Protein AF-A0A0G2FQV4-F1 (afdb_monomer)

Secondary structure (DSSP, 8-state):
-EESSS--TTT-EE----TT-SS-SSS----S-TTHHHIIIIIIHHHHHTTHHHHHHHHS---SSSTT--EEEEE-SSPB-GGG--EEEEEEEEPPSSS---GGG-EEEEEEEEE--SS-GGG-EEEEEEETTEEESSHHHHHHHHTSTT----------GGG--S--SPPPTTTTSPPP----TT---EEEETTTTEEEETTEEEEEEEETTTEEEEEEEEETTEEEEEEEE----EEE---SSHHHHH-EEETTTT-TTTT-PPP-BTTTB-TT-EEEEEEEEETTEEEEEEEEEEEEEEE-SS-SEEEE-SSEEEEE--EEEEEEEEEEETTEEEEEEEEEETT------S-B-TTSPBPEEEEEESS-------TT-TTTTTTTGGGG-SEEEEE--TT---S--TTSGGGSSS-S--GGGG-S----TTS-EEEEE---------TTSSSS--TTTS---EEEEEEBSSSS-GGGG-S-EEEEEEETTEEEEEE-TT----SS------------GGG---EEEEEBTTB-TTS-B---S---

Foldseek 3Di:
DWDDPPDDPVGIDDAQDQLQFPFPPSNDFDDPCPQVVCCQQVPVLVVQVLCVVVCCVQANAGDNPDPRGQKDKDFAFPFFCPPNWGKTKMFIWGHDPDPDLQGVVWTAAKIWMKTPRDDDSVPIDTQFIDHPNDTGRDPVRVVVLSPDPPRDRDHTDDDDPQQDPDDDDDDDPPNPPDDDADDDLPADQKDADQVQQWIGHDQWIWHWDAAFQFGIKTAQIGGNNHGFDGIDTDFWDWDQAPDPDPRRNQYIDTQSLVGQQQQLAADQDVPLYHNRWDFHKDWYDDDQKIKIHGRSKTKDKDFDPDFPDWDDDPFKIKTFIKIKIKIWTWGCRSPDIDIDIDIGTQQGFGHADQDADPVRHHKGKDKDWPPDAAADPDDCRSNQNQQCPLRHDFKDKAADDPSNPHQHDSCCSSPSNRGRHRNVVRPPPDDPVPGHMDMRGGHDDDDDDDSVCTNHDDPVNRDTDMTIHIDSNDPDGSSVVDLRMWMWTDDPPDTPDIDSNPPDDPDPDDDDPDDVDSDPCVPRDIMWMARNVVGDRPDIDDDPDDPD

pLDDT: mean 92.98, std 10.16, range [32.84, 98.88]

Sequence (548 aa):
MVGPLPIDPSTTTWAPLAYPLTNNNNGRVRNLDADYEKLFSEWIYPITASIADITLDLWGGTAMGLDNDTLDVFGIDPYWQDDGRVIRWDTFWNIPQDDFDAETLLPLGLFFKSDITGRDPSQWELGGWLYNGVFYETTEDFRTAYWSEGFEKLGANVEGDWARTDQQGPVMPMDSLFPPTMVSPAGSRFGVDTKEKYVEWMDFSFYIGFSRDTGISLHDIRYKGERVIYELALQEALAHYAGNDPVQSGTSYLDTYYGFGPYAFQLVPGYDCPTYATYLNTSFYVSETTHTHIDSICLFEYDADFPIQRHSTNNYVSVTKNTYFSVRSVSTVGNYDYMFTYTFFMDGSIAVENETNQYGEYRGYRILPYTGLAHLTVQNSSNLVNAARWAEHDVQVTKRKDTEPKSAHAYNSQDVHNPPVNFDHFFDGESLEQEDLVVWFNLGMHHVPHTGDLPNTVFTTAHSGMQFMPSNYFTIDQSRSTVNMVRIDYKDGNTSAVELFGQKTEPESCEINYTPGEADLWAYTGDVVVRKFPYDPNNPYFETDSIV

Structure (mmCIF, N/CA/C/O backbone):
data_AF-A0A0G2FQV4-F1
#
_entry.id   AF-A0A0G2FQV4-F1
#
loop_
_atom_site.group_PDB
_atom_site.id
_atom_site.type_symbol
_atom_site.label_atom_id
_atom_site.label_alt_id
_atom_site.label_comp_id
_atom_site.label_asym_id
_atom_site.label_entity_id
_atom_site.label_seq_id
_atom_site.pdbx_PDB_ins_code
_atom_site.Cartn_x
_atom_site.Cartn_y
_atom_site.Cartn_z
_atom_site.occupancy
_atom_site.B_iso_or_equiv
_atom_site.auth_seq_id
_atom_site.auth_comp_id
_atom_site.auth_asym_id
_atom_site.auth_atom_id
_atom_site.pdbx_PDB_model_num
ATOM 1 N N . MET A 1 1 ? 12.129 -21.332 10.197 1.00 95.31 1 MET A N 1
ATOM 2 C CA . MET A 1 1 ? 11.757 -21.125 11.613 1.00 95.31 1 MET A CA 1
ATOM 3 C C . MET A 1 1 ? 13.006 -21.251 12.473 1.00 95.31 1 MET A C 1
ATOM 5 O O . MET A 1 1 ? 13.761 -22.190 12.252 1.00 95.31 1 MET A O 1
ATOM 9 N N . VAL A 1 2 ? 13.231 -20.330 13.413 1.00 97.31 2 VAL A N 1
ATOM 10 C CA . VAL A 1 2 ? 14.336 -20.374 14.389 1.00 97.31 2 VAL A CA 1
ATOM 11 C C . VAL A 1 2 ? 13.728 -20.332 15.791 1.00 97.31 2 VAL A C 1
ATOM 13 O O . VAL A 1 2 ? 12.914 -19.454 16.063 1.00 97.31 2 VAL A O 1
ATOM 16 N N . GLY A 1 3 ? 14.075 -21.277 16.665 1.00 97.31 3 GLY A N 1
ATOM 17 C CA . GLY A 1 3 ? 13.521 -21.334 18.022 1.00 97.31 3 GLY A CA 1
ATOM 18 C C . GLY A 1 3 ? 13.924 -22.586 18.817 1.00 97.31 3 GLY A C 1
ATOM 19 O O . GLY A 1 3 ? 14.607 -23.457 18.272 1.00 97.31 3 GLY A O 1
ATOM 20 N N . PRO A 1 4 ? 13.514 -22.697 20.097 1.00 97.19 4 PRO A N 1
ATOM 21 C CA . PRO A 1 4 ? 12.733 -21.713 20.854 1.00 97.19 4 PRO A CA 1
ATOM 22 C C . PRO A 1 4 ? 13.541 -20.450 21.201 1.00 97.19 4 PRO A C 1
ATOM 24 O O . PRO A 1 4 ? 14.766 -20.427 21.060 1.00 97.19 4 PRO A O 1
ATOM 27 N N . LEU A 1 5 ? 12.827 -19.403 21.623 1.00 97.12 5 LEU A N 1
ATOM 28 C CA . LEU A 1 5 ? 13.381 -18.149 22.144 1.00 97.12 5 LEU A CA 1
ATOM 29 C C . LEU A 1 5 ? 13.223 -18.092 23.682 1.00 97.12 5 LEU A C 1
ATOM 31 O O . LEU A 1 5 ? 12.264 -18.675 24.194 1.00 97.12 5 LEU A O 1
ATOM 35 N N . PRO A 1 6 ? 14.094 -17.376 24.425 1.00 96.62 6 PRO A N 1
ATOM 36 C CA . PRO A 1 6 ? 15.285 -16.653 23.957 1.00 96.62 6 PRO A CA 1
ATOM 37 C C . PRO A 1 6 ? 16.366 -17.601 23.414 1.00 96.62 6 PRO A C 1
ATOM 39 O O . PRO A 1 6 ? 16.330 -18.796 23.689 1.00 96.62 6 PRO A O 1
ATOM 42 N N . ILE A 1 7 ? 17.308 -17.074 22.624 1.00 96.19 7 ILE A N 1
ATOM 43 C CA . ILE A 1 7 ? 18.355 -17.889 21.990 1.00 96.19 7 ILE A CA 1
ATOM 44 C C . ILE A 1 7 ? 19.214 -18.575 23.061 1.00 96.19 7 ILE A C 1
ATOM 46 O O . ILE A 1 7 ? 19.869 -17.913 23.865 1.00 96.19 7 ILE A O 1
ATOM 50 N N . ASP A 1 8 ? 19.255 -19.902 23.012 1.00 95.94 8 ASP A N 1
ATOM 51 C CA . ASP A 1 8 ? 20.113 -20.765 23.813 1.00 95.94 8 ASP A CA 1
ATOM 52 C C . ASP A 1 8 ? 20.823 -21.750 22.867 1.00 95.94 8 ASP A C 1
ATOM 54 O O . ASP A 1 8 ? 20.159 -22.580 22.245 1.00 95.94 8 ASP A O 1
ATOM 58 N N . PRO A 1 9 ? 22.165 -21.719 22.754 1.00 94.12 9 PRO A N 1
ATOM 59 C CA . PRO A 1 9 ? 22.914 -22.604 21.857 1.00 94.12 9 PRO A CA 1
ATOM 60 C C . PRO A 1 9 ? 22.672 -24.107 22.069 1.00 94.12 9 PRO A C 1
ATOM 62 O O . PRO A 1 9 ? 22.998 -24.904 21.193 1.00 94.12 9 PRO A O 1
ATOM 65 N N . SER A 1 10 ? 22.157 -24.509 23.235 1.00 96.12 10 SER A N 1
ATOM 66 C CA . SER A 1 10 ? 21.866 -25.907 23.557 1.00 96.12 10 SER A CA 1
ATOM 67 C C . SER A 1 10 ? 20.481 -26.379 23.103 1.00 96.12 10 SER A C 1
ATOM 69 O O . SER A 1 10 ? 20.276 -27.588 22.977 1.00 96.12 10 SER A O 1
ATOM 71 N N . THR A 1 11 ? 19.540 -25.462 22.852 1.00 96.50 11 THR A N 1
ATOM 72 C CA . THR A 1 11 ? 18.141 -25.801 22.527 1.00 96.50 11 THR A CA 1
ATOM 73 C C . THR A 1 11 ? 17.602 -25.099 21.283 1.00 96.50 11 THR A C 1
ATOM 75 O O . THR A 1 11 ? 16.761 -25.674 20.591 1.00 96.50 11 THR A O 1
ATOM 78 N N . THR A 1 12 ? 18.084 -23.898 20.957 1.00 97.81 12 THR A N 1
ATOM 79 C CA . THR A 1 12 ? 17.678 -23.154 19.766 1.00 97.81 12 THR A CA 1
ATOM 80 C C . THR A 1 12 ? 18.228 -23.824 18.515 1.00 97.81 12 THR A C 1
ATOM 82 O O . THR A 1 12 ? 19.434 -23.978 18.327 1.00 97.81 12 THR A O 1
ATOM 85 N N . THR A 1 13 ? 17.316 -24.195 17.627 1.00 97.75 13 THR A N 1
ATOM 86 C CA . THR A 1 13 ? 17.614 -24.794 16.328 1.00 97.75 13 THR A CA 1
ATOM 87 C C . THR A 1 13 ? 16.937 -23.991 15.225 1.00 97.75 13 THR A C 1
ATOM 89 O O . THR A 1 13 ? 16.208 -23.028 15.482 1.00 97.75 13 THR A O 1
ATOM 92 N N . TRP A 1 14 ? 17.184 -24.381 13.979 1.00 97.12 14 TRP A N 1
ATOM 93 C CA . TRP A 1 14 ? 16.442 -23.878 12.837 1.00 97.12 14 TRP A CA 1
ATOM 94 C C . TRP A 1 14 ? 15.884 -25.047 12.029 1.00 97.12 14 TRP A C 1
ATOM 96 O O . TRP A 1 14 ? 16.494 -26.114 11.944 1.00 97.12 14 TRP A O 1
ATOM 106 N N . ALA A 1 15 ? 14.720 -24.832 11.428 1.00 96.06 15 ALA A N 1
ATOM 107 C CA . ALA A 1 15 ? 14.083 -25.779 10.527 1.00 96.06 15 ALA A CA 1
ATOM 108 C C . ALA A 1 15 ? 13.420 -25.039 9.353 1.00 96.06 15 ALA A C 1
ATOM 110 O O . ALA A 1 15 ? 13.015 -23.877 9.514 1.00 96.06 15 ALA A O 1
ATOM 111 N N . PRO A 1 16 ? 13.281 -25.686 8.183 1.00 96.75 16 PRO A N 1
ATOM 112 C CA . PRO A 1 16 ? 12.434 -25.181 7.107 1.00 96.75 16 PRO A CA 1
ATOM 113 C C . PRO A 1 16 ? 11.015 -24.868 7.600 1.00 96.75 16 PRO A C 1
ATOM 115 O O . PRO A 1 16 ? 10.465 -25.601 8.421 1.00 96.75 16 PRO A O 1
ATOM 118 N N . LEU A 1 17 ? 10.426 -23.774 7.114 1.00 96.06 17 LEU A N 1
ATOM 119 C CA . LEU A 1 17 ? 9.048 -23.394 7.428 1.00 96.06 17 LEU A CA 1
ATOM 120 C C . LEU A 1 17 ? 8.179 -23.612 6.189 1.00 96.06 17 LEU A C 1
ATOM 122 O O . LEU A 1 17 ? 8.175 -22.781 5.292 1.00 96.06 17 LEU A O 1
ATOM 126 N N . ALA A 1 18 ? 7.476 -24.741 6.148 1.00 95.56 18 ALA A N 1
ATOM 127 C CA . ALA A 1 18 ? 6.518 -25.068 5.087 1.00 95.56 18 ALA A CA 1
ATOM 128 C C . ALA A 1 18 ? 5.080 -25.219 5.601 1.00 95.56 18 ALA A C 1
ATOM 130 O O . ALA A 1 18 ? 4.156 -25.273 4.809 1.00 95.56 18 ALA A O 1
ATOM 131 N N . TYR A 1 19 ? 4.893 -25.279 6.924 1.00 96.19 19 TYR A N 1
ATOM 132 C CA . TYR A 1 19 ? 3.590 -25.483 7.557 1.00 96.19 19 TYR A CA 1
ATOM 133 C C . TYR A 1 19 ? 2.486 -24.500 7.112 1.00 96.19 19 TYR A C 1
ATOM 135 O O . TYR A 1 19 ? 1.374 -24.970 6.902 1.00 96.19 19 TYR A O 1
ATOM 143 N N . PRO A 1 20 ? 2.750 -23.185 6.944 1.00 96.38 20 PRO A N 1
ATOM 144 C CA . PRO A 1 20 ? 1.726 -22.234 6.511 1.00 96.38 20 PRO A CA 1
ATOM 145 C C . PRO A 1 20 ? 1.652 -22.059 4.982 1.00 96.38 20 PRO A C 1
ATOM 147 O O . PRO A 1 20 ? 1.065 -21.089 4.514 1.00 96.38 20 PRO A O 1
ATOM 150 N N . LEU A 1 21 ? 2.338 -22.904 4.203 1.00 97.25 21 LEU A N 1
ATOM 151 C CA . LEU A 1 21 ? 2.441 -22.771 2.749 1.00 97.25 21 LEU A CA 1
ATOM 152 C C . LEU A 1 21 ? 1.601 -23.849 2.069 1.00 97.25 21 LEU A C 1
ATOM 154 O O . LEU A 1 21 ? 1.578 -25.000 2.504 1.00 97.25 21 LEU A O 1
ATOM 158 N N . THR A 1 22 ? 0.959 -23.497 0.959 1.00 96.38 22 THR A N 1
ATOM 159 C CA . THR A 1 22 ? 0.192 -24.464 0.162 1.00 96.38 22 THR A CA 1
ATOM 160 C C . THR A 1 22 ? 1.080 -25.251 -0.791 1.00 96.38 22 THR A C 1
ATOM 162 O O . THR A 1 22 ? 0.691 -26.326 -1.251 1.00 96.38 22 THR A O 1
ATOM 165 N N . ASN A 1 23 ? 2.255 -24.714 -1.142 1.00 92.69 23 ASN A N 1
ATOM 166 C CA . ASN A 1 23 ? 3.209 -25.420 -1.983 1.00 92.69 23 ASN A CA 1
ATOM 167 C C . ASN A 1 23 ? 4.112 -26.356 -1.163 1.00 92.69 23 ASN A C 1
ATOM 169 O O . ASN A 1 23 ? 4.505 -26.091 -0.028 1.00 92.69 23 ASN A O 1
ATOM 173 N N . ASN A 1 24 ? 4.486 -27.483 -1.765 1.00 86.06 24 ASN A N 1
ATOM 174 C CA . ASN A 1 24 ? 5.266 -28.527 -1.095 1.00 86.06 24 ASN A CA 1
ATOM 175 C C . ASN A 1 24 ? 6.774 -28.400 -1.362 1.00 86.06 24 ASN A C 1
ATOM 177 O O . ASN A 1 24 ? 7.461 -29.395 -1.594 1.00 86.06 24 ASN A O 1
ATOM 181 N N . ASN A 1 25 ? 7.306 -27.175 -1.295 1.00 92.25 25 ASN A N 1
ATOM 182 C CA . ASN A 1 25 ? 8.711 -26.878 -1.610 1.00 92.25 25 ASN A CA 1
ATOM 183 C C . ASN A 1 25 ? 9.596 -26.660 -0.372 1.00 92.25 25 ASN A C 1
ATOM 185 O O . ASN A 1 25 ? 10.686 -26.095 -0.464 1.00 92.25 25 ASN A O 1
ATOM 189 N N . ASN A 1 26 ? 9.158 -27.142 0.797 1.00 92.12 26 ASN A N 1
ATOM 190 C CA . ASN A 1 26 ? 9.920 -27.091 2.048 1.00 92.12 26 ASN A CA 1
ATOM 191 C C . ASN A 1 26 ? 10.365 -25.657 2.426 1.00 92.12 26 ASN A C 1
ATOM 193 O O . ASN A 1 26 ? 11.509 -25.445 2.833 1.00 92.12 26 ASN A O 1
ATOM 197 N N . GLY A 1 27 ? 9.484 -24.667 2.237 1.00 94.88 27 GLY A N 1
ATOM 198 C CA . GLY A 1 27 ? 9.769 -23.259 2.535 1.00 94.88 27 GLY A CA 1
ATOM 199 C C . GLY A 1 27 ? 10.734 -22.586 1.557 1.00 94.88 27 GLY A C 1
ATOM 200 O O . GLY A 1 27 ? 11.479 -21.698 1.962 1.00 94.88 27 GLY A O 1
ATOM 201 N N . ARG A 1 28 ? 10.790 -23.045 0.300 1.00 97.19 28 ARG A N 1
ATOM 202 C CA . ARG A 1 28 ? 11.656 -22.488 -0.748 1.00 97.19 28 ARG A CA 1
ATOM 203 C C . ARG A 1 28 ? 10.839 -22.029 -1.949 1.00 97.19 28 ARG A C 1
ATOM 205 O O . ARG A 1 28 ? 9.925 -22.723 -2.386 1.00 97.19 28 ARG A O 1
ATOM 212 N N . VAL A 1 29 ? 11.255 -20.909 -2.519 1.00 97.44 29 VAL A N 1
ATOM 213 C CA . VAL A 1 29 ? 10.799 -20.361 -3.799 1.00 97.44 29 VAL A CA 1
ATOM 214 C C . VAL A 1 29 ? 12.025 -19.807 -4.527 1.00 97.44 29 VAL A C 1
ATOM 216 O O . VAL A 1 29 ? 13.042 -19.522 -3.885 1.00 97.44 29 VAL A O 1
ATOM 219 N N . ARG A 1 30 ? 11.987 -19.752 -5.860 1.00 96.50 30 ARG A N 1
ATOM 220 C CA . ARG A 1 30 ? 13.070 -19.145 -6.649 1.00 96.50 30 ARG A CA 1
ATOM 221 C C . ARG A 1 30 ? 13.134 -17.631 -6.402 1.00 96.50 30 ARG A C 1
ATOM 223 O O . ARG A 1 30 ? 12.185 -17.060 -5.884 1.00 96.50 30 ARG A O 1
ATOM 230 N N . ASN A 1 31 ? 14.254 -17.017 -6.771 1.00 97.12 31 ASN A N 1
ATOM 231 C CA . ASN A 1 31 ? 14.428 -15.567 -6.793 1.00 97.12 31 ASN A CA 1
ATOM 232 C C . ASN A 1 31 ? 14.737 -15.162 -8.241 1.00 97.12 31 ASN A C 1
ATOM 234 O O . ASN A 1 31 ? 15.752 -15.605 -8.786 1.00 97.12 31 ASN A O 1
ATOM 238 N N . LEU A 1 32 ? 13.835 -14.404 -8.858 1.00 95.38 32 LEU A N 1
ATOM 239 C CA . LEU A 1 32 ? 13.937 -13.889 -10.221 1.00 95.38 32 LEU A CA 1
ATOM 240 C C . LEU A 1 32 ? 14.852 -12.658 -10.308 1.00 95.38 32 LEU A C 1
ATOM 242 O O . LEU A 1 32 ? 15.420 -12.404 -11.364 1.00 95.38 32 LEU A O 1
ATOM 246 N N . ASP A 1 33 ? 15.083 -11.980 -9.186 1.00 89.50 33 ASP A N 1
ATOM 247 C CA . ASP A 1 33 ? 15.859 -10.741 -9.064 1.00 89.50 33 ASP A CA 1
ATOM 248 C C . ASP A 1 33 ? 17.267 -10.973 -8.491 1.00 89.50 33 ASP A C 1
ATOM 250 O O . ASP A 1 33 ? 17.937 -10.068 -7.996 1.00 89.50 33 ASP A O 1
ATOM 254 N N . ALA A 1 34 ? 17.761 -12.213 -8.558 1.00 93.06 34 ALA A N 1
ATOM 255 C CA . ALA A 1 34 ? 19.013 -12.626 -7.921 1.00 93.06 34 ALA A CA 1
ATOM 256 C C . ALA A 1 34 ? 20.287 -11.959 -8.486 1.00 93.06 34 ALA A C 1
ATOM 258 O O . ALA A 1 34 ? 21.362 -12.131 -7.904 1.00 93.06 34 ALA A O 1
ATOM 259 N N . ASP A 1 35 ? 20.188 -11.265 -9.622 1.00 93.56 35 ASP A N 1
ATOM 260 C CA . ASP A 1 35 ? 21.297 -10.642 -10.353 1.00 93.56 35 ASP A CA 1
ATOM 261 C C . ASP A 1 35 ? 21.011 -9.170 -10.704 1.00 93.56 35 ASP A C 1
ATOM 263 O O . ASP A 1 35 ? 21.517 -8.685 -11.711 1.00 93.56 35 ASP A O 1
ATOM 267 N N . TYR A 1 36 ? 20.220 -8.459 -9.889 1.00 91.75 36 TYR A N 1
ATOM 268 C CA . TYR A 1 36 ? 19.784 -7.076 -10.150 1.00 91.75 36 TYR A CA 1
ATOM 269 C C . TYR A 1 36 ? 20.912 -6.145 -10.643 1.00 91.75 36 TYR A C 1
ATOM 271 O O . TYR A 1 36 ? 20.814 -5.571 -11.723 1.00 91.75 36 TYR A O 1
ATOM 279 N N . GLU A 1 37 ? 22.044 -6.064 -9.935 1.00 93.31 37 GLU A N 1
ATOM 280 C CA . GLU A 1 37 ? 23.168 -5.205 -10.352 1.00 93.31 37 GLU A CA 1
ATOM 281 C C . GLU A 1 37 ? 23.748 -5.585 -11.728 1.00 93.31 37 GLU A C 1
ATOM 283 O O . GLU A 1 37 ? 24.099 -4.713 -12.529 1.00 93.31 37 GLU A O 1
ATOM 288 N N . LYS A 1 38 ? 23.845 -6.886 -12.033 1.00 94.75 38 LYS A N 1
ATOM 289 C CA . LYS A 1 38 ? 24.344 -7.373 -13.331 1.00 94.75 38 LYS A CA 1
ATOM 290 C C . LYS A 1 38 ? 23.333 -7.160 -14.440 1.00 94.75 38 LYS A C 1
ATOM 292 O O . LYS A 1 38 ? 23.720 -6.869 -15.564 1.00 94.75 38 LYS A O 1
ATOM 297 N N . LEU A 1 39 ? 22.049 -7.301 -14.127 1.00 96.50 39 LEU A N 1
ATOM 298 C CA . LEU A 1 39 ? 20.972 -7.035 -15.064 1.00 96.50 39 LEU A CA 1
ATOM 299 C C . LEU A 1 39 ? 21.085 -5.613 -15.609 1.00 96.50 39 LEU A C 1
ATOM 301 O O . LEU A 1 39 ? 21.058 -5.417 -16.819 1.00 96.50 39 LEU A O 1
ATOM 305 N N . PHE A 1 40 ? 21.337 -4.635 -14.747 1.00 97.25 40 PHE A N 1
ATOM 306 C CA . PHE A 1 40 ? 21.552 -3.268 -15.204 1.00 97.25 40 PHE A CA 1
ATOM 307 C C . PHE A 1 40 ? 22.909 -3.076 -15.892 1.00 97.25 40 PHE A C 1
ATOM 309 O O . PHE A 1 40 ? 22.966 -2.676 -17.056 1.00 97.25 40 PHE A O 1
ATOM 316 N N . SER A 1 41 ? 24.006 -3.403 -15.207 1.00 97.00 41 SER A N 1
ATOM 317 C CA . SER A 1 41 ? 25.363 -3.081 -15.680 1.00 97.00 41 SER A CA 1
ATOM 318 C C . SER A 1 41 ? 25.846 -3.899 -16.884 1.00 97.00 41 SER A C 1
ATOM 320 O O . SER A 1 41 ? 26.597 -3.376 -17.709 1.00 97.00 41 SER A O 1
ATOM 322 N N . GLU A 1 42 ? 25.428 -5.159 -17.016 1.00 97.69 42 GLU A N 1
ATOM 323 C CA . GLU A 1 42 ? 25.876 -6.073 -18.076 1.00 97.69 42 GLU A CA 1
ATOM 324 C C . GLU A 1 42 ? 24.834 -6.267 -19.191 1.00 97.69 42 GLU A C 1
ATOM 326 O O . GLU A 1 42 ? 25.166 -6.860 -20.219 1.00 97.69 42 GLU A O 1
ATOM 331 N N . TRP A 1 43 ? 23.602 -5.759 -19.033 1.00 97.88 43 TRP A N 1
ATOM 332 C CA . TRP A 1 43 ? 22.530 -5.970 -20.015 1.00 97.88 43 TRP A CA 1
ATOM 333 C C . TRP A 1 43 ? 21.736 -4.715 -20.375 1.00 97.88 43 TRP A C 1
ATOM 335 O O . TRP A 1 43 ? 21.855 -4.244 -21.508 1.00 97.88 43 TRP A O 1
ATOM 345 N N . ILE A 1 44 ? 20.979 -4.138 -19.435 1.00 98.25 44 ILE A N 1
ATOM 346 C CA . ILE A 1 44 ? 20.108 -2.983 -19.710 1.00 98.25 44 ILE A CA 1
ATOM 347 C C . ILE A 1 44 ? 20.926 -1.789 -20.212 1.00 98.25 44 ILE A C 1
ATOM 349 O O . ILE A 1 44 ? 20.676 -1.318 -21.319 1.00 98.25 44 ILE A O 1
ATOM 353 N N . TYR A 1 45 ? 21.951 -1.349 -19.475 1.00 98.38 45 TYR A N 1
ATOM 354 C CA . TYR A 1 45 ? 22.751 -0.187 -19.878 1.00 98.38 45 TYR A CA 1
ATOM 355 C C . TYR A 1 45 ? 23.529 -0.389 -21.191 1.00 98.38 45 TYR A C 1
ATOM 357 O O . TYR A 1 45 ? 23.582 0.534 -22.004 1.00 98.38 45 TYR A O 1
ATOM 365 N N . PRO A 1 46 ? 24.103 -1.572 -21.487 1.00 98.38 46 PRO A N 1
ATOM 366 C CA . PRO A 1 46 ? 24.625 -1.857 -22.824 1.00 98.38 46 PRO A CA 1
ATOM 367 C C . PRO A 1 46 ? 23.579 -1.771 -23.949 1.00 98.38 46 PRO A C 1
ATOM 369 O O . PRO A 1 46 ? 23.884 -1.251 -25.028 1.00 98.38 46 PRO A O 1
ATOM 372 N N . ILE A 1 47 ? 22.353 -2.260 -23.723 1.00 98.44 47 ILE A N 1
ATOM 373 C CA . ILE A 1 47 ? 21.254 -2.194 -24.701 1.00 98.44 47 ILE A CA 1
ATOM 374 C C . ILE A 1 47 ? 20.851 -0.743 -24.956 1.00 98.44 47 ILE A C 1
ATOM 376 O O . ILE A 1 47 ? 20.778 -0.315 -26.110 1.00 98.44 47 ILE A O 1
ATOM 380 N N . THR A 1 48 ? 20.631 0.035 -23.905 1.00 98.44 48 THR A N 1
ATOM 381 C CA . THR A 1 48 ? 20.220 1.440 -24.000 1.00 98.44 48 THR A CA 1
ATOM 382 C C . THR A 1 48 ? 21.341 2.299 -24.601 1.00 98.44 48 THR A C 1
ATOM 384 O O . THR A 1 48 ? 21.080 3.130 -25.470 1.00 98.44 48 THR A O 1
ATOM 387 N N . ALA A 1 49 ? 22.610 2.025 -24.271 1.00 98.38 49 ALA A N 1
ATOM 388 C CA . ALA A 1 49 ? 23.771 2.663 -24.895 1.00 98.38 49 ALA A CA 1
ATOM 389 C C . ALA A 1 49 ? 23.853 2.395 -26.410 1.00 98.38 49 ALA A C 1
ATOM 391 O O . ALA A 1 49 ? 24.286 3.263 -27.172 1.00 98.38 49 ALA A O 1
ATOM 392 N N . SER A 1 50 ? 23.396 1.224 -26.877 1.00 98.19 50 SER A N 1
ATOM 393 C CA . SER A 1 50 ? 23.367 0.881 -28.309 1.00 98.19 50 SER A CA 1
ATOM 394 C C . SER A 1 50 ? 22.412 1.753 -29.140 1.00 98.19 50 SER A C 1
ATOM 396 O O . SER A 1 50 ? 22.507 1.774 -30.371 1.00 98.19 50 SER A O 1
ATOM 398 N N . ILE A 1 51 ? 21.514 2.490 -28.478 1.00 98.56 51 ILE A N 1
ATOM 399 C CA . ILE A 1 51 ? 20.576 3.443 -29.079 1.00 98.56 51 ILE A CA 1
ATOM 400 C C . ILE A 1 51 ? 20.675 4.846 -28.459 1.00 98.56 51 ILE A C 1
ATOM 402 O O . ILE A 1 51 ? 19.758 5.646 -28.621 1.00 98.56 51 ILE A O 1
ATOM 406 N N . ALA A 1 52 ? 21.778 5.180 -27.782 1.00 98.56 52 ALA A N 1
ATOM 407 C CA . ALA A 1 52 ? 21.927 6.472 -27.103 1.00 98.56 52 ALA A CA 1
ATOM 408 C C . ALA A 1 52 ? 21.786 7.678 -28.051 1.00 98.56 52 ALA A C 1
ATOM 410 O O . ALA A 1 52 ? 21.281 8.727 -27.668 1.00 98.56 52 ALA A O 1
ATOM 411 N N . ASP A 1 53 ? 22.193 7.542 -29.316 1.00 98.62 53 ASP A N 1
ATOM 412 C CA . ASP A 1 53 ? 21.977 8.569 -30.340 1.00 98.62 53 ASP A CA 1
ATOM 413 C C . ASP A 1 53 ? 20.490 8.787 -30.661 1.00 98.62 53 ASP A C 1
ATOM 415 O O . ASP A 1 53 ? 20.091 9.911 -30.954 1.00 98.62 53 ASP A O 1
ATOM 419 N N . ILE A 1 54 ? 19.672 7.735 -30.572 1.00 98.69 54 ILE A N 1
ATOM 420 C CA . ILE A 1 54 ? 18.217 7.806 -30.738 1.00 98.69 54 ILE A CA 1
ATOM 421 C C . ILE A 1 54 ? 17.572 8.452 -29.510 1.00 98.69 54 ILE A C 1
ATOM 423 O O . ILE A 1 54 ? 16.746 9.344 -29.673 1.00 98.69 54 ILE A O 1
ATOM 427 N N . THR A 1 55 ? 17.955 8.060 -28.290 1.00 98.62 55 THR A N 1
ATOM 428 C CA . THR A 1 55 ? 17.377 8.648 -27.065 1.00 98.62 55 THR A CA 1
ATOM 429 C C . THR A 1 55 ? 17.743 10.129 -26.920 1.00 98.62 55 THR A C 1
ATOM 431 O O . THR A 1 55 ? 16.901 10.944 -26.539 1.00 98.62 55 THR A O 1
ATOM 434 N N . LEU A 1 56 ? 18.962 10.511 -27.319 1.00 98.38 56 LEU A N 1
ATOM 435 C CA . LEU A 1 56 ? 19.388 11.910 -27.402 1.00 98.38 56 LEU A CA 1
ATOM 436 C C . LEU A 1 56 ? 18.597 12.700 -28.451 1.00 98.38 56 LEU A C 1
ATOM 438 O O . LEU A 1 56 ? 18.258 13.855 -28.211 1.00 98.38 56 LEU A O 1
ATOM 442 N N . ASP A 1 57 ? 18.300 12.106 -29.607 1.00 98.44 57 ASP A N 1
ATOM 443 C CA . ASP A 1 57 ? 17.532 12.770 -30.664 1.00 98.44 57 ASP A CA 1
ATOM 444 C C . ASP A 1 57 ? 16.030 12.873 -30.334 1.00 98.44 57 ASP A C 1
ATOM 446 O O . ASP A 1 57 ? 15.404 13.875 -30.677 1.00 98.44 57 ASP A O 1
ATOM 450 N N . LEU A 1 58 ? 15.461 11.882 -29.635 1.00 97.62 58 LEU A N 1
ATOM 451 C CA . LEU A 1 58 ? 14.061 11.887 -29.197 1.00 97.62 58 LEU A CA 1
ATOM 452 C C . LEU A 1 58 ? 13.809 12.830 -28.016 1.00 97.62 58 LEU A C 1
ATOM 454 O O . LEU A 1 58 ? 12.845 13.598 -28.035 1.00 97.62 58 LEU A O 1
ATOM 458 N N . TRP A 1 59 ? 14.642 12.747 -26.978 1.00 97.88 59 TRP A N 1
ATOM 459 C CA . TRP A 1 59 ? 14.337 13.337 -25.669 1.00 97.88 59 TRP A CA 1
ATOM 460 C C . TRP A 1 59 ? 15.488 14.151 -25.077 1.00 97.88 59 TRP A C 1
ATOM 462 O O . TRP A 1 59 ? 15.325 14.769 -24.031 1.00 97.88 59 TRP A O 1
ATOM 472 N N . GLY A 1 60 ? 16.650 14.184 -25.735 1.00 97.06 60 GLY A N 1
ATOM 473 C CA . GLY A 1 60 ? 17.821 14.901 -25.230 1.00 97.06 60 GLY A CA 1
ATOM 474 C C . GLY A 1 60 ? 18.518 14.220 -24.051 1.00 97.06 60 GLY A C 1
ATOM 475 O O . GLY A 1 60 ? 19.314 14.879 -23.388 1.00 97.06 60 GLY A O 1
ATOM 476 N N . GLY A 1 61 ? 18.245 12.932 -23.804 1.00 97.06 61 GLY A N 1
ATOM 477 C CA . GLY A 1 61 ? 18.727 12.199 -22.632 1.00 97.06 61 GLY A CA 1
ATOM 478 C C . GLY A 1 61 ? 19.314 10.819 -22.927 1.00 97.06 61 GLY A C 1
ATOM 479 O O . GLY A 1 61 ? 19.173 10.276 -24.028 1.00 97.06 61 GLY A O 1
ATOM 480 N N . THR A 1 62 ? 19.964 10.238 -21.918 1.00 98.25 62 THR A N 1
ATOM 481 C CA . THR A 1 62 ? 20.504 8.868 -21.934 1.00 98.25 62 THR A CA 1
ATOM 482 C C . THR A 1 62 ? 20.247 8.150 -20.611 1.00 98.25 62 THR A C 1
ATOM 484 O O . THR A 1 62 ? 20.104 8.804 -19.582 1.00 98.25 62 THR A O 1
ATOM 487 N N . ALA A 1 63 ? 20.232 6.816 -20.673 1.00 98.00 63 ALA A N 1
ATOM 488 C CA . ALA A 1 63 ? 20.313 5.901 -19.534 1.00 98.00 63 ALA A CA 1
ATOM 489 C C . ALA A 1 63 ? 21.458 4.920 -19.815 1.00 98.00 63 ALA A C 1
ATOM 491 O O . ALA A 1 63 ? 21.301 4.040 -20.656 1.00 98.00 63 ALA A O 1
ATOM 492 N N . MET A 1 64 ? 22.633 5.090 -19.220 1.00 96.94 64 MET A N 1
ATOM 493 C CA . MET A 1 64 ? 23.829 4.268 -19.457 1.00 96.94 64 MET A CA 1
ATOM 494 C C . MET A 1 64 ? 24.517 3.808 -18.159 1.00 96.94 64 MET A C 1
ATOM 496 O O . MET A 1 64 ? 25.597 3.217 -18.222 1.00 96.94 64 MET A O 1
ATOM 500 N N . GLY A 1 65 ? 23.916 4.067 -16.997 1.00 94.88 65 GLY A N 1
ATOM 501 C CA . GLY A 1 65 ? 24.502 3.823 -15.682 1.00 94.88 65 GLY A CA 1
ATOM 502 C C . GLY A 1 65 ? 25.582 4.841 -15.319 1.00 94.88 65 GLY A C 1
ATOM 503 O O . GLY A 1 65 ? 26.579 4.473 -14.696 1.00 94.88 65 GLY A O 1
ATOM 504 N N . LEU A 1 66 ? 25.438 6.090 -15.769 1.00 95.81 66 LEU A N 1
ATOM 505 C CA . LEU A 1 66 ? 26.397 7.175 -15.547 1.00 95.81 66 LEU A CA 1
ATOM 506 C C . LEU A 1 66 ? 25.761 8.317 -14.748 1.00 95.81 66 LEU A C 1
ATOM 508 O O . LEU A 1 66 ? 24.579 8.596 -14.893 1.00 95.81 66 LEU A O 1
ATOM 512 N N . ASP A 1 67 ? 26.578 9.063 -13.998 1.00 94.06 67 ASP A N 1
ATOM 513 C CA . ASP A 1 67 ? 26.133 10.209 -13.180 1.00 94.06 67 ASP A CA 1
ATOM 514 C C . ASP A 1 67 ? 25.381 11.301 -13.968 1.00 94.06 67 ASP A C 1
ATOM 516 O O . ASP A 1 67 ? 24.723 12.153 -13.380 1.00 94.06 67 ASP A O 1
ATOM 520 N N . ASN A 1 68 ? 25.544 11.341 -15.294 1.00 94.81 68 ASN A N 1
ATOM 521 C CA . ASN A 1 68 ? 24.910 12.321 -16.173 1.00 94.81 68 ASN A CA 1
ATOM 522 C C . ASN A 1 68 ? 23.662 11.781 -16.887 1.00 94.81 68 ASN A C 1
ATOM 524 O O . ASN A 1 68 ? 23.207 12.421 -17.840 1.00 94.81 68 ASN A O 1
ATOM 528 N N . ASP A 1 69 ? 23.180 10.601 -16.504 1.00 97.19 69 ASP A N 1
ATOM 529 C CA . ASP A 1 69 ? 21.926 10.072 -17.015 1.00 97.19 69 ASP A CA 1
ATOM 530 C C . ASP A 1 69 ? 20.759 10.965 -16.602 1.00 97.19 69 ASP A C 1
ATOM 532 O O . ASP A 1 69 ? 20.721 11.547 -15.521 1.00 97.19 69 ASP A O 1
ATOM 536 N N . THR A 1 70 ? 19.816 11.102 -17.524 1.00 97.44 70 THR A N 1
ATOM 537 C CA . THR A 1 70 ? 18.593 11.897 -17.345 1.00 97.44 70 THR A CA 1
ATOM 538 C C . THR A 1 70 ? 17.347 11.062 -17.604 1.00 97.44 70 THR A C 1
ATOM 540 O O . THR A 1 70 ? 16.236 11.584 -17.565 1.00 97.44 70 THR A O 1
ATOM 543 N N . LEU A 1 71 ? 17.545 9.790 -17.949 1.00 98.50 71 LEU A N 1
ATOM 544 C CA . LEU A 1 71 ? 16.513 8.812 -18.224 1.00 98.50 71 LEU A CA 1
ATOM 545 C C . LEU A 1 71 ? 16.732 7.618 -17.300 1.00 98.50 71 LEU A C 1
ATOM 547 O O . LEU A 1 71 ? 17.882 7.225 -17.097 1.00 98.50 71 LEU A O 1
ATOM 551 N N . ASP A 1 72 ? 15.647 7.013 -16.834 1.00 98.00 72 ASP A N 1
ATOM 552 C CA . ASP A 1 72 ? 15.678 5.726 -16.142 1.00 98.00 72 ASP A CA 1
ATOM 553 C C . ASP A 1 72 ? 15.037 4.629 -16.999 1.00 98.00 72 ASP A C 1
ATOM 555 O O . ASP A 1 72 ? 14.352 4.898 -17.998 1.00 98.00 72 ASP A O 1
ATOM 559 N N . VAL A 1 73 ? 15.289 3.372 -16.635 1.00 98.44 73 VAL A N 1
ATOM 560 C CA . VAL A 1 73 ? 14.759 2.196 -17.318 1.00 98.44 73 VAL A CA 1
ATOM 561 C C . VAL A 1 73 ? 14.279 1.158 -16.315 1.00 98.44 73 VAL A C 1
ATOM 563 O O . VAL A 1 73 ? 15.059 0.424 -15.713 1.00 98.44 73 VAL A O 1
ATOM 566 N N . PHE A 1 74 ? 12.963 1.006 -16.240 1.00 97.50 74 PHE A N 1
ATOM 567 C CA . PHE A 1 74 ? 12.314 -0.083 -15.523 1.00 97.50 74 PHE A CA 1
ATOM 568 C C . PHE A 1 74 ? 11.022 -0.496 -16.231 1.00 97.50 74 PHE A C 1
ATOM 570 O O . PHE A 1 74 ? 10.595 0.115 -17.217 1.00 97.50 74 PHE A O 1
ATOM 577 N N . GLY A 1 75 ? 10.426 -1.592 -15.769 1.00 97.12 75 GLY A N 1
ATOM 578 C CA . GLY A 1 75 ? 9.418 -2.312 -16.528 1.00 97.12 75 GLY A CA 1
ATOM 579 C C . GLY A 1 75 ? 8.436 -3.091 -15.671 1.00 97.12 75 GLY A C 1
ATOM 580 O O . GLY A 1 75 ? 7.963 -2.614 -14.644 1.00 97.12 75 GLY A O 1
ATOM 581 N N . ILE A 1 76 ? 8.103 -4.287 -16.145 1.00 98.25 76 ILE A N 1
ATOM 582 C CA . ILE A 1 76 ? 7.049 -5.130 -15.573 1.00 98.25 76 ILE A CA 1
ATOM 583 C C . ILE A 1 76 ? 7.418 -5.734 -14.209 1.00 98.25 76 ILE A C 1
ATOM 585 O O . ILE A 1 76 ? 8.546 -6.182 -13.998 1.00 98.25 76 ILE A O 1
ATOM 589 N N . ASP A 1 77 ? 6.413 -5.860 -13.345 1.00 97.94 77 ASP A N 1
ATOM 590 C CA . ASP A 1 77 ? 6.367 -6.782 -12.204 1.00 97.94 77 ASP A CA 1
ATOM 591 C C . ASP A 1 77 ? 4.975 -7.444 -12.194 1.00 97.94 77 ASP A C 1
ATOM 593 O O . ASP A 1 77 ? 3.975 -6.718 -12.217 1.00 97.94 77 ASP A O 1
ATOM 597 N N . PRO A 1 78 ? 4.863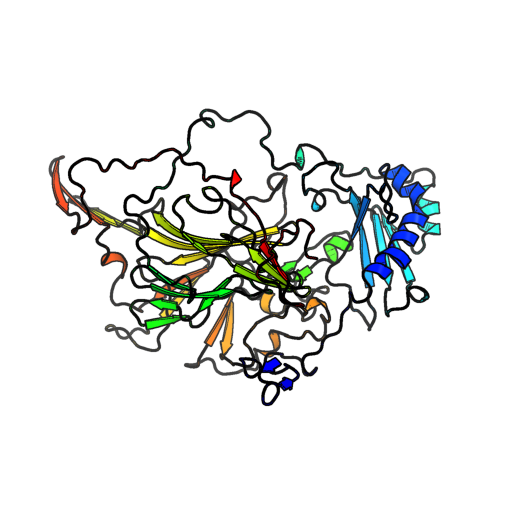 -8.786 -12.208 1.00 98.19 78 PRO A N 1
ATOM 598 C CA . PRO A 1 78 ? 5.955 -9.762 -12.226 1.00 98.19 78 PRO A CA 1
ATOM 599 C C . PRO A 1 78 ? 6.629 -9.877 -13.593 1.00 98.19 78 PRO A C 1
ATOM 601 O O . PRO A 1 78 ? 6.051 -9.564 -14.635 1.00 98.19 78 PRO A O 1
ATOM 604 N N . TYR A 1 79 ? 7.848 -10.424 -13.609 1.00 97.75 79 TYR A N 1
ATOM 605 C CA . TYR A 1 79 ? 8.441 -10.901 -14.859 1.00 97.75 79 TYR A CA 1
ATOM 606 C C . TYR A 1 79 ? 7.551 -11.977 -15.483 1.00 97.75 79 TYR A C 1
ATOM 608 O O . TYR A 1 79 ? 6.926 -12.779 -14.779 1.00 97.75 79 TYR A O 1
ATOM 616 N N . TRP A 1 80 ? 7.537 -12.041 -16.813 1.00 98.19 80 TRP A N 1
ATOM 617 C CA . TRP A 1 80 ? 6.840 -13.096 -17.543 1.00 98.19 80 TRP A CA 1
ATOM 618 C C . TRP A 1 80 ? 7.572 -14.429 -17.364 1.00 98.19 80 TRP A C 1
ATOM 620 O O . TRP A 1 80 ? 8.797 -14.497 -17.471 1.00 98.19 80 TRP A O 1
ATOM 630 N N . GLN A 1 81 ? 6.819 -15.495 -17.084 1.00 97.75 81 GLN A N 1
ATOM 631 C CA . GLN A 1 81 ? 7.341 -16.772 -16.572 1.00 97.75 81 GLN A CA 1
ATOM 632 C C . GLN A 1 81 ? 6.941 -17.981 -17.443 1.00 97.75 81 GLN A C 1
ATOM 634 O O . GLN A 1 81 ? 6.734 -19.084 -16.933 1.00 97.75 81 GLN A O 1
ATOM 639 N N . ASP A 1 82 ? 6.847 -17.788 -18.760 1.00 92.81 82 ASP A N 1
ATOM 640 C CA . ASP A 1 82 ? 6.320 -18.786 -19.699 1.00 92.81 82 ASP A CA 1
ATOM 641 C C . ASP A 1 82 ? 7.346 -19.849 -20.118 1.00 92.81 82 ASP A C 1
ATOM 643 O O . ASP A 1 82 ? 8.480 -19.542 -20.493 1.00 92.81 82 ASP A O 1
ATOM 647 N N . ASP A 1 83 ? 6.920 -21.116 -20.149 1.00 91.62 83 ASP A N 1
ATOM 648 C 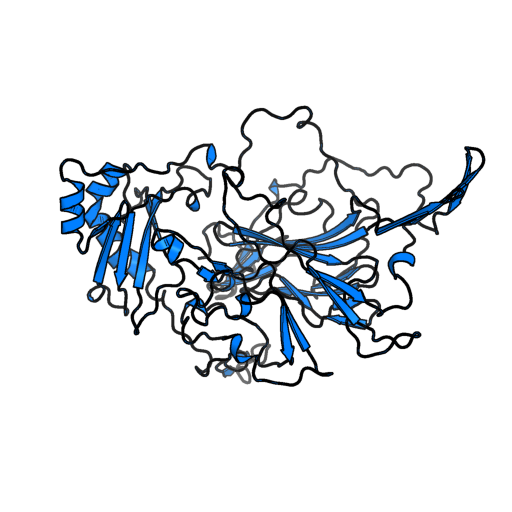CA . ASP A 1 83 ? 7.693 -22.254 -20.678 1.00 91.62 83 ASP A CA 1
ATOM 649 C C . ASP A 1 83 ? 9.110 -22.391 -20.081 1.00 91.62 83 ASP A C 1
ATOM 651 O O . ASP A 1 83 ? 10.054 -22.828 -20.742 1.00 91.62 83 ASP A O 1
ATOM 655 N N . GLY A 1 84 ? 9.266 -22.018 -18.806 1.00 90.44 84 GLY A N 1
ATOM 656 C CA . GLY A 1 84 ? 10.546 -22.057 -18.094 1.00 90.44 84 GLY A CA 1
ATOM 657 C C . GLY A 1 84 ? 11.491 -20.899 -18.421 1.00 90.44 84 GLY A C 1
ATOM 658 O O . GLY A 1 84 ? 12.616 -20.894 -17.919 1.00 90.44 84 GLY A O 1
ATOM 659 N N . ARG A 1 85 ? 11.042 -19.929 -19.222 1.00 96.44 85 ARG A N 1
ATOM 660 C CA . ARG A 1 85 ? 11.769 -18.695 -19.516 1.00 96.44 85 ARG A CA 1
ATOM 661 C C . ARG A 1 85 ? 11.402 -17.593 -18.532 1.00 96.44 85 ARG A C 1
ATOM 663 O O . ARG A 1 85 ? 10.336 -17.626 -17.919 1.00 96.44 85 ARG A O 1
ATOM 670 N N . VAL A 1 86 ? 12.300 -16.627 -18.389 1.00 97.56 86 VAL A N 1
ATOM 671 C CA . VAL A 1 86 ? 12.085 -15.398 -17.621 1.00 97.56 86 VAL A CA 1
ATOM 672 C C . VAL A 1 86 ? 12.241 -14.232 -18.581 1.00 97.56 86 VAL A C 1
ATOM 674 O O . VAL A 1 86 ? 13.333 -13.969 -19.077 1.00 97.56 86 VAL A O 1
ATOM 677 N N . ILE A 1 87 ? 11.131 -13.571 -18.886 1.00 97.69 87 ILE A N 1
ATOM 678 C CA . ILE A 1 87 ? 11.063 -12.514 -19.891 1.00 97.69 87 ILE A CA 1
ATOM 679 C C . ILE A 1 87 ? 10.739 -11.190 -19.200 1.00 97.69 87 ILE A C 1
ATOM 681 O O . ILE A 1 87 ? 9.833 -11.120 -18.369 1.00 97.69 87 ILE A O 1
ATOM 685 N N . ARG A 1 88 ? 11.450 -10.135 -19.596 1.00 96.44 88 ARG A N 1
ATOM 686 C CA . ARG A 1 88 ? 11.186 -8.752 -19.201 1.00 96.44 88 ARG A CA 1
ATOM 687 C C . ARG A 1 88 ? 10.708 -7.919 -20.379 1.00 96.44 88 ARG A C 1
ATOM 689 O O . ARG A 1 88 ? 11.127 -8.126 -21.519 1.00 96.44 88 ARG A O 1
ATOM 696 N N . TRP A 1 89 ? 9.847 -6.967 -20.059 1.00 98.62 89 TRP A N 1
ATOM 697 C CA . TRP A 1 89 ? 9.560 -5.801 -20.876 1.00 98.62 89 TRP A CA 1
ATOM 698 C C . TRP A 1 89 ? 9.905 -4.574 -20.057 1.00 98.62 89 TRP A C 1
ATOM 700 O O . TRP A 1 89 ? 9.453 -4.464 -18.920 1.00 98.62 89 TRP A O 1
ATOM 710 N N . ASP A 1 90 ? 10.673 -3.675 -20.654 1.00 98.75 90 ASP A N 1
ATOM 711 C CA . ASP A 1 90 ? 11.187 -2.467 -20.019 1.00 98.75 90 ASP A CA 1
ATOM 712 C C . ASP A 1 90 ? 10.862 -1.249 -20.888 1.00 98.75 90 ASP A C 1
ATOM 714 O O . ASP A 1 90 ? 10.714 -1.373 -22.110 1.00 98.75 90 ASP A O 1
ATOM 718 N N . THR A 1 91 ? 10.729 -0.078 -20.264 1.00 98.75 91 THR A N 1
ATOM 719 C CA . THR A 1 91 ? 10.511 1.208 -20.940 1.00 98.75 91 THR A CA 1
ATOM 720 C C . THR A 1 91 ? 11.423 2.281 -20.364 1.00 98.75 91 THR A C 1
ATOM 722 O O . THR A 1 91 ? 11.937 2.139 -19.259 1.00 98.75 91 THR A O 1
ATOM 725 N N . PHE A 1 92 ? 11.613 3.356 -21.126 1.00 98.75 92 PHE A N 1
ATOM 726 C CA . PHE A 1 92 ? 12.311 4.549 -20.658 1.00 98.75 92 PHE A CA 1
ATOM 727 C C . PHE A 1 92 ? 11.357 5.504 -19.939 1.00 98.75 92 PHE A C 1
ATOM 729 O O . PHE A 1 92 ? 10.204 5.681 -20.364 1.00 98.75 92 PHE A O 1
ATOM 736 N N . TRP A 1 93 ? 11.895 6.159 -18.919 1.00 98.69 93 TRP A N 1
ATOM 737 C CA . TRP A 1 93 ? 11.258 7.192 -18.111 1.00 98.69 93 TRP A CA 1
ATOM 738 C C . TRP A 1 93 ? 12.159 8.422 -18.078 1.00 98.69 93 TRP A C 1
ATOM 740 O O . TRP A 1 93 ? 13.378 8.309 -18.208 1.00 98.69 93 TRP A O 1
ATOM 750 N N . ASN A 1 94 ? 11.567 9.606 -17.970 1.00 98.00 94 ASN A N 1
ATOM 751 C CA . ASN A 1 94 ? 12.329 10.824 -17.703 1.00 98.00 94 ASN A CA 1
ATOM 752 C C . ASN A 1 94 ? 12.562 10.937 -16.193 1.00 98.00 94 ASN A C 1
ATOM 754 O O . ASN A 1 94 ? 11.598 10.869 -15.435 1.00 98.00 94 ASN A O 1
ATOM 758 N N . ILE A 1 95 ? 13.807 11.180 -15.780 1.00 96.56 95 ILE A N 1
ATOM 759 C CA . ILE A 1 95 ? 14.137 11.404 -14.368 1.00 96.56 95 ILE A CA 1
ATOM 760 C C . ILE A 1 95 ? 13.684 12.825 -13.970 1.00 96.56 95 ILE A C 1
ATOM 762 O O . ILE A 1 95 ? 14.024 13.784 -14.687 1.00 96.56 95 ILE A O 1
ATOM 766 N N . PRO A 1 96 ? 12.948 12.987 -12.852 1.00 93.75 96 PRO A N 1
ATOM 767 C CA . PRO A 1 96 ? 12.653 14.286 -12.248 1.00 93.75 96 PRO A CA 1
ATOM 768 C C . PRO A 1 96 ? 13.906 15.161 -12.089 1.00 93.75 96 PRO A C 1
ATOM 770 O O . PRO A 1 96 ? 15.002 14.683 -11.805 1.00 93.75 96 PRO A O 1
ATOM 773 N N . GLN A 1 97 ? 13.776 16.460 -12.334 1.00 89.44 97 GLN A N 1
ATOM 774 C CA . GLN A 1 97 ? 14.885 17.420 -12.334 1.00 89.44 97 GLN A CA 1
ATOM 775 C C . GLN A 1 97 ? 14.993 18.205 -11.019 1.00 89.44 97 GLN A C 1
ATOM 777 O O . GLN A 1 97 ? 15.943 18.975 -10.842 1.00 89.44 97 GLN A O 1
ATOM 782 N N . ASP A 1 98 ? 14.021 18.055 -10.124 1.00 88.31 98 ASP A N 1
ATOM 783 C CA . ASP A 1 98 ? 13.965 18.690 -8.812 1.00 88.31 98 ASP A CA 1
ATOM 784 C C . ASP A 1 98 ? 13.595 17.676 -7.709 1.00 88.31 98 ASP A C 1
ATOM 786 O O . ASP A 1 98 ? 13.703 16.469 -7.903 1.00 88.31 98 ASP A O 1
ATOM 790 N N . ASP A 1 99 ? 13.246 18.165 -6.515 1.00 88.12 99 ASP A N 1
ATOM 791 C CA . ASP A 1 99 ? 13.012 17.327 -5.331 1.00 88.12 99 ASP A CA 1
ATOM 792 C C . ASP A 1 99 ? 11.638 16.607 -5.344 1.00 88.12 99 ASP A C 1
ATOM 794 O O . ASP A 1 99 ? 11.261 16.007 -4.335 1.00 88.12 99 ASP A O 1
ATOM 798 N N . PHE A 1 100 ? 10.855 16.689 -6.432 1.00 91.81 100 PHE A N 1
ATOM 799 C CA . PHE A 1 100 ? 9.539 16.048 -6.529 1.00 91.81 100 PHE A CA 1
ATOM 800 C C . PHE A 1 100 ? 9.624 14.621 -7.090 1.00 91.81 100 PHE A C 1
ATOM 802 O O . PHE A 1 100 ? 10.270 14.353 -8.099 1.00 91.81 100 PHE A O 1
ATOM 809 N N . ASP A 1 101 ? 8.887 13.699 -6.469 1.00 93.38 101 ASP A N 1
ATOM 810 C CA . ASP A 1 101 ? 8.792 12.302 -6.904 1.00 93.38 101 ASP A CA 1
ATOM 811 C C . ASP A 1 101 ? 7.727 12.124 -8.004 1.00 93.38 101 ASP A C 1
ATOM 813 O O . ASP A 1 101 ? 6.622 11.631 -7.779 1.00 93.38 101 ASP A O 1
ATOM 817 N N . ALA A 1 102 ? 8.033 12.626 -9.204 1.00 95.56 102 ALA A N 1
ATOM 818 C CA . ALA A 1 102 ? 7.090 12.703 -10.324 1.00 95.56 102 ALA A CA 1
ATOM 819 C C . ALA A 1 102 ? 7.332 11.663 -11.434 1.00 95.56 102 ALA A C 1
ATOM 821 O O . ALA A 1 102 ? 6.621 11.665 -12.442 1.00 95.56 102 ALA A O 1
ATOM 822 N N . GLU A 1 103 ? 8.321 10.778 -11.289 1.00 97.56 103 GLU A N 1
ATOM 823 C CA . GLU A 1 103 ? 8.835 9.938 -12.382 1.00 97.56 103 GLU A CA 1
ATOM 824 C C . GLU A 1 103 ? 7.764 9.062 -13.047 1.00 97.56 103 GLU A C 1
ATOM 826 O O . GLU A 1 103 ? 7.712 8.935 -14.273 1.00 97.56 103 GLU A O 1
ATOM 831 N N . THR A 1 104 ? 6.836 8.518 -12.258 1.00 97.50 104 THR A N 1
ATOM 832 C CA . THR A 1 104 ? 5.755 7.657 -12.766 1.00 97.50 104 THR A CA 1
ATOM 833 C C . THR A 1 104 ? 4.769 8.383 -13.697 1.00 97.50 104 THR A C 1
ATOM 835 O O . THR A 1 104 ? 4.031 7.735 -14.443 1.00 97.50 104 THR A O 1
ATOM 838 N N . LEU A 1 105 ? 4.793 9.722 -13.731 1.00 98.25 105 LEU A N 1
ATOM 839 C CA . LEU A 1 105 ? 4.043 10.560 -14.674 1.00 98.25 105 LEU A CA 1
ATOM 840 C C . LEU A 1 105 ? 4.817 10.850 -15.973 1.00 98.25 105 LEU A C 1
ATOM 842 O O . LEU A 1 105 ? 4.280 11.504 -16.873 1.00 98.25 105 LEU A O 1
ATOM 846 N N . LEU A 1 106 ? 6.061 10.372 -16.100 1.00 98.25 106 LEU A N 1
ATOM 847 C CA . LEU A 1 106 ? 6.998 10.735 -17.167 1.00 98.25 106 LEU A CA 1
ATOM 848 C C . LEU A 1 106 ? 7.416 9.568 -18.103 1.00 98.25 106 LEU A C 1
ATOM 850 O O . LEU A 1 106 ? 8.590 9.485 -18.479 1.00 98.25 106 LEU A O 1
ATOM 854 N N . PRO A 1 107 ? 6.506 8.675 -18.560 1.00 98.31 107 PRO A N 1
ATOM 855 C CA . PRO A 1 107 ? 6.868 7.599 -19.487 1.00 98.31 107 PRO A CA 1
ATOM 856 C C . PRO A 1 107 ? 7.226 8.136 -20.882 1.00 98.31 107 PRO A C 1
ATOM 858 O O . PRO A 1 107 ? 6.628 9.108 -21.357 1.00 98.31 107 PRO A O 1
ATOM 861 N N . LEU A 1 108 ? 8.148 7.462 -21.583 1.00 98.56 108 LEU A N 1
ATOM 862 C CA . LEU A 1 108 ? 8.687 7.920 -22.878 1.00 98.56 108 LEU A CA 1
ATOM 863 C C . LEU A 1 108 ? 8.284 7.077 -24.100 1.00 98.56 108 LEU A C 1
ATOM 865 O O . LEU A 1 108 ? 8.529 7.475 -25.241 1.00 98.56 108 LEU A O 1
ATOM 869 N N . GLY A 1 109 ? 7.616 5.939 -23.893 1.00 98.06 109 GLY A N 1
ATOM 870 C CA . GLY A 1 109 ? 6.928 5.207 -24.965 1.00 98.06 109 GLY A CA 1
ATOM 871 C C . GLY A 1 109 ? 7.829 4.439 -25.942 1.00 98.06 109 GLY A C 1
ATOM 872 O O . GLY A 1 109 ? 7.390 4.114 -27.049 1.00 98.06 109 GLY A O 1
ATOM 873 N N . LEU A 1 110 ? 9.069 4.142 -25.547 1.00 98.81 110 LEU A N 1
ATOM 874 C CA . LEU A 1 110 ? 9.957 3.196 -26.225 1.00 98.81 110 LEU A CA 1
ATOM 875 C C . LEU A 1 110 ? 10.169 1.989 -25.321 1.00 98.81 110 LEU A C 1
ATOM 877 O O . LEU A 1 110 ? 10.636 2.142 -24.196 1.00 98.81 110 LEU A O 1
ATOM 881 N N . PHE A 1 111 ? 9.875 0.803 -25.840 1.00 98.88 111 PHE A N 1
ATOM 882 C CA . PHE A 1 111 ? 9.915 -0.432 -25.070 1.00 98.88 111 PHE A CA 1
ATOM 883 C C . PHE A 1 111 ? 10.888 -1.422 -25.691 1.00 98.88 111 PHE A C 1
ATOM 885 O O . PHE A 1 111 ? 11.047 -1.456 -26.916 1.00 98.88 111 PHE A O 1
ATOM 892 N N . PHE A 1 112 ? 11.471 -2.287 -24.872 1.00 98.75 112 PHE A N 1
ATOM 893 C CA . PHE A 1 112 ? 12.232 -3.430 -25.360 1.00 98.75 112 PHE A CA 1
ATOM 894 C C . PHE A 1 112 ? 11.970 -4.677 -24.530 1.00 98.75 112 PHE A C 1
ATOM 896 O O . PHE A 1 112 ? 11.625 -4.614 -23.351 1.00 98.75 112 PHE A O 1
ATOM 903 N N . LYS A 1 113 ? 12.105 -5.824 -25.192 1.00 98.69 113 LYS A N 1
ATOM 904 C CA . LYS A 1 113 ? 11.865 -7.143 -24.620 1.00 98.69 113 LYS A CA 1
ATOM 905 C C . LYS A 1 113 ? 13.187 -7.862 -24.415 1.00 98.69 113 LYS A C 1
ATOM 907 O O . LYS A 1 113 ? 13.959 -7.962 -25.363 1.00 98.69 113 LYS A O 1
ATOM 912 N N . SER A 1 114 ? 13.399 -8.454 -23.248 1.00 98.31 114 SER A N 1
ATOM 913 C CA . SER A 1 114 ? 14.578 -9.276 -22.958 1.00 98.31 114 SER A CA 1
ATOM 914 C C . SER A 1 114 ? 14.171 -10.668 -22.486 1.00 98.31 114 SER A C 1
ATOM 916 O O . SER A 1 114 ? 13.292 -10.798 -21.639 1.00 98.31 114 SER A O 1
ATOM 918 N N . ASP A 1 115 ? 14.814 -11.711 -23.006 1.00 98.00 115 ASP A N 1
ATOM 919 C CA . ASP A 1 115 ? 14.843 -13.029 -22.372 1.00 98.00 115 ASP A CA 1
ATOM 920 C C . ASP A 1 115 ? 16.076 -13.085 -21.467 1.00 98.00 115 ASP A C 1
ATOM 922 O O . ASP A 1 115 ? 17.210 -13.094 -21.948 1.00 98.00 115 ASP A O 1
ATOM 926 N N . ILE A 1 116 ? 15.842 -13.079 -20.157 1.00 97.38 116 ILE A N 1
ATOM 927 C CA . ILE A 1 116 ? 16.882 -13.080 -19.124 1.00 97.38 116 ILE A CA 1
ATOM 928 C C . ILE A 1 116 ? 16.941 -14.425 -18.395 1.00 97.38 116 ILE A C 1
ATOM 930 O O . ILE A 1 116 ? 17.249 -14.509 -17.206 1.00 97.38 116 ILE A O 1
ATOM 934 N N . THR A 1 117 ? 16.601 -15.512 -19.089 1.00 97.31 117 THR A N 1
ATOM 935 C CA . THR A 1 117 ? 16.588 -16.846 -18.491 1.00 97.31 117 THR A CA 1
ATOM 936 C C . THR A 1 117 ? 17.988 -17.262 -18.029 1.00 97.31 117 THR A C 1
ATOM 938 O O . THR A 1 117 ? 18.931 -17.362 -18.810 1.00 97.31 117 THR A O 1
ATOM 941 N N . GLY A 1 118 ? 18.112 -17.588 -16.740 1.00 96.19 118 GLY A N 1
ATOM 942 C CA . GLY A 1 118 ? 19.386 -17.968 -16.128 1.00 96.19 118 GLY A CA 1
ATOM 943 C C . GLY A 1 118 ? 20.195 -16.766 -15.634 1.00 96.19 118 GLY A C 1
ATOM 944 O O . GLY A 1 118 ? 19.733 -15.635 -15.651 1.00 96.19 118 GLY A O 1
ATOM 945 N N . ARG A 1 119 ? 21.411 -17.025 -15.143 1.00 96.75 119 ARG A N 1
ATOM 946 C CA . ARG A 1 119 ? 22.246 -16.028 -14.437 1.00 96.75 119 ARG A CA 1
ATOM 947 C C . ARG A 1 119 ? 23.478 -15.565 -15.225 1.00 96.75 119 ARG A C 1
ATOM 949 O O . ARG A 1 119 ? 24.372 -14.946 -14.653 1.00 96.75 119 ARG A O 1
ATOM 956 N N . ASP A 1 120 ? 23.588 -15.970 -16.488 1.00 96.81 120 ASP A N 1
ATOM 957 C CA . ASP A 1 120 ? 24.723 -15.661 -17.362 1.00 96.81 120 ASP A CA 1
ATOM 958 C C . ASP A 1 120 ? 24.268 -14.664 -18.436 1.00 96.81 120 ASP A C 1
ATOM 960 O O . ASP A 1 120 ? 23.597 -15.085 -19.382 1.00 96.81 120 ASP A O 1
ATOM 964 N N . PRO A 1 121 ? 24.643 -13.374 -18.323 1.00 96.62 121 PRO A N 1
ATOM 965 C CA . PRO A 1 121 ? 24.247 -12.347 -19.282 1.00 96.62 121 PRO A CA 1
ATOM 966 C C . PRO A 1 121 ? 24.650 -12.642 -20.727 1.00 96.62 121 PRO A C 1
ATOM 968 O O . PRO A 1 121 ? 24.016 -12.154 -21.656 1.00 96.62 121 PRO A O 1
ATOM 971 N N . SER A 1 122 ? 25.665 -13.485 -20.955 1.00 96.56 122 SER A N 1
ATOM 972 C CA . SER A 1 122 ? 26.060 -13.882 -22.311 1.00 96.56 122 SER A CA 1
ATOM 973 C C . SER A 1 122 ? 25.060 -14.814 -23.006 1.00 96.56 122 SER A C 1
ATOM 975 O O . SER A 1 122 ? 25.182 -15.041 -24.209 1.00 96.56 122 SER A O 1
ATOM 977 N N . GLN A 1 123 ? 24.125 -15.397 -22.249 1.00 97.81 123 GLN A N 1
ATOM 978 C CA . GLN A 1 123 ? 23.055 -16.265 -22.747 1.00 97.81 123 GLN A CA 1
ATOM 979 C C . GLN A 1 123 ? 21.703 -15.550 -22.820 1.00 97.81 123 GLN A C 1
ATOM 981 O O . GLN A 1 123 ? 20.733 -16.150 -23.276 1.00 97.81 123 GLN A O 1
ATOM 986 N N . TRP A 1 124 ? 21.622 -14.306 -22.348 1.00 98.12 124 TRP A N 1
ATOM 987 C CA . TRP A 1 124 ? 20.416 -13.499 -22.470 1.00 98.12 124 TRP A CA 1
ATOM 988 C C . TRP A 1 124 ? 20.243 -13.023 -23.913 1.00 98.12 124 TRP A C 1
ATOM 990 O O . TRP A 1 124 ? 21.211 -12.897 -24.670 1.00 98.12 124 TRP A O 1
ATOM 1000 N N . GLU A 1 125 ? 18.997 -12.778 -24.311 1.00 98.19 125 GLU A N 1
ATOM 1001 C CA . GLU A 1 125 ? 18.654 -12.418 -25.687 1.00 98.19 125 GLU A CA 1
ATOM 1002 C C . GLU A 1 125 ? 17.734 -11.198 -25.729 1.00 98.19 125 GLU A C 1
ATOM 1004 O O . GLU A 1 125 ? 16.725 -11.119 -25.025 1.00 98.19 125 GLU A O 1
ATOM 1009 N N . LEU A 1 126 ? 18.075 -10.229 -26.583 1.00 98.56 126 LEU A N 1
ATOM 1010 C CA . LEU A 1 126 ? 17.200 -9.100 -26.872 1.00 98.56 126 LEU A CA 1
ATOM 1011 C C . LEU A 1 126 ? 16.118 -9.579 -27.841 1.00 98.56 126 LEU A C 1
ATOM 1013 O O . LEU A 1 126 ? 16.403 -9.926 -28.985 1.00 98.56 126 LEU A O 1
ATOM 1017 N N . GLY A 1 127 ? 14.876 -9.599 -27.369 1.00 97.19 127 GLY A N 1
ATOM 1018 C CA . GLY A 1 127 ? 13.722 -10.097 -28.109 1.00 97.19 127 GLY A CA 1
ATOM 1019 C C . GLY A 1 127 ? 13.117 -9.095 -29.090 1.00 97.19 127 GLY A C 1
ATOM 1020 O O . GLY A 1 127 ? 12.282 -9.505 -29.890 1.00 97.19 127 GLY A O 1
ATOM 1021 N N . GLY A 1 128 ? 13.494 -7.814 -29.018 1.00 98.44 128 GLY A N 1
ATOM 1022 C CA . GLY A 1 128 ? 13.069 -6.763 -29.947 1.00 98.44 128 GLY A CA 1
ATOM 1023 C C . GLY A 1 128 ? 12.654 -5.458 -29.263 1.00 98.44 128 GLY A C 1
ATOM 1024 O O . GLY A 1 128 ? 12.669 -5.346 -28.037 1.00 98.44 128 GLY A O 1
ATOM 1025 N N . TRP A 1 129 ? 12.262 -4.484 -30.082 1.00 98.81 129 TRP A N 1
ATOM 1026 C CA . TRP A 1 129 ? 11.840 -3.138 -29.687 1.00 98.81 129 TRP A CA 1
ATOM 1027 C C . TRP A 1 129 ? 10.393 -2.876 -30.095 1.00 98.81 129 TRP A C 1
ATOM 1029 O O . TRP A 1 129 ? 9.937 -3.363 -31.128 1.00 98.81 129 TRP A O 1
ATOM 1039 N N . LEU A 1 130 ? 9.681 -2.052 -29.334 1.00 98.81 130 LEU A N 1
ATOM 1040 C CA . LEU A 1 130 ? 8.364 -1.539 -29.697 1.00 98.81 130 LEU A CA 1
ATOM 1041 C C . LEU A 1 130 ? 8.365 -0.014 -29.577 1.00 98.81 130 LEU A C 1
ATOM 1043 O O . LEU A 1 130 ? 8.707 0.530 -28.530 1.00 98.81 130 LEU A O 1
ATOM 1047 N N . TYR A 1 131 ? 7.946 0.672 -30.639 1.00 98.69 131 TYR A N 1
ATOM 1048 C CA . TYR A 1 131 ? 7.777 2.124 -30.645 1.00 98.69 131 TYR A CA 1
ATOM 1049 C C . TYR A 1 131 ? 6.609 2.513 -31.549 1.00 98.69 131 TYR A C 1
ATOM 1051 O O . TYR A 1 131 ? 6.501 2.007 -32.667 1.00 98.69 131 TYR A O 1
ATOM 1059 N N . ASN A 1 132 ? 5.728 3.396 -31.067 1.00 97.56 132 ASN A N 1
ATOM 1060 C CA . ASN A 1 132 ? 4.542 3.860 -31.802 1.00 97.56 132 ASN A CA 1
ATOM 1061 C C . ASN A 1 132 ? 3.690 2.703 -32.387 1.00 97.56 132 ASN A C 1
ATOM 1063 O O . ASN A 1 132 ? 3.262 2.725 -33.540 1.00 97.56 132 ASN A O 1
ATOM 1067 N N . GLY A 1 133 ? 3.510 1.629 -31.608 1.00 97.12 133 GLY A N 1
ATOM 1068 C CA . GLY A 1 133 ? 2.747 0.441 -32.015 1.00 97.12 133 GLY A CA 1
ATOM 1069 C C . GLY A 1 133 ? 3.411 -0.445 -33.080 1.00 97.12 133 GLY A C 1
ATOM 1070 O O . GLY A 1 133 ? 2.785 -1.401 -33.537 1.00 97.12 133 GLY A O 1
ATOM 1071 N N . VAL A 1 134 ? 4.659 -0.165 -33.472 1.00 98.38 134 VAL A N 1
ATOM 1072 C CA . VAL A 1 134 ? 5.430 -0.968 -34.433 1.00 98.38 134 VAL A CA 1
ATOM 1073 C C . VAL A 1 134 ? 6.514 -1.749 -33.702 1.00 98.38 134 VAL A C 1
ATOM 1075 O O . VAL A 1 134 ? 7.298 -1.175 -32.946 1.00 98.38 134 VAL A O 1
ATOM 1078 N N . PHE A 1 135 ? 6.544 -3.062 -33.931 1.00 98.69 135 PHE A N 1
ATOM 1079 C CA . PHE A 1 135 ? 7.537 -3.966 -33.360 1.00 98.69 135 PHE A CA 1
ATOM 1080 C C . PHE A 1 135 ? 8.697 -4.198 -34.334 1.00 98.69 135 PHE A C 1
ATOM 1082 O O . PHE A 1 135 ? 8.472 -4.431 -35.524 1.00 98.69 135 PHE A O 1
ATOM 1089 N N . TYR A 1 136 ? 9.921 -4.172 -33.815 1.00 98.75 136 TYR A N 1
ATOM 1090 C CA . TYR A 1 136 ? 11.166 -4.371 -34.549 1.00 98.75 136 TYR A CA 1
ATOM 1091 C C . TYR A 1 136 ? 11.932 -5.532 -33.915 1.00 98.75 136 TYR A C 1
ATOM 1093 O O . TYR A 1 136 ? 12.268 -5.478 -32.734 1.00 98.75 136 TYR A O 1
ATOM 1101 N N . GLU A 1 137 ? 12.211 -6.584 -34.686 1.00 98.12 137 GLU A N 1
ATOM 1102 C CA . GLU A 1 137 ? 12.839 -7.810 -34.164 1.00 98.12 137 GLU A CA 1
ATOM 1103 C C . GLU A 1 137 ? 14.280 -7.581 -33.698 1.00 98.12 137 GLU A C 1
ATOM 1105 O O . GLU A 1 137 ? 14.737 -8.230 -32.761 1.00 98.12 137 GLU A O 1
ATOM 1110 N N . THR A 1 138 ? 14.997 -6.646 -34.327 1.00 98.50 138 THR A N 1
ATOM 1111 C CA . THR A 1 138 ? 16.391 -6.349 -33.995 1.00 98.50 138 THR A CA 1
ATOM 1112 C C . THR A 1 138 ? 16.622 -4.859 -33.767 1.00 98.50 138 THR A C 1
ATOM 1114 O O . THR A 1 138 ? 15.905 -4.001 -34.288 1.00 98.50 138 THR A O 1
ATOM 1117 N N . THR A 1 139 ? 17.682 -4.534 -33.023 1.00 98.69 139 THR A N 1
ATOM 1118 C CA . THR A 1 139 ? 18.144 -3.148 -32.872 1.00 98.69 139 THR A CA 1
ATOM 1119 C C . THR A 1 139 ? 18.483 -2.517 -34.224 1.00 98.69 139 THR A C 1
ATOM 1121 O O . THR A 1 139 ? 18.191 -1.346 -34.426 1.00 98.69 139 THR A O 1
ATOM 1124 N N . GLU A 1 140 ? 19.046 -3.264 -35.179 1.00 98.56 140 GLU A N 1
ATOM 1125 C CA . GLU A 1 140 ? 19.385 -2.719 -36.503 1.00 98.56 140 GLU A CA 1
ATOM 1126 C C . GLU A 1 140 ? 18.136 -2.357 -37.318 1.00 98.56 140 GLU A C 1
ATOM 1128 O O . GLU A 1 140 ? 18.114 -1.308 -37.967 1.00 98.56 140 GLU A O 1
ATOM 1133 N N . ASP A 1 141 ? 17.077 -3.171 -37.242 1.00 98.44 141 ASP A N 1
ATOM 1134 C CA . ASP A 1 141 ? 15.795 -2.865 -37.887 1.00 98.44 141 ASP A CA 1
ATOM 1135 C C . ASP A 1 141 ? 15.173 -1.600 -37.291 1.00 98.44 141 ASP A C 1
ATOM 1137 O O . ASP A 1 141 ? 14.742 -0.715 -38.035 1.00 98.44 141 ASP A O 1
ATOM 1141 N N . PHE A 1 142 ? 15.183 -1.476 -35.957 1.00 98.75 142 PHE A N 1
ATOM 1142 C CA . PHE A 1 142 ? 14.698 -0.277 -35.274 1.00 98.75 142 PHE A CA 1
ATOM 1143 C C . PHE A 1 142 ? 15.514 0.960 -35.661 1.00 98.75 142 PHE A C 1
ATOM 1145 O O . PHE A 1 142 ? 14.944 1.974 -36.058 1.00 98.75 142 PHE A O 1
ATOM 1152 N N . ARG A 1 143 ? 16.849 0.873 -35.627 1.00 98.69 143 ARG A N 1
ATOM 1153 C CA . ARG A 1 143 ? 17.746 1.977 -36.002 1.00 98.69 143 ARG A CA 1
ATOM 1154 C C . ARG A 1 143 ? 17.554 2.394 -37.459 1.00 98.69 143 ARG A C 1
ATOM 1156 O O . ARG A 1 143 ? 17.465 3.586 -37.750 1.00 98.69 143 ARG A O 1
ATOM 1163 N N . THR A 1 144 ? 17.455 1.431 -38.373 1.00 98.56 144 THR A N 1
ATOM 1164 C CA . THR A 1 144 ? 17.212 1.695 -39.799 1.00 98.56 144 THR A CA 1
ATOM 1165 C C . THR A 1 144 ? 15.874 2.398 -40.000 1.00 98.56 144 THR A C 1
ATOM 1167 O O . THR A 1 144 ? 15.804 3.394 -40.724 1.00 98.56 144 THR A O 1
ATOM 1170 N N . ALA A 1 145 ? 14.816 1.920 -39.340 1.00 98.62 145 ALA A N 1
ATOM 1171 C CA . ALA A 1 145 ? 13.502 2.544 -39.403 1.00 98.62 145 ALA A CA 1
ATOM 1172 C C . ALA A 1 145 ? 13.522 3.966 -38.826 1.00 98.62 145 ALA A C 1
ATOM 1174 O O . ALA A 1 145 ? 13.053 4.886 -39.492 1.00 98.62 145 ALA A O 1
ATOM 1175 N N . TYR A 1 146 ? 14.129 4.162 -37.653 1.00 98.69 146 TYR A N 1
ATOM 1176 C CA . TYR A 1 146 ? 14.202 5.448 -36.959 1.00 98.69 146 TYR A CA 1
ATOM 1177 C C . TYR A 1 146 ? 14.816 6.563 -37.819 1.00 98.69 146 TYR A C 1
ATOM 1179 O O . TYR A 1 146 ? 14.305 7.683 -37.878 1.00 98.69 146 TYR A O 1
ATOM 1187 N N . TRP A 1 147 ? 15.906 6.248 -38.523 1.00 98.44 147 TRP A N 1
ATOM 1188 C CA . TRP A 1 147 ? 16.616 7.199 -39.384 1.00 98.44 147 TRP A CA 1
ATOM 1189 C C . TRP A 1 147 ? 16.068 7.275 -40.817 1.00 98.44 147 TRP A C 1
ATOM 1191 O O . TRP A 1 147 ? 16.612 8.010 -41.646 1.00 98.44 147 TRP A O 1
ATOM 1201 N N . SER A 1 148 ? 15.002 6.535 -41.130 1.00 98.38 148 SER A N 1
ATOM 1202 C CA . SER A 1 148 ? 14.346 6.600 -42.436 1.00 98.38 148 SER A CA 1
ATOM 1203 C C . SER A 1 148 ? 13.539 7.890 -42.600 1.00 98.38 148 SER A C 1
ATOM 1205 O O . SER A 1 148 ? 12.974 8.441 -41.654 1.00 98.38 148 SER A O 1
ATOM 1207 N N . GLU A 1 149 ? 13.451 8.377 -43.838 1.00 97.44 149 GLU A N 1
ATOM 1208 C CA . GLU A 1 149 ? 12.617 9.534 -44.158 1.00 97.44 149 GLU A CA 1
ATOM 1209 C C . GLU A 1 149 ? 11.143 9.239 -43.835 1.00 97.44 149 GLU A C 1
ATOM 1211 O O . GLU A 1 149 ? 10.590 8.230 -44.272 1.00 97.44 149 GLU A O 1
ATOM 1216 N N . GLY A 1 150 ? 10.501 10.132 -43.078 1.00 96.44 150 GLY A N 1
ATOM 1217 C CA . GLY A 1 150 ? 9.093 10.002 -42.695 1.00 96.44 150 GLY A CA 1
ATOM 1218 C C . GLY A 1 150 ? 8.829 9.198 -41.418 1.00 96.44 150 GLY A C 1
ATOM 1219 O O . GLY A 1 150 ? 7.661 8.997 -41.096 1.00 96.44 150 GLY A O 1
ATOM 1220 N N . PHE A 1 151 ? 9.863 8.769 -40.682 1.00 98.44 151 PHE A N 1
ATOM 1221 C CA . PHE A 1 151 ? 9.682 8.172 -39.357 1.00 98.44 151 PHE A CA 1
ATOM 1222 C C . PHE A 1 151 ? 9.030 9.171 -38.386 1.00 98.44 151 PHE A C 1
ATOM 1224 O O . PHE A 1 151 ? 9.499 10.302 -38.230 1.00 98.44 151 PHE A O 1
ATOM 1231 N N . GLU A 1 152 ? 7.936 8.761 -37.744 1.00 97.94 152 GLU A N 1
ATOM 1232 C CA . GLU A 1 152 ? 7.215 9.587 -36.776 1.00 97.94 152 GLU A CA 1
ATOM 1233 C C . GLU A 1 152 ? 7.908 9.526 -35.413 1.00 97.94 152 GLU A C 1
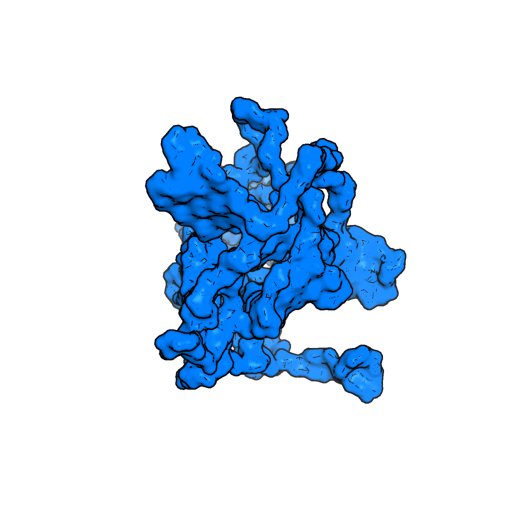ATOM 1235 O O . GLU A 1 152 ? 7.948 8.476 -34.780 1.00 97.94 152 GLU A O 1
ATOM 1240 N N . LYS A 1 153 ? 8.433 10.667 -34.962 1.00 98.06 153 LYS A N 1
ATOM 1241 C CA . LYS A 1 153 ? 9.059 10.833 -33.646 1.00 98.06 153 LYS A CA 1
ATOM 1242 C C . LYS A 1 153 ? 8.047 11.456 -32.691 1.00 98.06 153 LYS A C 1
ATOM 1244 O O . LYS A 1 153 ? 7.673 12.618 -32.854 1.00 98.06 153 LYS A O 1
ATOM 1249 N N . LEU A 1 154 ? 7.587 10.670 -31.727 1.00 97.25 154 LEU A N 1
ATOM 1250 C CA . LEU A 1 154 ? 6.721 11.116 -30.640 1.00 97.25 154 LEU A CA 1
ATOM 1251 C C . LEU A 1 154 ? 7.546 11.900 -29.606 1.00 97.25 154 LEU A C 1
ATOM 1253 O O . LEU A 1 154 ? 8.720 11.602 -29.388 1.00 97.25 154 LEU A O 1
ATOM 1257 N N . GLY A 1 155 ? 6.934 12.919 -28.997 1.00 92.88 155 GLY A N 1
ATOM 1258 C CA . GLY A 1 155 ? 7.580 13.750 -27.975 1.00 92.88 155 GLY A CA 1
ATOM 1259 C C . GLY A 1 155 ? 7.756 13.041 -26.627 1.00 92.88 155 GLY A C 1
ATOM 1260 O O . GLY A 1 155 ? 7.316 11.908 -26.448 1.00 92.88 155 GLY A O 1
ATOM 1261 N N . ALA A 1 156 ? 8.375 13.737 -25.673 1.00 96.56 156 ALA A N 1
ATOM 1262 C CA . ALA A 1 156 ? 8.526 13.290 -24.287 1.00 96.56 156 ALA A CA 1
ATOM 1263 C C . ALA A 1 156 ? 7.436 13.867 -23.374 1.00 96.56 156 ALA A C 1
ATOM 1265 O O . ALA A 1 156 ? 7.013 15.013 -23.557 1.00 96.56 156 ALA A O 1
ATOM 1266 N N . ASN A 1 157 ? 7.080 13.117 -22.329 1.00 97.62 157 ASN A N 1
ATOM 1267 C CA . ASN A 1 157 ? 6.526 13.707 -21.114 1.00 97.62 157 ASN A CA 1
ATOM 1268 C C . ASN A 1 157 ? 7.687 14.310 -20.323 1.00 97.62 157 ASN A C 1
ATOM 1270 O O . ASN A 1 157 ? 8.612 13.598 -19.941 1.00 97.62 157 ASN A O 1
ATOM 1274 N N . VAL A 1 158 ? 7.672 15.627 -20.139 1.00 95.31 158 VAL A N 1
ATOM 1275 C CA . VAL A 1 158 ? 8.715 16.359 -19.413 1.00 95.31 158 VAL A CA 1
ATOM 1276 C C . VAL A 1 158 ? 8.092 16.946 -18.161 1.00 95.31 158 VAL A C 1
ATOM 1278 O O . VAL A 1 158 ? 6.973 17.473 -18.202 1.00 95.31 158 VAL A O 1
ATOM 1281 N N . GLU A 1 159 ? 8.829 16.851 -17.065 1.00 94.06 159 GLU A N 1
ATOM 1282 C CA . GLU A 1 159 ? 8.432 17.425 -15.793 1.00 94.06 159 GLU A CA 1
ATOM 1283 C C . GLU A 1 159 ? 8.108 18.921 -15.916 1.00 94.06 159 GLU A C 1
ATOM 1285 O O . GLU A 1 159 ? 8.702 19.675 -16.693 1.00 94.06 159 GLU A O 1
ATOM 1290 N N . GLY A 1 160 ? 7.134 19.353 -15.125 1.00 93.56 160 GLY A N 1
ATOM 1291 C CA . GLY A 1 160 ? 6.818 20.755 -14.929 1.00 93.56 160 GLY A CA 1
ATOM 1292 C C . GLY A 1 160 ? 5.859 20.921 -13.763 1.00 93.56 160 GLY A C 1
ATOM 1293 O O . GLY A 1 160 ? 5.497 19.949 -13.106 1.00 93.56 160 GLY A O 1
ATOM 1294 N N . ASP A 1 161 ? 5.393 22.154 -13.550 1.00 93.75 161 ASP A N 1
ATOM 1295 C CA . ASP A 1 161 ? 4.502 22.479 -12.429 1.00 93.75 161 ASP A CA 1
ATOM 1296 C C . ASP A 1 161 ? 3.297 21.522 -12.352 1.00 93.75 161 ASP A C 1
ATOM 1298 O O . ASP A 1 161 ? 2.935 21.082 -11.273 1.00 93.75 161 ASP A O 1
ATOM 1302 N N . TRP A 1 162 ? 2.740 21.083 -13.483 1.00 94.75 162 TRP A N 1
ATOM 1303 C CA . TRP A 1 162 ? 1.600 20.154 -13.531 1.00 94.75 162 TRP A CA 1
ATOM 1304 C C . TRP A 1 162 ? 1.793 18.820 -12.779 1.00 94.75 162 TRP A C 1
ATOM 1306 O O . TRP A 1 162 ? 0.792 18.188 -12.443 1.00 94.75 162 TRP A O 1
ATOM 1316 N N . ALA A 1 163 ? 3.037 18.401 -12.535 1.00 94.44 163 ALA A N 1
ATOM 1317 C CA . ALA A 1 163 ? 3.392 17.165 -11.840 1.00 94.44 163 ALA A CA 1
ATOM 1318 C C . ALA A 1 163 ? 3.802 17.382 -10.366 1.00 94.44 163 ALA A C 1
ATOM 1320 O O . ALA A 1 163 ? 4.058 16.418 -9.655 1.00 94.44 163 ALA A O 1
ATOM 1321 N N . ARG A 1 164 ? 3.847 18.634 -9.885 1.00 93.88 164 ARG A N 1
ATOM 1322 C CA . ARG A 1 164 ? 4.240 18.979 -8.508 1.00 93.88 164 ARG A CA 1
ATOM 1323 C C . ARG A 1 164 ? 3.036 19.080 -7.581 1.00 93.88 164 ARG A C 1
ATOM 1325 O O . ARG A 1 164 ? 2.028 19.683 -7.944 1.00 93.88 164 ARG A O 1
ATOM 1332 N N . THR A 1 165 ? 3.185 18.599 -6.349 1.00 95.12 165 THR A N 1
ATOM 1333 C CA . THR A 1 165 ? 2.139 18.602 -5.306 1.00 95.12 165 THR A CA 1
ATOM 1334 C C . THR A 1 165 ? 1.954 19.943 -4.593 1.00 95.12 165 THR A C 1
ATOM 1336 O O . THR A 1 165 ? 0.973 20.123 -3.869 1.00 95.12 165 THR A O 1
ATOM 1339 N N . ASP A 1 166 ? 2.870 20.890 -4.792 1.00 95.19 166 ASP A N 1
ATOM 1340 C CA . ASP A 1 166 ? 2.804 22.219 -4.187 1.00 95.19 166 ASP A CA 1
ATOM 1341 C C . ASP A 1 166 ? 1.580 23.029 -4.640 1.00 95.19 166 ASP A C 1
ATOM 1343 O O . ASP A 1 166 ? 1.013 22.834 -5.719 1.00 95.19 166 ASP A O 1
ATOM 1347 N N . GLN A 1 167 ? 1.192 24.009 -3.814 1.00 95.50 167 GLN A N 1
ATOM 1348 C CA . GLN A 1 167 ? 0.070 24.899 -4.105 1.00 95.50 167 GLN A CA 1
ATOM 1349 C C . GLN A 1 167 ? 0.257 25.616 -5.446 1.00 95.50 167 GLN A C 1
ATOM 1351 O O . GLN A 1 167 ? 1.231 26.336 -5.664 1.00 95.50 167 GLN A O 1
ATOM 1356 N N . GLN A 1 168 ? -0.745 25.486 -6.317 1.00 92.56 168 GLN A N 1
ATOM 1357 C CA . GLN A 1 168 ? -0.781 26.151 -7.615 1.00 92.56 168 GLN A CA 1
ATOM 1358 C C . GLN A 1 168 ? -2.075 26.918 -7.850 1.00 92.56 168 GLN A C 1
ATOM 1360 O O . GLN A 1 168 ? -3.136 26.616 -7.302 1.00 92.56 168 GLN A O 1
ATOM 1365 N N . GLY A 1 169 ? -1.979 27.934 -8.707 1.00 93.44 169 GLY A N 1
ATOM 1366 C CA . GLY A 1 169 ? -3.104 28.788 -9.062 1.00 93.44 169 GLY A CA 1
ATOM 1367 C C . GLY A 1 169 ? -3.460 29.826 -7.988 1.00 93.44 169 GLY A C 1
ATOM 1368 O O . GLY A 1 169 ? -2.710 30.051 -7.036 1.00 93.44 169 GLY A O 1
ATOM 1369 N N . PRO A 1 170 ? -4.580 30.545 -8.169 1.00 96.19 170 PRO A N 1
ATOM 1370 C CA . PRO A 1 170 ? -5.002 31.583 -7.238 1.00 96.19 170 PRO A CA 1
ATOM 1371 C C . PRO A 1 170 ? -5.572 30.987 -5.944 1.00 96.19 170 PRO A C 1
ATOM 1373 O O . PRO A 1 170 ? -6.427 30.105 -5.987 1.00 96.19 170 PRO A O 1
ATOM 1376 N N . VAL A 1 171 ? -5.166 31.545 -4.800 1.00 97.31 171 VAL A N 1
ATOM 1377 C CA . VAL A 1 171 ? -5.738 31.217 -3.483 1.00 97.31 171 VAL A CA 1
ATOM 1378 C C . VAL A 1 171 ? -7.245 31.491 -3.479 1.00 97.31 171 VAL A C 1
ATOM 1380 O O . VAL A 1 171 ? -7.700 32.554 -3.920 1.00 97.31 171 VAL A O 1
ATOM 1383 N N . MET A 1 172 ? -8.025 30.532 -2.977 1.00 96.81 172 MET A N 1
ATOM 1384 C CA . MET A 1 172 ? -9.482 30.635 -2.934 1.00 96.81 172 MET A CA 1
ATOM 1385 C C . MET A 1 172 ? -9.952 31.712 -1.937 1.00 96.81 172 MET A C 1
ATOM 1387 O O . MET A 1 172 ? -9.251 32.049 -0.978 1.00 96.81 172 MET A O 1
ATOM 1391 N N . PRO A 1 173 ? -11.155 32.287 -2.124 1.00 97.44 173 PRO A N 1
ATOM 1392 C CA . PRO A 1 173 ? -11.699 33.250 -1.174 1.00 97.44 173 PRO A CA 1
ATOM 1393 C C . PRO A 1 173 ? -11.761 32.683 0.252 1.00 97.44 173 PRO A C 1
ATOM 1395 O O . PRO A 1 173 ? -12.348 31.630 0.469 1.00 97.44 173 PRO A O 1
ATOM 1398 N N . MET A 1 174 ? -11.231 33.442 1.220 1.00 96.12 174 MET A N 1
ATOM 1399 C CA . MET A 1 174 ? -11.196 33.114 2.660 1.00 96.12 174 MET A CA 1
ATOM 1400 C C . MET A 1 174 ? -10.282 31.947 3.069 1.00 96.12 174 MET A C 1
ATOM 1402 O O . MET A 1 174 ? -10.217 31.644 4.255 1.00 96.12 174 MET A O 1
ATOM 1406 N N . ASP A 1 175 ? -9.534 31.357 2.140 1.00 95.31 175 ASP A N 1
ATOM 1407 C CA . ASP A 1 175 ? -8.728 30.151 2.386 1.00 95.31 175 ASP A CA 1
ATOM 1408 C C . ASP A 1 175 ? -7.473 30.405 3.244 1.00 95.31 175 ASP A C 1
ATOM 1410 O O . ASP A 1 175 ? -6.901 29.500 3.832 1.00 95.31 175 ASP A O 1
ATOM 1414 N N . SER A 1 176 ? -7.071 31.671 3.400 1.00 94.06 176 SER A N 1
ATOM 1415 C CA . SER A 1 176 ? -6.008 32.067 4.333 1.00 94.06 176 SER A CA 1
ATOM 1416 C C . SER A 1 176 ? -6.472 32.155 5.797 1.00 94.06 176 SER A C 1
ATOM 1418 O O . SER A 1 176 ? -5.715 32.619 6.651 1.00 94.06 176 SER A O 1
ATOM 1420 N N . LEU A 1 177 ? -7.742 31.852 6.087 1.00 92.81 177 LEU A N 1
ATOM 1421 C CA . LEU A 1 177 ? -8.261 31.743 7.451 1.00 92.81 177 LEU A CA 1
ATOM 1422 C C . LEU A 1 177 ? -8.063 30.313 7.958 1.00 92.81 177 LEU A C 1
ATOM 1424 O O . LEU A 1 177 ? -8.065 29.370 7.177 1.00 92.81 177 LEU A O 1
ATOM 1428 N N . PHE A 1 178 ? -7.960 30.141 9.277 1.00 87.88 178 PHE A N 1
ATOM 1429 C CA . PHE A 1 178 ? -7.905 28.801 9.856 1.00 87.88 178 PHE A CA 1
ATOM 1430 C C . PHE A 1 178 ? -9.174 28.003 9.500 1.00 87.88 178 PHE A C 1
ATOM 1432 O O . PHE A 1 178 ? -10.280 28.495 9.767 1.00 87.88 178 PHE A O 1
ATOM 1439 N N . PRO A 1 179 ? -9.045 26.783 8.945 1.00 91.75 179 PRO A N 1
ATOM 1440 C CA . PRO A 1 179 ? -10.187 25.900 8.765 1.00 91.75 179 PRO A CA 1
ATOM 1441 C C . PRO A 1 179 ? -10.722 25.429 10.129 1.00 91.75 179 PRO A C 1
ATOM 1443 O O . PRO A 1 179 ? -10.053 25.581 11.160 1.00 91.75 179 PRO A O 1
ATOM 1446 N N . PRO A 1 180 ? -11.933 24.845 10.174 1.00 91.19 180 PRO A N 1
ATOM 1447 C CA . PRO A 1 180 ? -12.414 24.171 11.370 1.00 91.19 180 PRO A CA 1
ATOM 1448 C C . PRO A 1 180 ? -11.413 23.114 11.841 1.00 91.19 180 PRO A C 1
ATOM 1450 O O . PRO A 1 180 ? -10.901 22.333 11.045 1.00 91.19 180 PRO A O 1
ATOM 1453 N N . THR A 1 181 ? -11.168 23.078 13.146 1.00 89.31 181 THR A N 1
ATOM 1454 C CA . THR A 1 181 ? -10.251 22.122 13.766 1.00 89.31 181 THR A CA 1
ATOM 1455 C C . THR A 1 181 ? -10.977 21.306 14.822 1.00 89.31 181 THR A C 1
ATOM 1457 O O . THR A 1 181 ? -11.783 21.833 15.598 1.00 89.31 181 THR A O 1
ATOM 1460 N N . MET A 1 182 ? -10.705 20.004 14.846 1.00 90.06 182 MET A N 1
ATOM 1461 C CA . MET A 1 182 ? -11.195 19.145 15.911 1.00 90.06 182 MET A CA 1
ATOM 1462 C C . MET A 1 182 ? -10.314 19.307 17.144 1.00 90.06 182 MET A C 1
ATOM 1464 O O . MET A 1 182 ? -9.090 19.245 17.076 1.00 90.06 182 MET A O 1
ATOM 1468 N N . VAL A 1 183 ? -10.957 19.468 18.294 1.00 89.56 183 VAL A N 1
ATOM 1469 C CA . VAL A 1 183 ? -10.299 19.545 19.598 1.00 89.56 183 VAL A CA 1
ATOM 1470 C C . VAL A 1 183 ? -10.841 18.448 20.503 1.00 89.56 183 VAL A C 1
ATOM 1472 O O . VAL A 1 183 ? -12.004 18.061 20.380 1.00 89.56 183 VAL A O 1
ATOM 1475 N N . SER A 1 184 ? -10.019 17.981 21.444 1.00 89.12 184 SER A N 1
ATOM 1476 C CA . SER A 1 184 ? -10.433 17.040 22.488 1.00 89.12 184 SER A CA 1
ATOM 1477 C C . SER A 1 184 ? -10.370 17.709 23.870 1.00 89.12 184 SER A C 1
ATOM 1479 O O . SER A 1 184 ? -9.332 17.664 24.534 1.00 89.12 184 SER A O 1
ATOM 1481 N N . PRO A 1 185 ? -11.458 18.360 24.335 1.00 86.38 185 PRO A N 1
ATOM 1482 C CA . PRO A 1 185 ? -11.436 19.164 25.562 1.00 86.38 185 PRO A CA 1
ATOM 1483 C C . PRO A 1 185 ? -11.131 18.362 26.833 1.00 86.38 185 PRO A C 1
ATOM 1485 O O . PRO A 1 185 ? -10.648 18.916 27.816 1.00 86.38 185 PRO A O 1
ATOM 1488 N N . ALA A 1 186 ? -11.443 17.065 26.830 1.00 84.50 186 ALA A N 1
ATOM 1489 C CA . ALA A 1 186 ? -11.229 16.166 27.962 1.00 84.50 186 ALA A CA 1
ATOM 1490 C C . ALA A 1 186 ? -9.982 15.276 27.801 1.00 84.50 186 ALA A C 1
ATOM 1492 O O . ALA A 1 186 ? -9.742 14.428 28.660 1.00 84.50 186 ALA A O 1
ATOM 1493 N N . GLY A 1 187 ? -9.207 15.455 26.725 1.00 89.06 187 GLY A N 1
ATOM 1494 C CA . GLY A 1 187 ? -8.155 14.520 26.329 1.00 89.06 187 GLY A CA 1
ATOM 1495 C C . GLY A 1 187 ? -8.709 13.172 25.848 1.00 89.06 187 GLY A C 1
ATOM 1496 O O . GLY A 1 187 ? -9.905 13.018 25.597 1.00 89.06 187 GLY A O 1
ATOM 1497 N N . SER A 1 188 ? -7.825 12.187 25.696 1.00 94.25 188 SER A N 1
ATOM 1498 C CA . SER A 1 188 ? -8.178 10.838 25.239 1.00 94.25 188 SER A CA 1
ATOM 1499 C C . SER A 1 188 ? -9.118 10.129 26.219 1.00 94.25 188 SER A C 1
ATOM 1501 O O . SER A 1 188 ? -8.785 9.966 27.392 1.00 94.25 188 SER A O 1
ATOM 1503 N N . ARG A 1 189 ? -10.274 9.646 25.741 1.00 96.38 189 ARG A N 1
ATOM 1504 C CA . ARG A 1 189 ? -11.197 8.793 26.523 1.00 96.38 189 ARG A CA 1
ATOM 1505 C C . ARG A 1 189 ? -11.008 7.298 26.235 1.00 96.38 189 ARG A C 1
ATOM 1507 O O . ARG A 1 189 ? -11.957 6.521 26.303 1.00 96.38 189 ARG A O 1
ATOM 1514 N N . PHE A 1 190 ? -9.785 6.913 25.895 1.00 98.06 190 PHE A N 1
ATOM 1515 C CA . PHE A 1 190 ? -9.354 5.539 25.655 1.00 98.06 190 PHE A CA 1
ATOM 1516 C C . PHE A 1 190 ? -8.071 5.255 26.444 1.00 98.06 190 PHE A C 1
ATOM 1518 O O . PHE A 1 190 ? -7.335 6.178 26.799 1.00 98.06 190 PHE A O 1
ATOM 1525 N N . GLY A 1 191 ? -7.823 3.981 26.735 1.00 98.12 191 GLY A N 1
ATOM 1526 C CA . GLY A 1 191 ? -6.602 3.495 27.372 1.00 98.12 191 GLY A CA 1
ATOM 1527 C C . GLY A 1 191 ? -5.670 2.846 26.354 1.00 98.12 191 GLY A C 1
ATOM 1528 O O . GLY A 1 191 ? -6.133 2.183 25.428 1.00 98.12 191 GLY A O 1
ATOM 1529 N N . VAL A 1 192 ? -4.359 3.025 26.535 1.00 98.31 192 VAL A N 1
ATOM 1530 C CA . VAL A 1 192 ? -3.328 2.357 25.729 1.00 98.31 192 VAL A CA 1
ATOM 1531 C C . VAL A 1 192 ? -2.232 1.825 26.644 1.00 98.31 192 VAL A C 1
ATOM 1533 O O . VAL A 1 192 ? -1.624 2.590 27.395 1.00 98.31 192 VAL A O 1
ATOM 1536 N N . ASP A 1 193 ? -1.939 0.531 26.547 1.00 98.25 193 ASP A N 1
ATOM 1537 C CA . ASP A 1 193 ? -0.673 -0.033 27.012 1.00 98.25 193 ASP A CA 1
ATOM 1538 C C . ASP A 1 193 ? 0.318 0.004 25.844 1.00 98.25 193 ASP A C 1
ATOM 1540 O O . ASP A 1 193 ? 0.240 -0.783 24.901 1.00 98.25 193 ASP A O 1
ATOM 1544 N N . THR A 1 194 ? 1.255 0.951 25.881 1.00 95.38 194 THR A N 1
ATOM 1545 C CA . THR A 1 194 ? 2.216 1.166 24.788 1.00 95.38 194 THR A CA 1
ATOM 1546 C C . THR A 1 194 ? 3.270 0.066 24.679 1.00 95.38 194 THR A C 1
ATOM 1548 O O . THR A 1 194 ? 3.892 -0.063 23.616 1.00 95.38 194 THR A O 1
ATOM 1551 N N . LYS A 1 195 ? 3.475 -0.711 25.752 1.00 95.38 195 LYS A N 1
ATOM 1552 C CA . LYS A 1 195 ? 4.436 -1.813 25.815 1.00 95.38 195 LYS A CA 1
ATOM 1553 C C . LYS A 1 195 ? 3.829 -3.085 25.238 1.00 95.38 195 LYS A C 1
ATOM 1555 O O . LYS A 1 195 ? 4.464 -3.718 24.403 1.00 95.38 195 LYS A O 1
ATOM 1560 N N . GLU A 1 196 ? 2.615 -3.425 25.659 1.00 97.62 196 GLU A N 1
ATOM 1561 C CA . GLU A 1 196 ? 1.893 -4.613 25.178 1.00 97.62 196 GLU A CA 1
ATOM 1562 C C . GLU A 1 196 ? 1.080 -4.337 23.900 1.00 97.62 196 GLU A C 1
ATOM 1564 O O . GLU A 1 196 ? 0.479 -5.251 23.344 1.00 97.62 196 GLU A O 1
ATOM 1569 N N . LYS A 1 197 ? 1.064 -3.080 23.426 1.00 98.00 197 LYS A N 1
ATOM 1570 C CA . LYS A 1 197 ? 0.305 -2.616 22.250 1.00 98.00 197 LYS A CA 1
ATOM 1571 C C . LYS A 1 197 ? -1.192 -2.939 22.349 1.00 98.00 197 LYS A C 1
ATOM 1573 O O . LYS A 1 197 ? -1.820 -3.329 21.369 1.00 98.00 197 LYS A O 1
ATOM 1578 N N . TYR A 1 198 ? -1.757 -2.763 23.539 1.00 98.69 198 TYR A N 1
ATOM 1579 C CA . TYR A 1 198 ? -3.160 -3.045 23.847 1.00 98.69 198 TYR A CA 1
ATOM 1580 C C . TYR A 1 198 ? -3.964 -1.750 23.966 1.00 98.69 198 TYR A C 1
ATOM 1582 O O . TYR A 1 198 ? -3.477 -0.772 24.537 1.00 98.69 198 TYR A O 1
ATOM 1590 N N . VAL A 1 199 ? -5.186 -1.741 23.435 1.00 98.75 199 VAL A N 1
ATOM 1591 C CA . VAL A 1 199 ? -6.075 -0.572 23.413 1.00 98.75 199 VAL A CA 1
ATOM 1592 C C . VAL A 1 199 ? -7.431 -0.934 24.008 1.00 98.75 199 VAL A C 1
ATOM 1594 O O . VAL A 1 199 ? -7.975 -1.998 23.719 1.00 98.75 199 VAL A O 1
ATOM 1597 N N . GLU A 1 200 ? -7.996 -0.017 24.795 1.00 98.44 200 GLU A N 1
ATOM 1598 C CA . GLU A 1 200 ? -9.381 -0.074 25.273 1.00 98.44 200 GLU A CA 1
ATOM 1599 C C . GLU A 1 200 ? -10.097 1.235 24.953 1.00 98.44 200 GLU A C 1
ATOM 1601 O O . GLU A 1 200 ? -9.658 2.311 25.364 1.00 98.44 200 GLU A O 1
ATOM 1606 N N . TRP A 1 201 ? -11.228 1.156 24.260 1.00 97.94 201 TRP A N 1
ATOM 1607 C CA . TRP A 1 201 ? -12.093 2.305 24.015 1.00 97.94 201 TRP A CA 1
ATOM 1608 C C . TRP A 1 201 ? -13.545 1.920 24.261 1.00 97.94 201 TRP A C 1
ATOM 1610 O O . TRP A 1 201 ? -14.105 1.077 23.562 1.00 97.94 201 TRP A O 1
ATOM 1620 N N . MET A 1 202 ? -14.171 2.579 25.238 1.00 96.69 202 MET A N 1
ATOM 1621 C CA . MET A 1 202 ? -15.538 2.276 25.666 1.00 96.69 202 MET A CA 1
ATOM 1622 C C . MET A 1 202 ? -15.687 0.781 25.985 1.00 96.69 202 MET A C 1
ATOM 1624 O O . MET A 1 202 ? -15.038 0.284 26.900 1.00 96.69 202 MET A O 1
ATOM 1628 N N . ASP A 1 203 ? -16.526 0.070 25.237 1.00 96.44 203 ASP A N 1
ATOM 1629 C CA . ASP A 1 203 ? -16.749 -1.363 25.404 1.00 96.44 203 ASP A CA 1
ATOM 1630 C C . ASP A 1 203 ? -15.817 -2.226 24.532 1.00 96.44 203 ASP A C 1
ATOM 1632 O O . ASP A 1 203 ? -15.890 -3.451 24.619 1.00 96.44 203 ASP A O 1
ATOM 1636 N N . PHE A 1 204 ? -14.965 -1.624 23.693 1.00 96.94 204 PHE A N 1
ATOM 1637 C CA . PHE A 1 204 ? -14.013 -2.337 22.844 1.00 96.94 204 PHE A CA 1
ATOM 1638 C C . PHE A 1 204 ? -12.654 -2.526 23.508 1.00 96.94 204 PHE A C 1
ATOM 1640 O O . PHE A 1 204 ? -12.146 -1.623 24.177 1.00 96.94 204 PHE A O 1
ATOM 1647 N N . SER A 1 205 ? -12.021 -3.660 23.216 1.00 98.38 205 SER A N 1
ATOM 1648 C CA . SER A 1 205 ? -10.586 -3.839 23.424 1.00 98.38 205 SER A CA 1
ATOM 1649 C C . SER A 1 205 ? -9.943 -4.716 22.356 1.00 98.38 205 SER A C 1
ATOM 1651 O O . SER A 1 205 ? -10.630 -5.514 21.723 1.00 98.38 205 SER A O 1
ATOM 1653 N N . PHE A 1 206 ? -8.646 -4.529 22.109 1.00 98.44 206 PHE A N 1
ATOM 1654 C CA . PHE A 1 206 ? -7.881 -5.292 21.114 1.00 98.44 206 PHE A CA 1
ATOM 1655 C C . PHE A 1 206 ? -6.367 -5.080 21.278 1.00 98.44 206 PHE A C 1
ATOM 1657 O O . PHE A 1 206 ? -5.915 -4.140 21.938 1.00 98.44 206 PHE A O 1
ATOM 1664 N N . TYR A 1 207 ? -5.578 -5.934 20.627 1.00 98.75 207 TYR A N 1
ATOM 1665 C CA . TYR A 1 207 ? -4.128 -5.797 20.478 1.00 98.75 207 TYR A CA 1
ATOM 1666 C C . TYR A 1 207 ? -3.765 -5.336 19.067 1.00 98.75 207 TYR A C 1
ATOM 1668 O O . TYR A 1 207 ? -4.402 -5.742 18.095 1.00 98.75 207 TYR A O 1
ATOM 1676 N N . ILE A 1 208 ? -2.716 -4.525 18.950 1.00 98.69 208 ILE A N 1
ATOM 1677 C CA . ILE A 1 208 ? -2.133 -4.104 17.674 1.00 98.69 208 ILE A CA 1
ATOM 1678 C C . ILE A 1 208 ? -0.922 -4.992 17.369 1.00 98.69 208 ILE A C 1
ATOM 1680 O O . ILE A 1 208 ? 0.042 -5.030 18.135 1.00 98.69 208 ILE A O 1
ATOM 1684 N N . GLY A 1 209 ? -0.965 -5.684 16.232 1.00 98.12 209 GLY A N 1
ATOM 1685 C CA . GLY A 1 209 ? 0.170 -6.378 15.629 1.00 98.12 209 GLY A CA 1
ATOM 1686 C C . GLY A 1 209 ? 0.769 -5.572 14.475 1.00 98.12 209 GLY A C 1
ATOM 1687 O O . GLY A 1 209 ? 0.102 -4.721 13.886 1.00 98.12 209 GLY A O 1
ATOM 1688 N N . PHE A 1 210 ? 2.026 -5.851 14.129 1.00 98.44 210 PHE A N 1
ATOM 1689 C CA . PHE A 1 210 ? 2.705 -5.208 13.003 1.00 98.44 210 PHE A CA 1
ATOM 1690 C C . PHE A 1 210 ? 3.679 -6.171 12.318 1.00 98.44 210 PHE A C 1
ATOM 1692 O O . PHE A 1 210 ? 4.369 -6.934 12.999 1.00 98.44 210 PHE A O 1
ATOM 1699 N N . SER A 1 211 ? 3.748 -6.145 10.985 1.00 98.25 211 SER A N 1
ATOM 1700 C CA . SER A 1 211 ? 4.677 -6.971 10.209 1.00 98.25 211 SER A CA 1
ATOM 1701 C C . SER A 1 211 ? 5.286 -6.224 9.023 1.00 98.25 211 SER A C 1
ATOM 1703 O O . SER A 1 211 ? 4.730 -5.239 8.545 1.00 98.25 211 SER A O 1
ATOM 1705 N N . ARG A 1 212 ? 6.420 -6.732 8.525 1.00 98.19 212 ARG A N 1
ATOM 1706 C CA . ARG A 1 212 ? 7.046 -6.283 7.273 1.00 98.19 212 ARG A CA 1
ATOM 1707 C C . ARG A 1 212 ? 6.052 -6.369 6.109 1.00 98.19 212 ARG A C 1
ATOM 1709 O O . ARG A 1 212 ? 5.830 -5.381 5.423 1.00 98.19 212 ARG A O 1
ATOM 1716 N N . ASP A 1 213 ? 5.462 -7.540 5.904 1.00 98.31 213 ASP A N 1
ATOM 1717 C CA . ASP A 1 213 ? 4.651 -7.824 4.719 1.00 98.31 213 ASP A CA 1
ATOM 1718 C C . ASP A 1 213 ? 3.413 -6.926 4.645 1.00 98.31 213 ASP A C 1
ATOM 1720 O O . ASP A 1 213 ? 3.231 -6.240 3.651 1.00 98.31 213 ASP A O 1
ATOM 1724 N N . THR A 1 214 ? 2.587 -6.904 5.697 1.00 98.00 214 THR A N 1
ATOM 1725 C CA . THR A 1 214 ? 1.222 -6.341 5.647 1.00 98.00 214 THR A CA 1
ATOM 1726 C C . THR A 1 214 ? 0.990 -5.156 6.585 1.00 98.00 214 THR A C 1
ATOM 1728 O O . THR A 1 214 ? -0.127 -4.653 6.675 1.00 98.00 214 THR A O 1
ATOM 1731 N N . GLY A 1 215 ? 2.023 -4.688 7.293 1.00 97.88 215 GLY A N 1
ATOM 1732 C CA . GLY A 1 215 ? 1.894 -3.555 8.206 1.00 97.88 215 GLY A CA 1
ATOM 1733 C C . GLY A 1 215 ? 0.999 -3.885 9.403 1.00 97.88 215 GLY A C 1
ATOM 1734 O O . GLY A 1 215 ? 1.211 -4.895 10.083 1.00 97.88 215 GLY A O 1
ATOM 1735 N N . ILE A 1 216 ? 0.029 -3.014 9.691 1.00 96.12 216 ILE A N 1
ATOM 1736 C CA . ILE A 1 216 ? -0.833 -3.078 10.879 1.00 96.12 216 ILE A CA 1
ATOM 1737 C C . ILE A 1 216 ? -1.880 -4.210 10.819 1.00 96.12 216 ILE A C 1
ATOM 1739 O O . ILE A 1 216 ? -2.575 -4.409 9.824 1.00 96.12 216 ILE A O 1
ATOM 1743 N N . SER A 1 217 ? -2.056 -4.909 11.942 1.00 97.88 217 SER A N 1
ATOM 1744 C CA . SER A 1 217 ? -3.114 -5.906 12.172 1.00 97.88 217 SER A CA 1
ATOM 1745 C C . SER A 1 217 ? -3.743 -5.730 13.554 1.00 97.88 217 SER A C 1
ATOM 1747 O O . SER A 1 217 ? -3.106 -5.195 14.462 1.00 97.88 217 SER A O 1
ATOM 1749 N N . LEU A 1 218 ? -4.980 -6.193 13.731 1.00 98.19 218 LEU A N 1
ATOM 1750 C CA . LEU A 1 218 ? -5.691 -6.178 15.008 1.00 98.19 218 LEU A CA 1
ATOM 1751 C C . LEU A 1 218 ? -6.015 -7.601 15.470 1.00 98.19 218 LEU A C 1
ATOM 1753 O O . LEU A 1 218 ? -6.488 -8.422 14.686 1.00 98.19 218 LEU A O 1
ATOM 1757 N N . HIS A 1 219 ? -5.789 -7.878 16.754 1.00 98.38 219 HIS A N 1
ATOM 1758 C CA . HIS A 1 219 ? -5.921 -9.209 17.357 1.00 98.38 219 HIS A CA 1
ATOM 1759 C C . HIS A 1 219 ? -6.775 -9.177 18.623 1.00 98.38 219 HIS A C 1
ATOM 1761 O O . HIS A 1 219 ? -6.777 -8.186 19.354 1.00 98.38 219 HIS A O 1
ATOM 1767 N N . ASP A 1 220 ? -7.467 -10.284 18.901 1.00 97.94 220 ASP A N 1
ATOM 1768 C CA . ASP A 1 220 ? -8.371 -10.463 20.050 1.00 97.94 220 ASP A CA 1
ATOM 1769 C C . ASP A 1 220 ? -9.340 -9.285 20.222 1.00 97.94 220 ASP A C 1
ATOM 1771 O O . ASP A 1 220 ? -9.499 -8.759 21.324 1.00 97.94 220 ASP A O 1
ATOM 1775 N N . ILE A 1 221 ? -9.975 -8.855 19.126 1.00 96.69 221 ILE A N 1
ATOM 1776 C CA . ILE A 1 221 ? -10.961 -7.779 19.179 1.00 96.69 221 ILE A CA 1
ATOM 1777 C C . ILE A 1 221 ? -12.132 -8.267 20.025 1.00 96.69 221 ILE A C 1
ATOM 1779 O O . ILE A 1 221 ? -12.713 -9.328 19.768 1.00 96.69 221 ILE A O 1
ATOM 1783 N N . ARG A 1 222 ? -12.482 -7.484 21.040 1.00 95.81 222 ARG A N 1
ATOM 1784 C CA . ARG A 1 222 ? -13.568 -7.744 21.977 1.00 95.81 222 ARG A CA 1
ATOM 1785 C C . ARG A 1 222 ? -14.530 -6.577 22.029 1.00 95.81 222 ARG A C 1
ATOM 1787 O O . ARG A 1 222 ? -14.121 -5.433 21.866 1.00 95.81 222 ARG A O 1
ATOM 1794 N N . TYR A 1 223 ? -15.786 -6.876 22.334 1.00 94.00 223 TYR A N 1
ATOM 1795 C CA . TYR A 1 223 ? -16.819 -5.900 22.641 1.00 94.00 223 TYR A CA 1
ATOM 1796 C C . TYR A 1 223 ? -17.616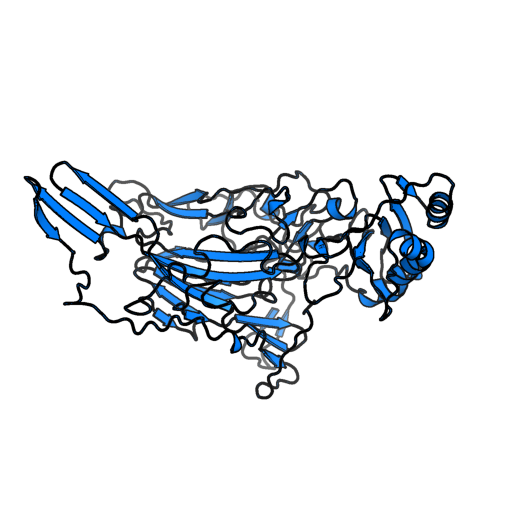 -6.377 23.858 1.00 94.00 223 TYR A C 1
ATOM 1798 O O . TYR A 1 223 ? -18.077 -7.515 23.904 1.00 94.00 223 TYR A O 1
ATOM 1806 N N . LYS A 1 224 ? -17.733 -5.531 24.887 1.00 93.56 224 LYS A N 1
ATOM 1807 C CA . LYS A 1 224 ? -18.332 -5.867 26.195 1.00 93.56 224 LYS A CA 1
ATOM 1808 C C . LYS A 1 224 ? -17.724 -7.121 26.847 1.00 93.56 224 LYS A C 1
ATOM 1810 O O . LYS A 1 224 ? -18.401 -7.859 27.557 1.00 93.56 224 LYS A O 1
ATOM 1815 N N . GLY A 1 225 ? -16.427 -7.341 26.624 1.00 93.31 225 GLY A N 1
ATOM 1816 C CA . GLY A 1 225 ? -15.655 -8.466 27.169 1.00 93.31 225 GLY A CA 1
ATOM 1817 C C . GLY A 1 225 ? -15.733 -9.769 26.361 1.00 93.31 225 GLY A C 1
ATOM 1818 O O . GLY A 1 225 ? -14.899 -10.657 26.574 1.00 93.31 225 GLY A O 1
ATOM 1819 N N . GLU A 1 226 ? -16.663 -9.873 25.410 1.00 91.25 226 GLU A N 1
ATOM 1820 C CA . GLU A 1 226 ? -16.811 -11.012 24.496 1.00 91.25 226 GLU A CA 1
ATOM 1821 C C . GLU A 1 226 ? -15.918 -10.823 23.268 1.00 91.25 226 GLU A C 1
ATOM 1823 O O . GLU A 1 226 ? -15.796 -9.710 22.761 1.00 91.25 226 GLU A O 1
ATOM 1828 N N . ARG A 1 227 ? -15.259 -11.891 22.798 1.00 93.19 227 ARG A N 1
ATOM 1829 C CA . ARG A 1 227 ? -14.438 -11.834 21.578 1.00 93.19 227 ARG A CA 1
ATOM 1830 C C . ARG A 1 227 ? -15.342 -11.812 20.359 1.00 93.19 227 ARG A C 1
ATOM 1832 O O . ARG A 1 227 ? -16.230 -12.644 20.232 1.00 93.19 227 ARG A O 1
ATOM 1839 N N . VAL A 1 228 ? -15.019 -10.914 19.440 1.00 90.31 228 VAL A N 1
ATOM 1840 C CA . VAL A 1 228 ? -15.824 -10.615 18.262 1.00 90.31 228 VAL A CA 1
ATOM 1841 C C . VAL A 1 228 ? -15.132 -11.009 16.967 1.00 90.31 228 VAL A C 1
ATOM 1843 O O . VAL A 1 228 ? -15.757 -11.569 16.071 1.00 90.31 228 VAL A O 1
ATOM 1846 N N . ILE A 1 229 ? -13.826 -10.752 16.900 1.00 94.06 229 ILE A N 1
ATOM 1847 C CA . ILE A 1 229 ? -12.930 -11.153 15.822 1.00 94.06 229 ILE A CA 1
ATOM 1848 C C . ILE A 1 229 ? -11.618 -11.584 16.472 1.00 94.06 229 ILE A C 1
ATOM 1850 O O . ILE A 1 229 ? -11.064 -10.871 17.308 1.00 94.06 229 ILE A O 1
ATOM 1854 N N . TYR A 1 230 ? -11.122 -12.760 16.093 1.00 97.12 230 TYR A N 1
ATOM 1855 C CA . TYR A 1 230 ? -9.814 -13.229 16.543 1.00 97.12 230 TYR A CA 1
ATOM 1856 C C . TYR A 1 230 ? -8.674 -12.426 15.903 1.00 97.12 230 TYR A C 1
ATOM 1858 O O . TYR A 1 230 ? -7.795 -11.959 16.622 1.00 97.12 230 TYR A O 1
ATOM 1866 N N . GLU A 1 231 ? -8.733 -12.226 14.587 1.00 97.62 231 GLU A N 1
ATOM 1867 C CA . GLU A 1 231 ? -7.744 -11.492 13.798 1.00 97.62 231 GLU A CA 1
ATOM 1868 C C . GLU A 1 231 ? -8.436 -10.706 12.676 1.00 97.62 231 GLU A C 1
ATOM 1870 O O . GLU A 1 231 ? -9.298 -11.238 11.975 1.00 97.62 231 GLU A O 1
ATOM 1875 N N . LEU A 1 232 ? -8.053 -9.439 12.513 1.00 96.75 232 LEU A N 1
ATOM 1876 C CA . LEU A 1 232 ? -8.420 -8.587 11.385 1.00 96.75 232 LEU A CA 1
ATOM 1877 C C . LEU A 1 232 ? -7.145 -7.938 10.843 1.00 96.75 232 LEU A C 1
ATOM 1879 O O . LEU A 1 232 ? -6.527 -7.116 11.522 1.00 96.75 232 LEU A O 1
ATOM 1883 N N . ALA A 1 233 ? -6.740 -8.316 9.635 1.00 95.81 233 ALA A N 1
ATOM 1884 C CA . ALA A 1 233 ? -5.465 -7.898 9.067 1.00 95.81 233 ALA A CA 1
ATOM 1885 C C . ALA A 1 233 ? -5.527 -7.802 7.541 1.00 95.81 233 ALA A C 1
ATOM 1887 O O . ALA A 1 233 ? -6.124 -8.666 6.893 1.00 95.81 233 ALA A O 1
ATOM 1888 N N . LEU A 1 234 ? -4.842 -6.801 6.978 1.00 96.44 234 LEU A N 1
ATOM 1889 C CA . LEU A 1 234 ? -4.489 -6.782 5.559 1.00 96.44 234 LEU A CA 1
ATOM 1890 C C . LEU A 1 234 ? -3.700 -8.052 5.216 1.00 96.44 234 LEU A C 1
ATOM 1892 O O . LEU A 1 234 ? -2.857 -8.492 6.002 1.00 96.44 234 LEU A O 1
ATOM 1896 N N . GLN A 1 235 ? -3.981 -8.630 4.050 1.00 98.44 235 GLN A N 1
ATOM 1897 C CA . GLN A 1 235 ? -3.326 -9.854 3.585 1.00 98.44 235 GLN A CA 1
ATOM 1898 C C . GLN A 1 235 ? -2.407 -9.617 2.388 1.00 98.44 235 GLN A C 1
ATOM 1900 O O . GLN A 1 235 ? -1.331 -10.204 2.341 1.00 98.44 235 GLN A O 1
ATOM 1905 N N . GLU A 1 236 ? -2.838 -8.776 1.448 1.00 98.62 236 GLU A N 1
ATOM 1906 C CA . GLU A 1 236 ? -2.127 -8.398 0.227 1.00 98.62 236 GLU A CA 1
ATOM 1907 C C . GLU A 1 236 ? -2.816 -7.177 -0.403 1.00 98.62 236 GLU A C 1
ATOM 1909 O O . GLU A 1 236 ? -3.988 -6.921 -0.107 1.00 98.62 236 GLU A O 1
ATOM 1914 N N . ALA A 1 237 ? -2.119 -6.460 -1.281 1.00 98.25 237 ALA A N 1
ATOM 1915 C CA . ALA A 1 237 ? -2.720 -5.511 -2.211 1.00 98.25 237 ALA A CA 1
ATOM 1916 C C . ALA A 1 237 ? -2.297 -5.828 -3.650 1.00 98.25 237 ALA A C 1
ATOM 1918 O O . ALA A 1 237 ? -1.172 -6.251 -3.910 1.00 98.25 237 ALA A O 1
ATOM 1919 N N . LEU A 1 238 ? -3.242 -5.660 -4.577 1.00 98.69 238 LEU A N 1
ATOM 1920 C CA . LEU A 1 238 ? -3.048 -5.897 -6.003 1.00 98.69 238 LEU A CA 1
ATOM 1921 C C . LEU A 1 238 ? -3.287 -4.601 -6.774 1.00 98.69 238 LEU A C 1
ATOM 1923 O O . LEU A 1 238 ? -4.412 -4.097 -6.784 1.00 98.69 238 LEU A O 1
ATOM 1927 N N . ALA A 1 239 ? -2.274 -4.143 -7.506 1.00 98.31 239 ALA A N 1
ATOM 1928 C CA . ALA A 1 239 ? -2.425 -3.134 -8.549 1.00 98.31 239 ALA A CA 1
ATOM 1929 C C . ALA A 1 239 ? -2.304 -3.803 -9.928 1.00 98.31 239 ALA A C 1
ATOM 1931 O O . ALA A 1 239 ? -1.213 -3.994 -10.467 1.00 98.31 239 ALA A O 1
ATOM 1932 N N . HIS A 1 240 ? -3.447 -4.220 -10.482 1.00 98.69 240 HIS A N 1
ATOM 1933 C CA . HIS A 1 240 ? -3.524 -4.880 -11.790 1.00 98.69 240 HIS A CA 1
ATOM 1934 C C . HIS A 1 240 ? -3.750 -3.853 -12.902 1.00 98.69 240 HIS A C 1
ATOM 1936 O O . HIS A 1 240 ? -4.799 -3.206 -12.942 1.00 98.69 240 HIS A O 1
ATOM 1942 N N . TYR A 1 241 ? -2.774 -3.715 -13.799 1.00 98.62 241 TYR A N 1
ATOM 1943 C CA . TYR A 1 241 ? -2.833 -2.775 -14.912 1.00 98.62 241 TYR A CA 1
ATOM 1944 C C . TYR A 1 241 ? -3.258 -3.447 -16.220 1.00 98.62 241 TYR A C 1
ATOM 1946 O O . TYR A 1 241 ? -3.146 -4.658 -16.422 1.00 98.62 241 TYR A O 1
ATOM 1954 N N . ALA A 1 242 ? -3.741 -2.618 -17.143 1.00 98.31 242 ALA A N 1
ATOM 1955 C CA . ALA A 1 242 ? -3.937 -2.979 -18.535 1.00 98.31 242 ALA A CA 1
ATOM 1956 C C . ALA A 1 242 ? -3.564 -1.782 -19.417 1.00 98.31 242 ALA A C 1
ATOM 1958 O O . ALA A 1 242 ? -4.022 -0.664 -19.186 1.00 98.31 242 ALA A O 1
ATOM 1959 N N . GLY A 1 243 ? -2.769 -2.029 -20.454 1.00 96.88 243 GLY A N 1
ATOM 1960 C CA . GLY A 1 243 ? -2.335 -1.026 -21.422 1.00 96.88 243 GLY A CA 1
ATOM 1961 C C . GLY A 1 243 ? -2.268 -1.614 -22.826 1.00 96.88 243 GLY A C 1
ATOM 1962 O O . GLY A 1 243 ? -2.316 -2.829 -23.005 1.00 96.88 243 GLY A O 1
ATOM 1963 N N . ASN A 1 244 ? -2.187 -0.751 -23.840 1.00 97.50 244 ASN A N 1
ATOM 1964 C CA . ASN A 1 244 ? -1.863 -1.203 -25.198 1.00 97.50 244 ASN A CA 1
ATOM 1965 C C . ASN A 1 244 ? -0.346 -1.387 -25.385 1.00 97.50 244 ASN A C 1
ATOM 1967 O O . ASN A 1 244 ? 0.092 -2.030 -26.337 1.00 97.50 244 ASN A O 1
ATOM 1971 N N . ASP A 1 245 ? 0.454 -0.804 -24.494 1.00 98.44 245 ASP A N 1
ATOM 1972 C CA . ASP A 1 245 ? 1.884 -1.043 -24.392 1.00 98.44 245 ASP A CA 1
ATOM 1973 C C . ASP A 1 245 ? 2.191 -2.259 -23.491 1.00 98.44 245 ASP A C 1
ATOM 1975 O O . ASP A 1 245 ? 1.387 -2.624 -22.627 1.00 98.44 245 ASP A O 1
ATOM 1979 N N . PRO A 1 246 ? 3.343 -2.920 -23.693 1.00 98.31 246 PRO A N 1
ATOM 1980 C CA . PRO A 1 246 ? 3.645 -4.188 -23.041 1.00 98.31 246 PRO A CA 1
ATOM 1981 C C . PRO A 1 246 ? 4.051 -4.044 -21.573 1.00 98.31 246 PRO A C 1
ATOM 1983 O O . PRO A 1 246 ? 3.937 -5.023 -20.841 1.00 98.31 246 PRO A O 1
ATOM 1986 N N . VAL A 1 247 ? 4.511 -2.863 -21.140 1.00 98.62 247 VAL A N 1
ATOM 1987 C CA . VAL A 1 247 ? 4.888 -2.639 -19.740 1.00 98.62 247 VAL A CA 1
ATOM 1988 C C . VAL A 1 247 ? 3.628 -2.501 -18.900 1.00 98.62 247 VAL A C 1
ATOM 1990 O O . VAL A 1 247 ? 3.373 -3.354 -18.061 1.00 98.62 247 VAL A O 1
ATOM 1993 N N . GLN A 1 248 ? 2.753 -1.542 -19.209 1.00 98.38 248 GLN A N 1
ATOM 1994 C CA . GLN A 1 248 ? 1.490 -1.381 -18.485 1.00 98.38 248 GLN A CA 1
ATOM 1995 C C . GLN A 1 248 ? 0.591 -2.619 -18.623 1.00 98.38 248 GLN A C 1
ATOM 1997 O O . GLN A 1 248 ? -0.077 -3.009 -17.672 1.00 98.38 248 GLN A O 1
ATOM 2002 N N . SER A 1 249 ? 0.593 -3.301 -19.776 1.00 98.38 249 SER A N 1
ATOM 2003 C CA . SER A 1 249 ? -0.124 -4.577 -19.917 1.00 98.38 249 SER A CA 1
ATOM 2004 C C . SER A 1 249 ? 0.477 -5.716 -19.085 1.00 98.38 249 SER A C 1
ATOM 2006 O O . SER A 1 249 ? -0.245 -6.661 -18.760 1.00 98.38 249 SER A O 1
ATOM 2008 N N . GLY A 1 250 ? 1.782 -5.692 -18.813 1.00 98.12 250 GLY A N 1
ATOM 2009 C CA . GLY A 1 250 ? 2.494 -6.737 -18.080 1.00 98.12 250 GLY A CA 1
ATOM 2010 C C . GLY A 1 250 ? 2.538 -6.523 -16.567 1.00 98.12 250 GLY A C 1
ATOM 2011 O O . GLY A 1 250 ? 2.912 -7.448 -15.852 1.00 98.12 250 GLY A O 1
ATOM 2012 N N . THR A 1 251 ? 2.131 -5.349 -16.079 1.00 98.56 251 THR A N 1
ATOM 2013 C CA . THR A 1 251 ? 2.208 -4.978 -14.662 1.00 98.56 251 THR A CA 1
ATOM 2014 C C . THR A 1 251 ? 1.025 -5.501 -13.842 1.00 98.56 251 THR A C 1
ATOM 2016 O O . THR A 1 251 ? -0.151 -5.365 -14.196 1.00 98.56 251 THR A O 1
ATOM 2019 N N . SER A 1 252 ? 1.326 -6.138 -12.716 1.00 98.62 252 SER A N 1
ATOM 2020 C CA . SER A 1 252 ? 0.383 -6.654 -11.723 1.00 98.62 252 SER A CA 1
ATOM 2021 C C . SER A 1 252 ? 1.065 -6.752 -10.357 1.00 98.62 252 SER A C 1
ATOM 2023 O O . SER A 1 252 ? 1.380 -7.855 -9.906 1.00 98.62 252 SER A O 1
ATOM 2025 N N . TYR A 1 253 ? 1.297 -5.603 -9.720 1.00 98.62 253 TYR A N 1
ATOM 2026 C CA . TYR A 1 253 ? 2.018 -5.535 -8.448 1.00 98.62 253 TYR A CA 1
ATOM 2027 C C . TYR A 1 253 ? 1.306 -6.323 -7.346 1.00 98.62 253 TYR A C 1
ATOM 2029 O O . TYR A 1 253 ? 0.077 -6.290 -7.242 1.00 98.62 253 TYR A O 1
ATOM 2037 N N . LEU A 1 254 ? 2.103 -7.018 -6.533 1.00 98.69 254 LEU A N 1
ATOM 2038 C CA . LEU A 1 254 ? 1.692 -7.667 -5.290 1.00 98.69 254 LEU A CA 1
ATOM 2039 C C . LEU A 1 254 ? 2.498 -7.044 -4.152 1.00 98.69 254 LEU A C 1
ATOM 2041 O O . LEU A 1 254 ? 3.650 -7.416 -3.917 1.00 98.69 254 LEU A O 1
ATOM 2045 N N . ASP A 1 255 ? 1.907 -6.057 -3.485 1.00 98.38 255 ASP A N 1
ATOM 2046 C CA . ASP A 1 255 ? 2.669 -5.087 -2.696 1.00 98.38 255 ASP A CA 1
ATOM 2047 C C . ASP A 1 255 ? 3.335 -5.676 -1.456 1.00 98.38 255 ASP A C 1
ATOM 2049 O O . ASP A 1 255 ? 4.304 -5.105 -0.964 1.00 98.38 255 ASP A O 1
ATOM 2053 N N . THR A 1 256 ? 2.915 -6.843 -0.953 1.00 98.38 256 THR A N 1
ATOM 2054 C CA . THR A 1 256 ? 3.630 -7.491 0.159 1.00 98.38 256 THR A CA 1
ATOM 2055 C C . THR A 1 256 ? 5.050 -7.927 -0.214 1.00 98.38 256 THR A C 1
ATOM 2057 O O . THR A 1 256 ? 5.883 -8.070 0.692 1.00 98.38 256 THR A O 1
ATOM 2060 N N . TYR A 1 257 ? 5.362 -8.062 -1.513 1.00 98.38 257 TYR A N 1
ATOM 2061 C CA . TYR A 1 257 ? 6.733 -8.210 -2.011 1.00 98.38 257 TYR A CA 1
ATOM 2062 C C . TYR A 1 257 ? 7.617 -7.060 -1.503 1.00 98.38 257 TYR A C 1
ATOM 2064 O O . TYR A 1 257 ? 8.597 -7.296 -0.788 1.00 98.38 257 TYR A O 1
ATOM 2072 N N . TYR A 1 258 ? 7.192 -5.816 -1.738 1.00 97.31 258 TYR A N 1
ATOM 2073 C CA . TYR A 1 258 ? 7.844 -4.584 -1.268 1.00 97.31 258 TYR A CA 1
ATOM 2074 C C . TYR A 1 258 ? 7.584 -4.281 0.215 1.00 97.31 258 TYR A C 1
ATOM 2076 O O . TYR A 1 258 ? 8.448 -3.764 0.919 1.00 97.31 258 TYR A O 1
ATOM 2084 N N . GLY A 1 259 ? 6.426 -4.697 0.721 1.00 97.38 259 GLY A N 1
ATOM 2085 C CA . GLY A 1 259 ? 6.009 -4.615 2.114 1.00 97.38 259 GLY A CA 1
ATOM 2086 C C . GLY A 1 259 ? 5.324 -3.325 2.502 1.00 97.38 259 GLY A C 1
ATOM 2087 O O . GLY A 1 259 ? 5.838 -2.241 2.287 1.00 97.38 259 GLY A O 1
ATOM 2088 N N . PHE A 1 260 ? 4.234 -3.445 3.247 1.00 98.06 260 PHE A N 1
ATOM 2089 C CA . PHE A 1 260 ? 3.575 -2.294 3.863 1.00 98.06 260 PHE A CA 1
ATOM 2090 C C . PHE A 1 260 ? 4.351 -1.731 5.062 1.00 98.06 260 PHE A C 1
ATOM 2092 O O . PHE A 1 260 ? 4.327 -0.529 5.314 1.00 98.06 260 PHE A O 1
ATOM 2099 N N . GLY A 1 261 ? 5.048 -2.590 5.811 1.00 97.56 261 GLY A N 1
ATOM 2100 C CA . GLY A 1 261 ? 5.769 -2.203 7.025 1.00 97.56 261 GLY A CA 1
ATOM 2101 C C . GLY A 1 261 ? 6.953 -1.243 6.809 1.00 97.56 261 GLY A C 1
ATOM 2102 O O . GLY A 1 261 ? 7.051 -0.267 7.551 1.00 97.56 261 GLY A O 1
ATOM 2103 N N . PRO A 1 262 ? 7.847 -1.479 5.826 1.00 97.56 262 PRO A N 1
ATOM 2104 C CA . PRO A 1 262 ? 8.991 -0.618 5.532 1.00 97.56 262 PRO A CA 1
ATOM 2105 C C . PRO A 1 262 ? 8.617 0.781 5.110 1.00 97.56 262 PRO A C 1
ATOM 2107 O O . PRO A 1 262 ? 9.382 1.702 5.360 1.00 97.56 262 PRO A O 1
ATOM 2110 N N . TYR A 1 263 ? 7.445 0.931 4.505 1.00 97.19 263 TYR A N 1
ATOM 2111 C CA . TYR A 1 263 ? 6.971 2.210 4.005 1.00 97.19 263 TYR A CA 1
ATOM 2112 C C . TYR A 1 263 ? 5.845 2.794 4.860 1.00 97.19 263 TYR A C 1
ATOM 2114 O O . TYR A 1 263 ? 5.172 3.728 4.438 1.00 97.19 263 TYR A O 1
ATOM 2122 N N . ALA A 1 264 ? 5.635 2.266 6.073 1.00 97.25 264 ALA A N 1
ATOM 2123 C CA . ALA A 1 264 ? 4.718 2.834 7.058 1.00 97.25 264 ALA A CA 1
ATOM 2124 C C . ALA A 1 264 ? 5.356 4.039 7.772 1.00 97.25 264 ALA A C 1
ATOM 2126 O O . ALA A 1 264 ? 5.657 3.972 8.967 1.00 97.25 264 ALA A O 1
ATOM 2127 N N . PHE A 1 265 ? 5.644 5.096 7.012 1.00 97.38 265 PHE A N 1
ATOM 2128 C CA . PHE A 1 265 ? 6.402 6.259 7.467 1.00 97.38 265 PHE A CA 1
ATOM 2129 C C . PHE A 1 265 ? 5.720 7.026 8.613 1.00 97.38 265 PHE A C 1
ATOM 2131 O O . PHE A 1 265 ? 4.575 6.774 8.999 1.00 97.38 265 PHE A O 1
ATOM 2138 N N . GLN A 1 266 ? 6.469 7.964 9.197 1.00 98.00 266 GLN A N 1
ATOM 2139 C CA . GLN A 1 266 ? 5.970 8.854 10.240 1.00 98.00 266 GLN A CA 1
ATOM 2140 C C . GLN A 1 266 ? 4.779 9.673 9.720 1.00 98.00 266 GLN A C 1
ATOM 2142 O O . GLN A 1 266 ? 4.855 10.297 8.667 1.00 98.00 266 GLN A O 1
ATOM 2147 N N . LEU A 1 267 ? 3.679 9.689 10.475 1.00 97.81 267 LEU A N 1
ATOM 2148 C CA . LEU A 1 267 ? 2.480 10.444 10.108 1.00 97.81 267 LEU A CA 1
ATOM 2149 C C . LEU A 1 267 ? 2.653 11.929 10.446 1.00 97.81 267 LEU A C 1
ATOM 2151 O O . LEU A 1 267 ? 3.244 12.272 11.471 1.00 97.81 267 LEU A O 1
ATOM 2155 N N . VAL A 1 268 ? 2.067 12.810 9.637 1.00 96.50 268 VAL A N 1
ATOM 2156 C CA . VAL A 1 268 ? 2.097 14.268 9.810 1.00 96.50 268 VAL A CA 1
ATOM 2157 C C . VAL A 1 268 ? 0.958 14.710 10.744 1.00 96.50 268 VAL A C 1
ATOM 2159 O O . VAL A 1 268 ? -0.219 14.694 10.351 1.00 96.50 268 VAL A O 1
ATOM 2162 N N . PRO A 1 269 ? 1.236 15.128 11.997 1.00 93.19 269 PRO A N 1
ATOM 2163 C CA . PRO A 1 269 ? 0.169 15.430 12.942 1.00 93.19 269 PRO A CA 1
ATOM 2164 C C . PRO A 1 269 ? -0.600 16.700 12.569 1.00 93.19 269 PRO A C 1
ATOM 2166 O O . PRO A 1 269 ? -0.025 17.727 12.219 1.00 93.19 269 PRO A O 1
ATOM 2169 N N . GLY A 1 270 ? -1.929 16.633 12.652 1.00 91.88 270 GLY A N 1
ATOM 2170 C CA . GLY A 1 270 ? -2.840 17.679 12.181 1.00 91.88 270 GLY A CA 1
ATOM 2171 C C . GLY A 1 270 ? -3.270 17.543 10.718 1.00 91.88 270 GLY A C 1
ATOM 2172 O O . GLY A 1 270 ? -4.249 18.184 10.342 1.00 91.88 270 GLY A O 1
ATOM 2173 N N . TYR A 1 271 ? -2.601 16.687 9.938 1.00 94.00 271 TYR A N 1
ATOM 2174 C CA . TYR A 1 271 ? -2.923 16.409 8.536 1.00 94.00 271 TYR A CA 1
ATOM 2175 C C . TYR A 1 271 ? -3.420 14.967 8.379 1.00 94.00 271 TYR A C 1
ATOM 2177 O O . TYR A 1 271 ? -4.612 14.756 8.157 1.00 94.00 271 TYR A O 1
ATOM 2185 N N . ASP A 1 272 ? -2.554 13.973 8.612 1.00 96.06 272 ASP A N 1
ATOM 2186 C CA . ASP A 1 272 ? -2.926 12.552 8.511 1.00 96.06 272 ASP A CA 1
ATOM 2187 C C . ASP A 1 272 ? -3.898 12.126 9.613 1.00 96.06 272 ASP A C 1
ATOM 2189 O O . ASP A 1 272 ? -4.782 11.286 9.413 1.00 96.06 272 ASP A O 1
ATOM 2193 N N . CYS A 1 273 ? -3.743 12.717 10.800 1.00 95.19 273 CYS A N 1
ATOM 2194 C CA . CYS A 1 273 ? -4.606 12.498 11.955 1.00 95.19 273 CYS A CA 1
ATOM 2195 C C . CYS A 1 273 ? -4.810 13.806 12.735 1.00 95.19 273 CYS A C 1
ATOM 2197 O O . CYS A 1 273 ? -3.980 14.711 12.635 1.00 95.19 273 CYS A O 1
ATOM 2199 N N . PRO A 1 274 ? -5.877 13.926 13.551 1.00 94.00 274 PRO A N 1
ATOM 2200 C CA . PRO A 1 274 ? -6.083 15.104 14.393 1.00 94.00 274 PRO A CA 1
ATOM 2201 C C . PRO A 1 274 ? -4.886 15.387 15.310 1.00 94.00 274 PRO A C 1
ATOM 2203 O O . PRO A 1 274 ? -4.258 14.462 15.817 1.00 94.00 274 PRO A O 1
ATOM 2206 N N . THR A 1 275 ? -4.617 16.661 15.605 1.00 91.31 275 THR A N 1
ATOM 2207 C CA . THR A 1 275 ? -3.451 17.091 16.408 1.00 91.31 275 THR A CA 1
ATOM 2208 C C . THR A 1 275 ? -3.403 16.507 17.825 1.00 91.31 275 THR A C 1
ATOM 2210 O O . THR A 1 275 ? -2.336 16.435 18.424 1.00 91.31 275 THR A O 1
ATOM 2213 N N . TYR A 1 276 ? -4.545 16.085 18.377 1.00 92.19 276 TYR A N 1
ATOM 2214 C CA . TYR A 1 276 ? -4.642 15.460 19.702 1.00 92.19 276 TYR A CA 1
ATOM 2215 C C . TYR A 1 276 ? -4.495 13.929 19.682 1.00 92.19 276 TYR A C 1
ATOM 2217 O O . TYR A 1 276 ? -4.671 13.296 20.727 1.00 92.19 276 TYR A O 1
ATOM 2225 N N . ALA A 1 277 ? -4.255 13.317 18.518 1.00 95.88 277 ALA A N 1
ATOM 2226 C CA . ALA A 1 277 ? -4.111 11.872 18.408 1.00 95.88 277 ALA A CA 1
ATOM 2227 C C . ALA A 1 277 ? -2.943 11.360 19.268 1.00 95.88 277 ALA A C 1
ATOM 2229 O O . ALA A 1 277 ? -1.941 12.039 19.486 1.00 95.88 277 ALA A O 1
ATOM 2230 N N . THR A 1 278 ? -3.082 10.139 19.779 1.00 97.31 278 THR A N 1
ATOM 2231 C CA . THR A 1 278 ? -1.978 9.419 20.423 1.00 97.31 278 THR A CA 1
ATOM 2232 C C . THR A 1 278 ? -1.240 8.618 19.364 1.00 97.31 278 THR A C 1
ATOM 2234 O O . THR A 1 278 ? -1.870 7.842 18.650 1.00 97.31 278 THR A O 1
ATOM 2237 N N . TYR A 1 279 ? 0.076 8.783 19.281 1.00 97.44 279 TYR A N 1
ATOM 2238 C CA . TYR A 1 279 ? 0.903 8.134 18.271 1.00 97.44 279 TYR A CA 1
ATOM 2239 C C . TYR A 1 279 ? 1.709 6.966 18.852 1.00 97.44 279 TYR A C 1
ATOM 2241 O O . TYR A 1 279 ? 2.124 6.987 20.014 1.00 97.44 279 TYR A O 1
ATOM 2249 N N . LEU A 1 280 ? 1.888 5.912 18.056 1.00 98.44 280 LEU A N 1
ATOM 2250 C CA . LEU A 1 280 ? 2.675 4.727 18.379 1.00 98.44 280 LEU A CA 1
ATOM 2251 C C . LEU A 1 280 ? 3.710 4.475 17.281 1.00 98.44 280 LEU A C 1
ATOM 2253 O O . LEU A 1 280 ? 3.398 4.541 16.095 1.00 98.44 280 LEU A O 1
ATOM 2257 N N . ASN A 1 281 ? 4.918 4.093 17.693 1.00 98.19 281 ASN A N 1
ATOM 2258 C CA . ASN A 1 281 ? 5.969 3.670 16.771 1.00 98.19 281 ASN A CA 1
ATOM 2259 C C . ASN A 1 281 ? 5.726 2.248 16.261 1.00 98.19 281 ASN A C 1
ATOM 2261 O O . ASN A 1 281 ? 5.220 1.387 16.998 1.00 98.19 281 ASN A O 1
ATOM 2265 N N . THR A 1 282 ? 6.229 1.990 15.061 1.00 98.19 282 THR A N 1
ATOM 2266 C CA . THR A 1 282 ? 6.350 0.662 14.457 1.00 98.19 282 THR A CA 1
ATOM 2267 C C . THR A 1 282 ? 7.799 0.413 14.051 1.00 98.19 282 THR A C 1
ATOM 2269 O O . THR A 1 282 ? 8.626 1.326 14.062 1.00 98.19 282 THR A O 1
ATOM 2272 N N . SER A 1 283 ? 8.150 -0.841 13.777 1.00 97.94 283 SER A N 1
ATOM 2273 C CA . SER A 1 283 ? 9.493 -1.180 13.319 1.00 97.94 283 SER A CA 1
ATOM 2274 C C . SER A 1 283 ? 9.507 -2.428 12.454 1.00 97.94 283 SER A C 1
ATOM 2276 O O . SER A 1 283 ? 8.630 -3.290 12.548 1.00 97.94 283 SER A O 1
ATOM 2278 N N . PHE A 1 284 ? 10.536 -2.531 11.621 1.00 98.00 284 PHE A N 1
ATOM 2279 C CA . PHE A 1 284 ? 10.796 -3.689 10.774 1.00 98.00 284 PHE A CA 1
ATOM 2280 C C . PHE A 1 284 ? 12.298 -3.995 10.733 1.00 98.00 284 PHE A C 1
ATOM 2282 O O . PHE A 1 284 ? 13.129 -3.229 11.226 1.00 98.00 284 PHE A O 1
ATOM 2289 N N . TYR A 1 285 ? 12.641 -5.168 10.204 1.00 97.50 285 TYR A N 1
ATOM 2290 C CA . TYR A 1 285 ? 14.016 -5.646 10.089 1.00 97.50 285 TYR A CA 1
ATOM 2291 C C . TYR A 1 285 ? 14.367 -5.868 8.620 1.00 97.50 285 TYR A C 1
ATOM 2293 O O . TYR A 1 285 ? 13.610 -6.521 7.903 1.00 97.50 285 TYR A O 1
ATOM 2301 N N . VAL A 1 286 ? 15.526 -5.368 8.209 1.00 95.56 286 VAL A N 1
ATOM 2302 C CA . VAL A 1 286 ? 16.130 -5.526 6.878 1.00 95.56 286 VAL A CA 1
ATOM 2303 C C . VAL A 1 286 ? 17.645 -5.368 7.044 1.00 95.56 286 VAL A C 1
ATOM 2305 O O . VAL A 1 286 ? 18.059 -4.778 8.030 1.00 95.56 286 VAL A O 1
ATOM 2308 N N . SER A 1 287 ? 18.476 -5.946 6.172 1.00 94.56 287 SER A N 1
ATOM 2309 C CA . SER A 1 287 ? 19.932 -5.674 6.107 1.00 94.56 287 SER A CA 1
ATOM 2310 C C . SER A 1 287 ? 20.672 -5.578 7.457 1.00 94.56 287 SER A C 1
ATOM 2312 O O . SER A 1 287 ? 21.437 -4.651 7.716 1.00 94.56 287 SER A O 1
ATOM 2314 N N . GLU A 1 288 ? 20.415 -6.527 8.366 1.00 97.62 288 GLU A N 1
ATOM 2315 C CA . GLU A 1 288 ? 21.011 -6.564 9.709 1.00 97.62 288 GLU A CA 1
ATOM 2316 C C . GLU A 1 288 ? 20.735 -5.342 10.608 1.00 97.62 288 GLU A C 1
ATOM 2318 O O . GLU A 1 288 ? 21.414 -5.150 11.625 1.00 97.62 288 GLU A O 1
ATOM 2323 N N . THR A 1 289 ? 19.704 -4.558 10.314 1.00 97.12 289 THR A N 1
ATOM 2324 C CA . THR A 1 289 ? 19.262 -3.378 11.063 1.00 97.12 289 THR A CA 1
ATOM 2325 C C . THR A 1 289 ? 17.798 -3.515 11.499 1.00 97.12 289 THR A C 1
ATOM 2327 O O . THR A 1 289 ? 17.033 -4.358 11.033 1.00 97.12 289 THR A O 1
ATOM 2330 N N . THR A 1 290 ? 17.397 -2.706 12.478 1.00 98.25 290 THR A N 1
ATOM 2331 C CA . THR A 1 290 ? 15.987 -2.415 12.743 1.00 98.25 290 THR A CA 1
ATOM 2332 C C . THR A 1 290 ? 15.749 -0.955 12.463 1.00 98.25 290 THR A C 1
ATOM 2334 O O . THR A 1 290 ? 16.425 -0.110 13.047 1.00 98.25 290 THR A O 1
ATOM 2337 N N . HIS A 1 291 ? 14.757 -0.712 11.630 1.00 97.81 291 HIS A N 1
ATOM 2338 C CA . HIS A 1 291 ? 14.256 0.594 11.248 1.00 97.81 291 HIS A CA 1
ATOM 2339 C C . HIS A 1 291 ? 13.002 0.860 12.078 1.00 97.81 291 HIS A C 1
ATOM 2341 O O . HIS A 1 291 ? 12.194 -0.052 12.289 1.00 97.81 291 HIS A O 1
ATOM 2347 N N . THR A 1 292 ? 12.893 2.054 12.647 1.00 98.12 292 THR A N 1
ATOM 2348 C CA . THR A 1 292 ? 11.794 2.439 13.536 1.00 98.12 292 THR A CA 1
ATOM 2349 C C . THR A 1 292 ? 11.149 3.696 12.996 1.00 98.12 292 THR A C 1
ATOM 2351 O O . THR A 1 292 ? 11.699 4.788 13.137 1.00 98.12 292 THR A O 1
ATOM 2354 N N . HIS A 1 293 ? 9.934 3.535 12.487 1.00 97.81 293 HIS A N 1
ATOM 2355 C CA . HIS A 1 293 ? 9.097 4.650 12.078 1.00 97.81 293 HIS A CA 1
ATOM 2356 C C . HIS A 1 293 ? 8.417 5.235 13.305 1.00 97.81 293 HIS A C 1
ATOM 2358 O O . HIS A 1 293 ? 7.523 4.620 13.907 1.00 97.81 293 HIS A O 1
ATOM 2364 N N . ILE A 1 294 ? 8.894 6.409 13.708 1.00 96.88 294 ILE A N 1
ATOM 2365 C CA . ILE A 1 294 ? 8.332 7.179 14.816 1.00 96.88 294 ILE A CA 1
ATOM 2366 C C . ILE A 1 294 ? 6.921 7.628 14.438 1.00 96.88 294 ILE A C 1
ATOM 2368 O O . ILE A 1 294 ? 6.685 7.990 13.295 1.00 96.88 294 ILE A O 1
ATOM 2372 N N . ASP A 1 295 ? 5.977 7.572 15.377 1.00 97.31 295 ASP A N 1
ATOM 2373 C CA . ASP A 1 295 ? 4.620 8.106 15.197 1.00 97.31 295 ASP A CA 1
ATOM 2374 C C . ASP A 1 295 ? 3.887 7.636 13.914 1.00 97.31 295 ASP A C 1
ATOM 2376 O O . ASP A 1 295 ? 3.155 8.387 13.273 1.00 97.31 295 ASP A O 1
ATOM 2380 N N . SER A 1 296 ? 4.064 6.364 13.543 1.00 97.94 296 SER A N 1
ATOM 2381 C CA . SER A 1 296 ? 3.547 5.750 12.301 1.00 97.94 296 SER A CA 1
ATOM 2382 C C . SER A 1 296 ? 2.163 5.093 12.431 1.00 97.94 296 SER A C 1
ATOM 2384 O O . SER A 1 296 ? 1.542 4.691 11.442 1.00 97.94 296 SER A O 1
ATOM 2386 N N . ILE A 1 297 ? 1.648 4.982 13.659 1.00 98.44 297 ILE A N 1
ATOM 2387 C CA . ILE A 1 297 ? 0.254 4.627 13.947 1.00 98.44 297 ILE A CA 1
ATOM 2388 C C . ILE A 1 297 ? -0.354 5.733 14.794 1.00 98.44 297 ILE A C 1
ATOM 2390 O O . ILE A 1 297 ? 0.223 6.102 15.815 1.00 98.44 297 ILE A O 1
ATOM 2394 N N . CYS A 1 298 ? -1.547 6.205 14.441 1.00 98.25 298 CYS A N 1
ATOM 2395 C CA . CYS A 1 298 ? -2.287 7.166 15.254 1.00 98.25 298 CYS A CA 1
ATOM 2396 C C . CYS A 1 298 ? -3.604 6.578 15.783 1.00 98.25 298 CYS A C 1
ATOM 2398 O O . CYS A 1 298 ? -4.284 5.794 15.116 1.00 98.25 298 CYS A O 1
ATOM 2400 N N . LEU A 1 299 ? -3.955 6.975 17.006 1.00 98.56 299 LEU A N 1
ATOM 2401 C CA . LEU A 1 299 ? -5.145 6.570 17.751 1.00 98.56 299 LEU A CA 1
ATOM 2402 C C . LEU A 1 299 ? -5.936 7.819 18.139 1.00 98.56 299 LEU A C 1
ATOM 2404 O O . LEU A 1 299 ? -5.398 8.705 18.813 1.00 98.56 299 LEU A O 1
ATOM 2408 N N . PHE A 1 300 ? -7.205 7.910 17.745 1.00 97.50 300 PHE A N 1
ATOM 2409 C CA . PHE A 1 300 ? -8.016 9.092 18.045 1.00 97.50 300 PHE A CA 1
ATOM 2410 C C . PHE A 1 300 ? -9.516 8.801 18.101 1.00 97.50 300 PHE A C 1
ATOM 2412 O O . PHE A 1 300 ? -10.037 7.965 17.369 1.00 97.50 300 PHE A O 1
ATOM 2419 N N . GLU A 1 301 ? -10.228 9.543 18.951 1.00 96.75 301 GLU A N 1
ATOM 2420 C CA . GLU A 1 301 ? -11.682 9.690 18.834 1.00 96.75 301 GLU A CA 1
ATOM 2421 C C . GLU A 1 301 ? -12.026 10.804 17.844 1.00 96.75 301 GLU A C 1
ATOM 2423 O O . GLU A 1 301 ? -11.279 11.776 17.729 1.00 96.75 301 GLU A O 1
ATOM 2428 N N . TYR A 1 302 ? -13.177 10.711 17.185 1.00 92.06 302 TYR A N 1
ATOM 2429 C CA . TYR A 1 302 ? -13.698 11.748 16.297 1.00 92.06 302 TYR A CA 1
ATOM 2430 C C . TYR A 1 302 ? -15.217 11.886 16.473 1.00 92.06 302 TYR A C 1
ATOM 2432 O O . TYR A 1 302 ? -15.917 10.881 16.594 1.00 92.06 302 TYR A O 1
ATOM 2440 N N . ASP A 1 303 ? -15.730 13.119 16.511 1.00 93.62 303 ASP A N 1
ATOM 2441 C CA . ASP A 1 303 ? -17.174 13.404 16.521 1.00 93.62 303 ASP A CA 1
ATOM 2442 C C . ASP A 1 303 ? -17.621 13.607 15.073 1.00 93.62 303 ASP A C 1
ATOM 2444 O O . ASP A 1 303 ? -17.252 14.600 14.447 1.00 93.62 303 ASP A O 1
ATOM 2448 N N . ALA A 1 304 ? -18.345 12.634 14.521 1.00 87.50 304 ALA A N 1
ATOM 2449 C CA . ALA A 1 304 ? -18.764 12.666 13.128 1.00 87.50 304 ALA A CA 1
ATOM 2450 C C . ALA A 1 304 ? -19.658 13.883 12.843 1.00 87.50 304 ALA A C 1
ATOM 2452 O O . ALA A 1 304 ? -20.373 14.392 13.711 1.00 87.50 304 ALA A O 1
ATOM 2453 N N . ASP A 1 305 ? -19.684 14.304 11.584 1.00 90.19 305 ASP A N 1
ATOM 2454 C CA . ASP A 1 305 ? -20.526 15.402 11.107 1.00 90.19 305 ASP A CA 1
ATOM 2455 C C . ASP A 1 305 ? -22.031 15.056 11.098 1.00 90.19 305 ASP A C 1
ATOM 2457 O O . ASP A 1 305 ? -22.877 15.948 10.990 1.00 90.19 305 ASP A O 1
ATOM 2461 N N . PHE A 1 306 ? -22.388 13.779 11.281 1.00 83.31 306 PHE A N 1
ATOM 2462 C CA . PHE A 1 306 ? -23.764 13.301 11.422 1.00 83.31 306 PHE A CA 1
ATOM 2463 C C . PHE A 1 306 ? -24.016 12.583 12.763 1.00 83.31 306 PHE A C 1
ATOM 2465 O O . PHE A 1 306 ? -23.145 11.881 13.272 1.00 83.31 306 PHE A O 1
ATOM 2472 N N . PRO A 1 307 ? -25.224 12.697 13.355 1.00 88.75 307 PRO A N 1
ATOM 2473 C CA . PRO A 1 307 ? -25.575 11.983 14.583 1.00 88.75 307 PRO A CA 1
ATOM 2474 C C . PRO A 1 307 ? -25.807 10.489 14.326 1.00 88.75 307 PRO A C 1
ATOM 2476 O O . PRO A 1 307 ? -26.322 10.113 13.275 1.00 88.75 307 PRO A O 1
ATOM 2479 N N . ILE A 1 308 ? -25.539 9.644 15.326 1.00 87.81 308 ILE A N 1
ATOM 2480 C CA . ILE A 1 308 ? -25.709 8.185 15.199 1.00 87.81 308 ILE A CA 1
ATOM 2481 C C . ILE A 1 308 ? -27.191 7.805 15.110 1.00 87.81 308 ILE A C 1
ATOM 2483 O O . ILE A 1 308 ? -27.581 6.896 14.388 1.00 87.81 308 ILE A O 1
ATOM 2487 N N . GLN A 1 309 ? -28.044 8.564 15.801 1.00 90.06 309 GLN A N 1
ATOM 2488 C CA . GLN A 1 309 ? -29.490 8.499 15.644 1.00 90.06 309 GLN A CA 1
ATOM 2489 C C . GLN A 1 309 ? -30.151 9.824 16.023 1.00 90.06 309 GLN A C 1
ATOM 2491 O O . GLN A 1 309 ? -29.651 10.605 16.841 1.00 90.06 309 GLN A O 1
ATOM 2496 N N . ARG A 1 310 ? -31.338 10.057 15.458 1.00 96.12 310 ARG A N 1
ATOM 2497 C CA . ARG A 1 310 ? -32.220 11.159 15.847 1.00 96.12 310 ARG A CA 1
ATOM 2498 C C . ARG A 1 310 ? -33.686 10.837 15.577 1.00 96.12 310 ARG A C 1
ATOM 2500 O O . ARG A 1 310 ? -34.011 10.172 14.598 1.00 96.12 310 ARG A O 1
ATOM 2507 N N . HIS A 1 311 ? -34.584 11.376 16.396 1.00 95.25 311 HIS A N 1
ATOM 2508 C CA . HIS A 1 311 ? -36.029 11.308 16.169 1.00 95.25 311 HIS A CA 1
ATOM 2509 C C . HIS A 1 311 ? -36.717 12.613 16.583 1.00 95.25 311 HIS A C 1
ATOM 2511 O O . HIS A 1 311 ? -36.234 13.345 17.447 1.00 95.25 311 HIS A O 1
ATOM 2517 N N . SER A 1 312 ? -37.840 12.940 15.946 1.00 96.19 312 SER A N 1
ATOM 2518 C CA . SER A 1 312 ? -38.600 14.162 16.219 1.00 96.19 312 SER A CA 1
ATOM 2519 C C . SER A 1 312 ? -40.096 13.889 16.126 1.00 96.19 312 SER A C 1
ATOM 2521 O O . SER A 1 312 ? -40.548 13.176 15.235 1.00 96.19 312 SER A O 1
ATOM 2523 N N . THR A 1 313 ? -40.858 14.484 17.037 1.00 96.44 313 THR A N 1
ATOM 2524 C CA . THR A 1 313 ? -42.325 14.460 17.060 1.00 96.44 313 THR A CA 1
ATOM 2525 C C . THR A 1 313 ? -42.861 15.880 17.213 1.00 96.44 313 THR A C 1
ATOM 2527 O O . THR A 1 313 ? -42.088 16.823 17.322 1.00 96.44 313 THR A O 1
ATOM 2530 N N . ASN A 1 314 ? -44.184 16.041 17.298 1.00 94.56 314 ASN A N 1
ATOM 2531 C CA . ASN A 1 314 ? -44.802 17.344 17.566 1.00 94.56 314 ASN A CA 1
ATOM 2532 C C . ASN A 1 314 ? -44.443 17.940 18.941 1.00 94.56 314 ASN A C 1
ATOM 2534 O O . ASN A 1 314 ? -44.688 19.125 19.143 1.00 94.56 314 ASN A O 1
ATOM 2538 N N . ASN A 1 315 ? -43.915 17.137 19.875 1.00 96.00 315 ASN A N 1
ATOM 2539 C CA . ASN A 1 315 ? -43.702 17.549 21.267 1.00 96.00 315 ASN A CA 1
ATOM 2540 C C . ASN A 1 315 ? -42.255 17.375 21.758 1.00 96.00 315 ASN A C 1
ATOM 2542 O O . ASN A 1 315 ? -41.927 17.868 22.835 1.00 96.00 315 ASN A O 1
ATOM 2546 N N . TYR A 1 316 ? -41.401 16.643 21.032 1.00 97.69 316 TYR A N 1
ATOM 2547 C CA . TYR A 1 316 ? -40.009 16.448 21.444 1.00 97.69 316 TYR A CA 1
ATOM 2548 C C . TYR A 1 316 ? -39.068 16.131 20.281 1.00 97.69 316 TYR A C 1
ATOM 2550 O O . TYR A 1 316 ? -39.482 15.601 19.247 1.00 97.69 316 TYR A O 1
ATOM 2558 N N . VAL A 1 317 ? -37.780 16.392 20.497 1.00 97.56 317 VAL A N 1
ATOM 2559 C CA . VAL A 1 317 ? -36.659 15.952 19.656 1.00 97.56 317 VAL A CA 1
ATOM 2560 C C . VAL A 1 317 ? -35.658 15.187 20.519 1.00 97.56 317 VAL A C 1
ATOM 2562 O O . VAL A 1 317 ? -35.374 15.602 21.639 1.00 97.56 317 VAL A O 1
ATOM 2565 N N . SER A 1 318 ? -35.111 14.086 20.007 1.00 97.31 318 SER A N 1
ATOM 2566 C CA . SER A 1 318 ? -33.996 13.357 20.622 1.00 97.31 318 SER A CA 1
ATOM 2567 C C . SER A 1 318 ? -32.872 13.136 19.617 1.00 97.31 318 SER A C 1
ATOM 2569 O O . SER A 1 318 ? -33.146 12.773 18.472 1.00 97.31 318 SER A O 1
ATOM 2571 N N . VAL A 1 319 ? -31.625 13.337 20.038 1.00 96.44 319 VAL A N 1
ATOM 2572 C CA . VAL A 1 319 ? -30.424 13.186 19.200 1.00 96.44 319 VAL A CA 1
ATOM 2573 C C . VAL A 1 319 ? -29.306 12.553 20.022 1.00 96.44 319 VAL A C 1
ATOM 2575 O O . VAL A 1 319 ? -29.098 12.945 21.169 1.00 96.44 319 VAL A O 1
ATOM 2578 N N . THR A 1 320 ? -28.569 11.618 19.431 1.00 95.62 320 THR A N 1
ATOM 2579 C CA . THR A 1 320 ? -27.350 11.032 20.008 1.00 95.62 320 THR A CA 1
ATOM 2580 C C . THR A 1 320 ? -26.154 11.411 19.132 1.00 95.62 320 THR A C 1
ATOM 2582 O O . THR A 1 320 ? -26.244 11.309 17.907 1.00 95.62 320 THR A O 1
ATOM 2585 N N . LYS A 1 321 ? -25.050 11.874 19.736 1.00 93.12 321 LYS A N 1
ATOM 2586 C CA . LYS A 1 321 ? -23.802 12.172 19.006 1.00 93.12 321 LYS A CA 1
ATOM 2587 C C . LYS A 1 321 ? -23.189 10.894 18.431 1.00 93.12 321 LYS A C 1
ATOM 2589 O O . LYS A 1 321 ? -23.352 9.825 19.016 1.00 93.12 321 LYS A O 1
ATOM 2594 N N . ASN A 1 322 ? -22.481 11.009 17.311 1.00 89.62 322 ASN A N 1
ATOM 2595 C CA . ASN A 1 322 ? -21.733 9.901 16.726 1.00 89.62 322 ASN A CA 1
ATOM 2596 C C . ASN A 1 322 ? -20.241 10.091 16.990 1.00 89.62 322 ASN A C 1
ATOM 2598 O O . ASN A 1 322 ? -19.524 10.652 16.170 1.00 89.62 322 ASN A O 1
ATOM 2602 N N . THR A 1 323 ? -19.780 9.644 18.152 1.00 93.19 323 THR A N 1
ATOM 2603 C CA . THR A 1 323 ? -18.345 9.598 18.428 1.00 93.19 323 THR A CA 1
ATOM 2604 C C . THR A 1 323 ? -17.824 8.207 18.114 1.00 93.19 323 THR A C 1
ATOM 2606 O O . THR A 1 323 ? -18.347 7.234 18.652 1.00 93.19 323 THR A O 1
ATOM 2609 N N . TYR A 1 324 ? -16.807 8.114 17.268 1.00 90.44 324 TYR A N 1
ATOM 2610 C CA . TYR A 1 324 ? -16.141 6.858 16.935 1.00 90.44 324 TYR A CA 1
ATOM 2611 C C . TYR A 1 324 ? -14.659 6.927 17.288 1.00 90.44 324 TYR A C 1
ATOM 2613 O O . TYR A 1 324 ? -14.102 8.013 17.460 1.00 90.44 324 TYR A O 1
ATOM 2621 N N . PHE A 1 325 ? -14.025 5.765 17.395 1.00 95.94 325 PHE A N 1
ATOM 2622 C CA . PHE A 1 325 ? -12.591 5.636 17.623 1.00 95.94 325 PHE A CA 1
ATOM 2623 C C . PHE A 1 325 ? -11.909 5.035 16.400 1.00 95.94 325 PHE A C 1
ATOM 2625 O O . PHE A 1 325 ? -12.431 4.092 15.808 1.00 95.94 325 PHE A O 1
ATOM 2632 N N . SER A 1 326 ? -10.750 5.573 16.033 1.00 94.50 326 SER A N 1
ATOM 2633 C CA . SER A 1 326 ? -9.988 5.158 14.861 1.00 94.50 326 SER A CA 1
ATOM 2634 C C . SER A 1 326 ? -8.551 4.799 15.213 1.00 94.50 326 SER A C 1
ATOM 2636 O O . SER A 1 326 ? -7.886 5.509 15.971 1.00 94.50 326 SER A O 1
ATOM 2638 N N . VAL A 1 327 ? -8.074 3.723 14.588 1.00 96.44 327 VAL A N 1
ATOM 2639 C CA . VAL A 1 327 ? -6.659 3.352 14.486 1.00 96.44 327 VAL A CA 1
ATOM 2640 C C . VAL A 1 327 ? -6.252 3.486 13.029 1.00 96.44 327 VAL A C 1
ATOM 2642 O O . VAL A 1 327 ? -6.915 2.909 12.165 1.00 96.44 327 VAL A O 1
ATOM 2645 N N . ARG A 1 328 ? -5.187 4.235 12.746 1.00 97.06 328 ARG A N 1
ATOM 2646 C CA . ARG A 1 328 ? -4.741 4.492 11.373 1.00 97.06 328 ARG A CA 1
ATOM 2647 C C . ARG A 1 328 ? -3.244 4.298 11.202 1.00 97.06 328 ARG A C 1
ATOM 2649 O O . ARG A 1 328 ? -2.476 4.619 12.103 1.00 97.06 328 ARG A O 1
ATOM 2656 N N . SER A 1 329 ? -2.873 3.804 10.026 1.00 95.94 329 SER A N 1
ATOM 2657 C CA . SER A 1 329 ? -1.507 3.751 9.506 1.00 95.94 329 SER A CA 1
ATOM 2658 C C . SER A 1 329 ? -1.544 4.080 8.011 1.00 95.94 329 SER A C 1
ATOM 2660 O O . SER A 1 329 ? -2.553 3.809 7.353 1.00 95.94 329 SER A O 1
ATOM 2662 N N . VAL A 1 330 ? -0.481 4.690 7.496 1.00 97.62 330 VAL A N 1
ATOM 2663 C CA . VAL A 1 330 ? -0.319 5.018 6.074 1.00 97.62 330 VAL A CA 1
ATOM 2664 C C . VAL A 1 330 ? 0.948 4.336 5.587 1.00 97.62 330 VAL A C 1
ATOM 2666 O O . VAL A 1 330 ? 1.967 4.445 6.262 1.00 97.62 330 VAL A O 1
ATOM 2669 N N . SER A 1 331 ? 0.874 3.634 4.458 1.00 95.25 331 SER A N 1
ATOM 2670 C CA . SER A 1 331 ? 2.037 3.037 3.799 1.00 95.25 331 SER A CA 1
ATOM 2671 C C . SER A 1 331 ? 2.215 3.624 2.405 1.00 95.25 331 SER A C 1
ATOM 2673 O O . SER A 1 331 ? 1.288 3.526 1.600 1.00 95.25 331 SER A O 1
ATOM 2675 N N . THR A 1 332 ? 3.398 4.170 2.122 1.00 97.06 332 THR A N 1
ATOM 2676 C CA . THR A 1 332 ? 3.735 4.787 0.829 1.00 97.06 332 THR A CA 1
ATOM 2677 C C . THR A 1 332 ? 4.615 3.848 -0.002 1.00 97.06 332 THR A C 1
ATOM 2679 O O . THR A 1 332 ? 5.841 3.915 0.055 1.00 97.06 332 THR A O 1
ATOM 2682 N N . VAL A 1 333 ? 4.003 2.891 -0.706 1.00 93.56 333 VAL A N 1
ATOM 2683 C CA . VAL A 1 333 ? 4.730 1.870 -1.484 1.00 93.56 333 VAL A CA 1
ATOM 2684 C C . VAL A 1 333 ? 4.994 2.410 -2.887 1.00 93.56 333 VAL A C 1
ATOM 2686 O O . VAL A 1 333 ? 4.078 2.485 -3.707 1.00 93.56 333 VAL A O 1
ATOM 2689 N N . GLY A 1 334 ? 6.240 2.801 -3.160 1.00 90.00 334 GLY A N 1
ATOM 2690 C CA . GLY A 1 334 ? 6.576 3.502 -4.400 1.00 90.00 334 GLY A CA 1
ATOM 2691 C C . GLY A 1 334 ? 5.728 4.768 -4.539 1.00 90.00 334 GLY A C 1
ATOM 2692 O O . GLY A 1 334 ? 5.710 5.603 -3.643 1.00 90.00 334 GLY A O 1
ATOM 2693 N N . ASN A 1 335 ? 4.965 4.867 -5.625 1.00 92.31 335 ASN A N 1
ATOM 2694 C CA . ASN A 1 335 ? 4.109 6.017 -5.930 1.00 92.31 335 ASN A CA 1
ATOM 2695 C C . ASN A 1 335 ? 2.709 5.982 -5.274 1.00 92.31 335 ASN A C 1
ATOM 2697 O O . ASN A 1 335 ? 1.872 6.829 -5.593 1.00 92.31 335 ASN A O 1
ATOM 2701 N N . TYR A 1 336 ? 2.394 4.975 -4.454 1.00 92.88 336 TYR A N 1
ATOM 2702 C CA . TYR A 1 336 ? 1.067 4.811 -3.854 1.00 92.88 336 TYR A CA 1
ATOM 2703 C C . TYR A 1 336 ? 1.050 5.138 -2.370 1.00 92.88 336 TYR A C 1
ATOM 2705 O O . TYR A 1 336 ? 1.755 4.495 -1.601 1.00 92.88 336 TYR A O 1
ATOM 2713 N N . ASP A 1 337 ? 0.122 5.995 -1.945 1.00 93.38 337 ASP A N 1
ATOM 2714 C CA . ASP A 1 337 ? -0.204 6.204 -0.533 1.00 93.38 337 ASP A CA 1
ATOM 2715 C C . ASP A 1 337 ? -1.463 5.426 -0.124 1.00 93.38 337 ASP A C 1
ATOM 2717 O O . ASP A 1 337 ? -2.596 5.800 -0.445 1.00 93.38 337 ASP A O 1
ATOM 2721 N N . TYR A 1 338 ? -1.286 4.348 0.642 1.00 90.44 338 TYR A N 1
ATOM 2722 C CA . TYR A 1 338 ? -2.387 3.559 1.194 1.00 90.44 338 TYR A CA 1
ATOM 2723 C C . TYR A 1 338 ? -2.695 3.967 2.636 1.00 90.44 338 TYR A C 1
ATOM 2725 O O . TYR A 1 338 ? -1.943 3.652 3.557 1.00 90.44 338 TYR A O 1
ATOM 2733 N N . MET A 1 339 ? -3.844 4.613 2.861 1.00 92.88 339 MET A N 1
ATOM 2734 C CA . MET A 1 339 ? -4.325 4.961 4.204 1.00 92.88 339 MET A CA 1
ATOM 2735 C C . MET A 1 339 ? -5.286 3.900 4.756 1.00 92.88 339 MET A C 1
ATOM 2737 O O . MET A 1 339 ? -6.472 3.865 4.419 1.00 92.88 339 MET A O 1
ATOM 2741 N N . PHE A 1 340 ? -4.806 3.085 5.693 1.00 91.31 340 PHE A N 1
ATOM 2742 C CA . PHE A 1 340 ? -5.614 2.078 6.379 1.00 91.31 340 PHE A CA 1
ATOM 2743 C C . PHE A 1 340 ? -6.222 2.657 7.652 1.00 91.31 340 PHE A C 1
ATOM 2745 O O . PHE A 1 340 ? -5.509 3.173 8.511 1.00 91.31 340 PHE A O 1
ATOM 2752 N N . THR A 1 341 ? -7.546 2.565 7.803 1.00 90.94 341 THR A N 1
ATOM 2753 C CA . THR A 1 341 ? -8.247 3.004 9.020 1.00 90.94 341 THR A CA 1
ATOM 2754 C C . THR A 1 341 ? -9.188 1.913 9.527 1.00 90.94 341 THR A C 1
ATOM 2756 O O . THR A 1 341 ? -10.094 1.494 8.811 1.00 90.94 341 THR A O 1
ATOM 2759 N N . TYR A 1 342 ? -9.012 1.503 10.784 1.00 92.38 342 TYR A N 1
ATOM 2760 C CA . TYR A 1 342 ? -9.957 0.659 11.516 1.00 92.38 342 TYR A CA 1
ATOM 2761 C C . TYR A 1 342 ? -10.804 1.539 12.433 1.00 92.38 342 TYR A C 1
ATOM 2763 O O . TYR A 1 342 ? -10.255 2.217 13.305 1.00 92.38 342 TYR A O 1
ATOM 2771 N N . THR A 1 343 ? -12.126 1.537 12.244 1.00 90.25 343 THR A N 1
ATOM 2772 C CA . THR A 1 343 ? -13.051 2.412 12.981 1.00 90.25 343 THR A CA 1
ATOM 2773 C C . THR A 1 343 ? -14.043 1.617 13.826 1.00 90.25 343 THR A C 1
ATOM 2775 O O . THR A 1 343 ? -14.692 0.695 13.339 1.00 90.25 343 THR A O 1
ATOM 2778 N N . PHE A 1 344 ? -14.191 2.024 15.086 1.00 91.12 344 PHE A N 1
ATOM 2779 C CA . PHE A 1 344 ? -15.056 1.420 16.096 1.00 91.12 344 PHE A CA 1
ATOM 2780 C C . PHE A 1 344 ? -16.171 2.392 16.491 1.00 91.12 344 PHE A C 1
ATOM 2782 O O . PHE A 1 344 ? -15.908 3.558 16.795 1.00 91.12 344 PHE A O 1
ATOM 2789 N N . PHE A 1 345 ? -17.419 1.916 16.509 1.00 87.88 345 PHE A N 1
ATOM 2790 C CA . PHE A 1 345 ? -18.617 2.741 16.715 1.00 87.88 345 PHE A CA 1
ATOM 2791 C C . PHE A 1 345 ? -19.353 2.396 18.016 1.00 87.88 345 PHE A C 1
ATOM 2793 O O . PHE A 1 345 ? -19.328 1.262 18.487 1.00 87.88 345 PHE A O 1
ATOM 2800 N N . MET A 1 346 ? -20.077 3.367 18.583 1.00 87.44 346 MET A N 1
ATOM 2801 C CA . MET A 1 346 ? -20.798 3.206 19.861 1.00 87.44 346 MET A CA 1
ATOM 2802 C C . MET A 1 346 ? -21.922 2.157 19.837 1.00 87.44 346 MET A C 1
ATOM 2804 O O . MET A 1 346 ? -22.356 1.710 20.898 1.00 87.44 346 MET A O 1
ATOM 2808 N N . ASP A 1 347 ? -22.426 1.785 18.659 1.00 82.50 347 ASP A N 1
ATOM 2809 C CA . ASP A 1 347 ? -23.482 0.776 18.498 1.00 82.50 347 ASP A CA 1
ATOM 2810 C C . ASP A 1 347 ? -22.976 -0.668 18.631 1.00 82.50 347 ASP A C 1
ATOM 2812 O O . ASP A 1 347 ? -23.777 -1.604 18.651 1.00 82.50 347 ASP A O 1
ATOM 2816 N N . GLY A 1 348 ? -21.661 -0.841 18.777 1.00 74.19 348 GLY A N 1
ATOM 2817 C CA . GLY A 1 348 ? -21.041 -2.137 18.975 1.00 74.19 348 GLY A CA 1
ATOM 2818 C C . GLY A 1 348 ? 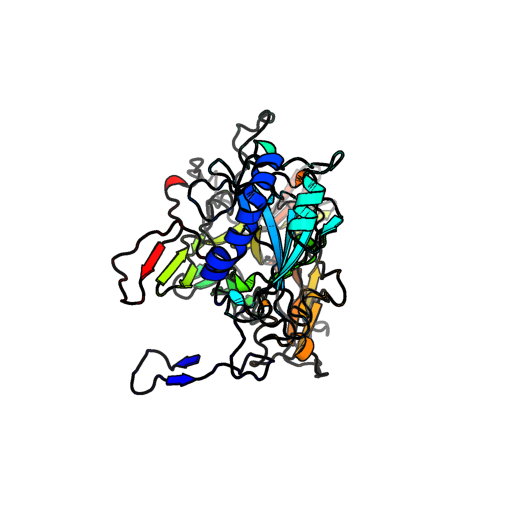-20.807 -2.909 17.697 1.00 74.19 348 GLY A C 1
ATOM 2819 O O . GLY A 1 348 ? -20.549 -4.093 17.793 1.00 74.19 348 GLY A O 1
ATOM 2820 N N . SER A 1 349 ? -20.880 -2.277 16.526 1.00 67.75 349 SER A N 1
ATOM 2821 C CA . SER A 1 349 ? -20.401 -2.832 15.255 1.00 67.75 349 SER A CA 1
ATOM 2822 C C . SER A 1 349 ? -19.001 -3.482 15.375 1.00 67.75 349 SER A C 1
ATOM 2824 O O . SER A 1 349 ? -18.051 -2.725 15.246 1.00 67.75 349 SER A O 1
ATOM 2826 N N . ILE A 1 350 ? -18.882 -4.777 15.788 1.00 59.22 350 ILE A N 1
ATOM 2827 C CA . ILE A 1 350 ? -18.260 -6.038 15.239 1.00 59.22 350 ILE A CA 1
ATOM 2828 C C . ILE A 1 350 ? -18.546 -7.264 16.221 1.00 59.22 350 ILE A C 1
ATOM 2830 O O . ILE A 1 350 ? -18.315 -6.995 17.391 1.00 59.22 350 ILE A O 1
ATOM 2834 N N . ALA A 1 351 ? -19.016 -8.519 15.833 1.00 36.19 351 ALA A N 1
ATOM 2835 C CA . ALA A 1 351 ? -19.053 -9.886 16.556 1.00 36.19 351 ALA A CA 1
ATOM 2836 C C . ALA A 1 351 ? -20.047 -11.072 16.179 1.00 36.19 351 ALA A C 1
ATOM 2838 O O . ALA A 1 351 ? -21.184 -11.101 16.636 1.00 36.19 351 ALA A O 1
ATOM 2839 N N . VAL A 1 352 ? -19.681 -12.216 15.575 1.00 33.47 352 VAL A N 1
ATOM 2840 C CA . VAL A 1 352 ? -20.633 -13.383 15.461 1.00 33.47 352 VAL A CA 1
ATOM 2841 C C . VAL A 1 352 ? -20.544 -14.363 16.652 1.00 33.47 352 VAL A C 1
ATOM 2843 O O . VAL A 1 352 ? -19.451 -14.794 16.996 1.00 33.47 352 VAL A O 1
ATOM 2846 N N . GLU A 1 353 ? -21.684 -14.803 17.211 1.00 32.84 353 GLU A N 1
ATOM 2847 C CA . GLU A 1 353 ? -21.774 -15.889 18.210 1.00 32.84 353 GLU A CA 1
ATOM 2848 C C . GLU A 1 353 ? -22.862 -16.914 17.840 1.00 32.84 353 GLU A C 1
ATOM 2850 O O . GLU A 1 353 ? -23.906 -16.563 17.299 1.00 32.84 353 GLU A O 1
ATOM 2855 N N . ASN A 1 354 ? -22.661 -18.191 18.183 1.00 41.22 354 ASN A N 1
ATOM 2856 C CA . ASN A 1 354 ? -23.652 -19.256 17.983 1.00 41.22 354 ASN A CA 1
ATOM 2857 C C . ASN A 1 354 ? -24.654 -19.335 19.148 1.00 41.22 354 ASN A C 1
ATOM 2859 O O . ASN A 1 354 ? -24.707 -20.320 19.886 1.00 41.22 354 ASN A O 1
ATOM 2863 N N . GLU A 1 355 ? -25.444 -18.284 19.328 1.00 52.47 355 GLU A N 1
ATOM 2864 C CA . GLU A 1 355 ? -26.521 -18.251 20.314 1.00 52.47 355 GLU A CA 1
ATOM 2865 C C . GLU A 1 355 ? -27.738 -17.526 19.743 1.00 52.47 355 GLU A C 1
ATOM 2867 O O . GLU A 1 355 ? -27.615 -16.619 18.924 1.00 52.47 355 GLU A O 1
ATOM 2872 N N . THR A 1 356 ? -28.939 -17.904 20.175 1.00 53.28 356 THR A N 1
ATOM 2873 C CA . THR A 1 356 ? -30.147 -17.141 19.847 1.00 53.28 356 THR A CA 1
ATOM 2874 C C . THR A 1 356 ? -30.356 -16.027 20.863 1.00 53.28 356 THR A C 1
ATOM 2876 O O . THR A 1 356 ? -30.213 -16.248 22.065 1.00 53.28 356 THR A O 1
ATOM 2879 N N . ASN A 1 357 ? -30.776 -14.849 20.413 1.00 72.00 357 ASN A N 1
ATOM 2880 C CA . ASN A 1 357 ? -31.232 -13.794 21.309 1.00 72.00 357 ASN A CA 1
ATOM 2881 C C . ASN A 1 357 ? -32.567 -14.171 21.991 1.00 72.00 357 ASN A C 1
ATOM 2883 O O . ASN A 1 357 ? -33.187 -15.193 21.690 1.00 72.00 357 ASN A O 1
ATOM 2887 N N . GLN A 1 358 ? -33.058 -13.318 22.897 1.00 73.75 358 GLN A N 1
ATOM 2888 C CA . GLN A 1 358 ? -34.307 -13.565 23.641 1.00 73.75 358 GLN A CA 1
ATOM 2889 C C . GLN A 1 358 ? -35.570 -13.713 22.765 1.00 73.75 358 GLN A C 1
ATOM 2891 O O . GLN A 1 358 ? -36.623 -14.095 23.275 1.00 73.75 358 GLN A O 1
ATOM 2896 N N . TYR A 1 359 ? -35.488 -13.381 21.474 1.00 73.31 359 TYR A N 1
ATOM 2897 C CA . TYR A 1 359 ? -36.572 -13.493 20.499 1.00 73.31 359 TYR A CA 1
ATOM 2898 C C . TYR A 1 359 ? -36.479 -14.767 19.640 1.00 73.31 359 TYR A C 1
ATOM 2900 O O . TYR A 1 359 ? -37.359 -14.993 18.816 1.00 73.31 359 TYR A O 1
ATOM 2908 N N . GLY A 1 360 ? -35.463 -15.613 19.854 1.00 74.12 360 GLY A N 1
ATOM 2909 C CA . GLY A 1 360 ? -35.255 -16.863 19.116 1.00 74.12 360 GLY A CA 1
ATOM 2910 C C . GLY A 1 360 ? -34.485 -16.712 17.801 1.00 74.12 360 GLY A C 1
ATOM 2911 O O . GLY A 1 360 ? -34.356 -17.693 17.077 1.00 74.12 360 GLY A O 1
ATOM 2912 N N . GLU A 1 361 ? -33.964 -15.519 17.500 1.00 75.31 361 GLU A N 1
ATOM 2913 C CA . GLU A 1 361 ? -33.154 -15.250 16.304 1.00 75.31 361 GLU A CA 1
ATOM 2914 C C . GLU A 1 361 ? -31.668 -15.449 16.596 1.00 75.31 361 GLU A C 1
ATOM 2916 O O . GLU A 1 361 ? -31.195 -15.045 17.660 1.00 75.31 361 GLU A O 1
ATOM 2921 N N . TYR A 1 362 ? -30.921 -16.025 15.653 1.00 73.12 362 TYR A N 1
ATOM 2922 C CA . TYR A 1 362 ? -29.472 -16.177 15.788 1.00 73.12 362 TYR A CA 1
ATOM 2923 C C . TYR A 1 362 ? -28.782 -14.817 15.889 1.00 73.12 362 TYR A C 1
ATOM 2925 O O . TYR A 1 362 ? -29.044 -13.900 15.107 1.00 73.12 362 TYR A O 1
ATOM 2933 N N . ARG A 1 363 ? -27.891 -14.702 16.870 1.00 77.56 363 ARG A N 1
ATOM 2934 C CA . ARG A 1 363 ? -26.980 -13.575 17.031 1.00 77.56 363 ARG A CA 1
ATOM 2935 C C . ARG A 1 363 ? -25.949 -13.650 15.907 1.00 77.56 363 ARG A C 1
ATOM 2937 O O . ARG A 1 363 ? -25.411 -14.709 15.611 1.00 77.56 363 ARG A O 1
ATOM 2944 N N . GLY A 1 364 ? -25.677 -12.535 15.250 1.00 78.69 364 GLY A N 1
ATOM 2945 C CA . GLY A 1 364 ? -24.707 -12.512 14.164 1.00 78.69 364 GLY A CA 1
ATOM 2946 C C . GLY A 1 364 ? -24.298 -11.101 13.808 1.00 78.69 364 GLY A C 1
ATOM 2947 O O . GLY A 1 364 ? -24.800 -10.136 14.381 1.00 78.69 364 GLY A O 1
ATOM 2948 N N . TYR A 1 365 ? -23.359 -10.977 12.875 1.00 82.25 365 TYR A N 1
ATOM 2949 C CA . TYR A 1 365 ? -22.930 -9.699 12.329 1.00 82.25 365 TYR A CA 1
ATOM 2950 C C . TYR A 1 365 ? -23.131 -9.701 10.842 1.00 82.25 365 TYR A C 1
ATOM 2952 O O . TYR A 1 365 ? -22.809 -10.653 10.133 1.00 82.25 365 TYR A O 1
ATOM 2960 N N . ARG A 1 366 ? -23.682 -8.592 10.382 1.00 86.31 366 ARG A N 1
ATOM 2961 C CA . ARG A 1 366 ? -23.808 -8.317 8.974 1.00 86.31 366 ARG A CA 1
ATOM 2962 C C . ARG A 1 366 ? -22.483 -7.750 8.487 1.00 86.31 366 ARG A C 1
ATOM 2964 O O . ARG A 1 366 ? -22.015 -6.749 9.020 1.00 86.31 366 ARG A O 1
ATOM 2971 N N . ILE A 1 367 ? -21.942 -8.374 7.452 1.00 87.88 367 ILE A N 1
ATOM 2972 C CA . ILE A 1 367 ? -20.831 -7.859 6.654 1.00 87.88 367 ILE A CA 1
ATOM 2973 C C . ILE A 1 367 ? -21.460 -7.095 5.493 1.00 87.88 367 ILE A C 1
ATOM 2975 O O . ILE A 1 367 ? -22.295 -7.651 4.772 1.00 87.88 367 ILE A O 1
ATOM 2979 N N . LEU A 1 368 ? -21.158 -5.807 5.359 1.00 81.25 368 LEU A N 1
ATOM 2980 C CA . LEU A 1 368 ? -21.714 -4.984 4.290 1.00 81.25 368 LEU A CA 1
ATOM 2981 C C . LEU A 1 368 ? -20.678 -4.024 3.691 1.00 81.25 368 LEU A C 1
ATOM 2983 O O . LEU A 1 368 ? -19.884 -3.446 4.435 1.00 81.25 368 LEU A O 1
ATOM 2987 N N . PRO A 1 369 ? -20.729 -3.798 2.366 1.00 81.94 369 PRO A N 1
ATOM 2988 C CA . PRO A 1 369 ? -19.935 -2.756 1.733 1.00 81.94 369 PRO A CA 1
ATOM 2989 C C . PRO A 1 369 ? -20.336 -1.399 2.321 1.00 81.94 369 PRO A C 1
ATOM 2991 O O . PRO A 1 369 ? -21.499 -1.004 2.223 1.00 81.94 369 PRO A O 1
ATOM 2994 N N . TYR A 1 370 ? -19.388 -0.698 2.941 1.00 74.44 370 TYR A N 1
ATOM 2995 C CA . TYR A 1 370 ? -19.614 0.630 3.512 1.00 74.44 370 TYR A CA 1
ATOM 2996 C C . TYR A 1 370 ? -19.498 1.707 2.432 1.00 74.44 370 TYR A C 1
ATOM 2998 O O . TYR A 1 370 ? -20.402 2.523 2.267 1.00 74.44 370 TYR A O 1
ATOM 3006 N N . THR A 1 371 ? -18.421 1.657 1.643 1.00 75.62 371 THR A N 1
ATOM 3007 C CA . THR A 1 371 ? -18.089 2.668 0.622 1.00 75.62 371 THR A CA 1
ATOM 3008 C C . THR A 1 371 ? -17.783 2.066 -0.750 1.00 75.62 371 THR A C 1
ATOM 3010 O O . THR A 1 371 ? -17.080 2.653 -1.560 1.00 75.62 371 THR A O 1
ATOM 3013 N N . GLY A 1 372 ? -18.400 0.918 -1.049 1.00 73.88 372 GLY A N 1
ATOM 3014 C CA . GLY A 1 372 ? -18.208 0.184 -2.302 1.00 73.88 372 GLY A CA 1
ATOM 3015 C C . GLY A 1 372 ? -17.034 -0.791 -2.234 1.00 73.88 372 GLY A C 1
ATOM 3016 O O . GLY A 1 372 ? -16.099 -0.610 -1.456 1.00 73.88 372 GLY A O 1
ATOM 3017 N N . LEU A 1 373 ? -17.123 -1.857 -3.026 1.00 84.06 373 LEU A N 1
ATOM 3018 C CA . LEU A 1 373 ? -16.115 -2.908 -3.171 1.00 84.06 373 LEU A CA 1
ATOM 3019 C C . LEU A 1 373 ? -15.930 -3.166 -4.663 1.00 84.06 373 LEU A C 1
ATOM 3021 O O . LEU A 1 373 ? -16.854 -2.931 -5.450 1.00 84.06 373 LEU A O 1
ATOM 3025 N N . ALA A 1 374 ? -14.772 -3.694 -5.025 1.00 91.31 374 ALA A N 1
ATOM 3026 C CA . ALA A 1 374 ? -14.531 -4.266 -6.334 1.00 91.31 374 ALA A CA 1
ATOM 3027 C C . ALA A 1 374 ? -13.484 -5.372 -6.202 1.00 91.31 374 ALA A C 1
ATOM 3029 O O . ALA A 1 374 ? -12.479 -5.197 -5.513 1.00 91.31 374 ALA A O 1
ATOM 3030 N N . HIS A 1 375 ? -13.713 -6.489 -6.878 1.00 96.75 375 HIS A N 1
ATOM 3031 C CA . HIS A 1 375 ? -12.704 -7.510 -7.130 1.00 96.75 375 HIS A CA 1
ATOM 3032 C C . HIS A 1 375 ? -12.039 -7.275 -8.498 1.00 96.75 375 HIS A C 1
ATOM 3034 O O . HIS A 1 375 ? -12.414 -6.369 -9.249 1.00 96.75 375 HIS A O 1
ATOM 3040 N N . LEU A 1 376 ? -11.037 -8.088 -8.832 1.00 98.38 376 LEU A N 1
ATOM 3041 C CA . LEU A 1 376 ? -10.315 -8.007 -10.097 1.00 98.38 376 LEU A CA 1
ATOM 3042 C C . LEU A 1 376 ? -11.247 -8.255 -11.296 1.00 98.38 376 LEU A C 1
ATOM 3044 O O . LEU A 1 376 ? -11.863 -9.310 -11.415 1.00 98.38 376 LEU A O 1
ATOM 3048 N N . THR A 1 377 ? -11.283 -7.314 -12.244 1.00 98.56 377 THR A N 1
ATOM 3049 C CA . THR A 1 377 ? -12.062 -7.456 -13.489 1.00 98.56 377 THR A CA 1
ATOM 3050 C C . THR A 1 377 ? -11.494 -8.528 -14.422 1.00 98.56 377 THR A C 1
ATOM 3052 O O . THR A 1 377 ? -12.240 -9.208 -15.129 1.00 98.56 377 THR A O 1
ATOM 3055 N N . VAL A 1 378 ? -10.164 -8.645 -14.482 1.00 98.31 378 VAL A N 1
ATOM 3056 C CA . VAL A 1 378 ? -9.469 -9.542 -15.410 1.00 98.31 378 VAL A CA 1
ATOM 3057 C C . VAL A 1 378 ? -9.654 -10.991 -14.977 1.00 98.31 378 VAL A C 1
ATOM 3059 O O . VAL A 1 378 ? -9.179 -11.418 -13.930 1.00 98.31 378 VAL A O 1
ATOM 3062 N N . GLN A 1 379 ? -10.298 -11.776 -15.833 1.00 97.94 379 GLN A N 1
ATOM 3063 C CA . GLN A 1 379 ? -10.457 -13.212 -15.634 1.00 97.94 379 GLN A CA 1
ATOM 3064 C C . GLN A 1 379 ? -9.255 -13.960 -16.204 1.00 97.94 379 GLN A C 1
ATOM 3066 O O . GLN A 1 379 ? -8.837 -13.674 -17.326 1.00 97.94 379 GLN A O 1
ATOM 3071 N N . ASN A 1 380 ? -8.745 -14.955 -15.471 1.00 96.94 380 ASN A N 1
ATOM 3072 C CA . ASN A 1 380 ? -7.586 -15.757 -15.886 1.00 96.94 380 ASN A CA 1
ATOM 3073 C C . ASN A 1 380 ? -6.397 -14.887 -16.330 1.00 96.94 380 ASN A C 1
ATOM 3075 O O . ASN A 1 380 ? -5.838 -15.095 -17.406 1.00 96.94 380 ASN A O 1
ATOM 3079 N N . SER A 1 381 ? -6.053 -13.891 -15.508 1.00 98.38 381 SER A N 1
ATOM 3080 C CA . SER A 1 381 ? -4.940 -12.974 -15.760 1.00 98.38 381 SER A CA 1
ATOM 3081 C C . SER A 1 381 ? -3.659 -13.733 -16.117 1.00 98.38 381 SER A C 1
ATOM 3083 O O . SER A 1 381 ? -3.193 -14.576 -15.347 1.00 98.38 381 SER A O 1
ATOM 3085 N N . SER A 1 382 ? -3.080 -13.411 -17.276 1.00 98.06 382 SER A N 1
ATOM 3086 C CA . SER A 1 382 ? -1.795 -13.961 -17.725 1.00 98.06 382 SER A CA 1
ATOM 3087 C C . SER A 1 382 ? -0.640 -13.546 -16.820 1.00 98.06 382 SER A C 1
ATOM 3089 O O . SER A 1 382 ? 0.304 -14.308 -16.661 1.00 98.06 382 SER A O 1
ATOM 3091 N N . ASN A 1 383 ? -0.731 -12.363 -16.208 1.00 98.25 383 ASN A N 1
ATOM 3092 C CA . ASN A 1 383 ? 0.322 -11.828 -15.349 1.00 98.25 383 ASN A CA 1
ATOM 3093 C C . ASN A 1 383 ? 0.329 -12.548 -13.996 1.00 98.25 383 ASN A C 1
ATOM 3095 O O . ASN A 1 383 ? 1.382 -12.888 -13.468 1.00 98.25 383 ASN A O 1
ATOM 3099 N N . LEU A 1 384 ? -0.860 -12.800 -13.437 1.00 98.56 384 LEU A N 1
ATOM 3100 C CA . LEU A 1 384 ? -0.994 -13.354 -12.090 1.00 98.56 384 LEU A CA 1
ATOM 3101 C C . LEU A 1 384 ? -0.967 -14.878 -12.064 1.00 98.56 384 LEU A C 1
ATOM 3103 O O . LEU A 1 384 ? -0.496 -15.445 -11.085 1.00 98.56 384 LEU A O 1
ATOM 3107 N N . VAL A 1 385 ? -1.496 -15.549 -13.090 1.00 98.25 385 VAL A N 1
ATOM 3108 C CA . VAL A 1 385 ? -1.666 -17.009 -13.122 1.00 98.25 385 VAL A CA 1
ATOM 3109 C C . VAL A 1 385 ? -2.328 -17.532 -11.833 1.00 98.25 385 VAL A C 1
ATOM 3111 O O . VAL A 1 385 ? -3.549 -17.468 -11.723 1.00 98.25 385 VAL A O 1
ATOM 3114 N N . ASN A 1 386 ? -1.565 -18.036 -10.852 1.00 98.38 386 ASN A N 1
ATOM 3115 C CA . ASN A 1 386 ? -2.067 -18.539 -9.566 1.00 98.38 386 ASN A CA 1
ATOM 3116 C C . ASN A 1 386 ? -1.691 -17.656 -8.360 1.00 98.38 386 ASN A C 1
ATOM 3118 O O . ASN A 1 386 ? -2.071 -17.974 -7.235 1.00 98.38 386 ASN A O 1
ATOM 3122 N N . ALA A 1 387 ? -0.958 -16.562 -8.565 1.00 98.62 387 ALA A N 1
ATOM 3123 C CA . ALA A 1 387 ? -0.360 -15.749 -7.506 1.00 98.62 387 ALA A CA 1
ATOM 3124 C C . ALA A 1 387 ? -1.375 -14.975 -6.643 1.00 98.62 387 ALA A C 1
ATOM 3126 O O . ALA A 1 387 ? -1.065 -14.645 -5.497 1.00 98.62 387 ALA A O 1
ATOM 3127 N N . ALA A 1 388 ? -2.578 -14.702 -7.166 1.00 98.62 388 ALA A N 1
ATOM 3128 C CA . ALA A 1 388 ? -3.573 -13.858 -6.496 1.00 98.62 388 ALA A CA 1
ATOM 3129 C C . ALA A 1 388 ? -5.028 -14.314 -6.703 1.00 98.62 388 ALA A C 1
ATOM 3131 O O . ALA A 1 388 ? -5.918 -13.507 -6.959 1.00 98.62 388 ALA A O 1
ATOM 3132 N N . ARG A 1 389 ? -5.297 -15.619 -6.565 1.00 98.50 389 ARG A N 1
ATOM 3133 C CA . ARG A 1 389 ? -6.660 -16.187 -6.688 1.00 98.50 389 ARG A CA 1
ATOM 3134 C C . ARG A 1 389 ? -7.674 -15.579 -5.710 1.00 98.50 389 ARG A C 1
ATOM 3136 O O . ARG A 1 389 ? -8.865 -15.538 -5.997 1.00 98.50 389 ARG A O 1
ATOM 3143 N N . TRP A 1 390 ? -7.203 -15.036 -4.587 1.00 98.62 390 TRP A N 1
ATOM 3144 C CA . TRP A 1 390 ? -8.028 -14.294 -3.631 1.00 98.62 390 TRP A CA 1
ATOM 3145 C C . TRP A 1 390 ? -8.673 -13.040 -4.238 1.00 98.62 390 TRP A C 1
ATOM 3147 O O . TRP A 1 390 ? -9.703 -12.613 -3.728 1.00 98.62 390 TRP A O 1
ATOM 3157 N N . ALA A 1 391 ? -8.136 -12.473 -5.322 1.00 98.56 391 ALA A N 1
ATOM 3158 C CA . ALA A 1 391 ? -8.638 -11.246 -5.942 1.00 98.56 391 ALA A CA 1
ATOM 3159 C C . ALA A 1 391 ? -9.877 -11.453 -6.835 1.00 98.56 391 ALA A C 1
ATOM 3161 O O . ALA A 1 391 ? -10.401 -10.484 -7.373 1.00 98.56 391 ALA A O 1
ATOM 3162 N N . GLU A 1 392 ? -10.346 -12.690 -7.026 1.00 98.38 392 GLU A N 1
ATOM 3163 C CA . GLU A 1 392 ? -11.374 -13.029 -8.027 1.00 98.38 392 GLU A CA 1
ATOM 3164 C C . GLU A 1 392 ? -12.826 -12.842 -7.537 1.00 98.38 392 GLU A C 1
ATOM 3166 O O . GLU A 1 392 ? -13.757 -12.921 -8.336 1.00 98.38 392 GLU A O 1
ATOM 3171 N N . HIS A 1 393 ? -13.042 -12.589 -6.241 1.00 97.88 393 HIS A N 1
ATOM 3172 C CA . HIS A 1 393 ? -14.377 -12.470 -5.637 1.00 97.88 393 HIS A CA 1
ATOM 3173 C C . HIS A 1 393 ? -14.412 -11.395 -4.543 1.00 97.88 393 HIS A C 1
ATOM 3175 O O . HIS A 1 393 ? -13.408 -11.150 -3.886 1.00 97.88 393 HIS A O 1
ATOM 3181 N N . ASP A 1 394 ? -15.575 -10.793 -4.275 1.00 96.25 394 ASP A N 1
ATOM 3182 C CA . ASP A 1 394 ? -15.695 -9.751 -3.238 1.00 96.25 394 ASP A CA 1
ATOM 3183 C C . ASP A 1 394 ? -15.575 -10.311 -1.809 1.00 96.25 394 ASP A C 1
ATOM 3185 O O . ASP A 1 394 ? -14.958 -9.700 -0.938 1.00 96.25 394 ASP A O 1
ATOM 3189 N N . VAL A 1 395 ? -16.195 -11.471 -1.560 1.00 96.56 395 VAL A N 1
ATOM 3190 C CA . VAL A 1 395 ? -16.245 -12.140 -0.252 1.00 96.56 395 VAL A CA 1
ATOM 3191 C C . VAL A 1 395 ? -16.087 -13.641 -0.450 1.00 96.56 395 VAL A C 1
ATOM 3193 O O . VAL A 1 395 ? -16.783 -14.245 -1.265 1.00 96.56 395 VAL A O 1
ATOM 3196 N N . GLN A 1 396 ? -15.191 -14.243 0.323 1.00 98.06 396 GLN A N 1
ATOM 3197 C CA . GLN A 1 396 ? -14.850 -15.659 0.285 1.00 98.06 396 GLN A CA 1
ATOM 3198 C C . GLN A 1 396 ? -14.775 -16.188 1.719 1.00 98.06 396 GLN A C 1
ATOM 3200 O O . GLN A 1 396 ? -14.278 -15.506 2.611 1.00 98.06 396 GLN A O 1
ATOM 3205 N N . VAL A 1 397 ? -15.290 -17.391 1.966 1.00 98.31 397 VAL A N 1
ATOM 3206 C CA . VAL A 1 397 ? -15.364 -17.963 3.319 1.00 98.31 397 VAL A CA 1
ATOM 3207 C C . VAL A 1 397 ? -14.728 -19.340 3.315 1.00 98.31 397 VAL A C 1
ATOM 3209 O O . VAL A 1 397 ? -15.096 -20.180 2.496 1.00 98.31 397 VAL A O 1
ATOM 3212 N N . THR A 1 398 ? -13.796 -19.565 4.235 1.00 98.56 398 THR A N 1
ATOM 3213 C CA . THR A 1 398 ? -13.123 -20.855 4.416 1.00 98.56 398 THR A CA 1
ATOM 3214 C C . THR A 1 398 ? -13.254 -21.314 5.862 1.00 98.56 398 THR A C 1
ATOM 3216 O O . THR A 1 398 ? -13.551 -20.525 6.766 1.00 98.56 398 THR A O 1
ATOM 3219 N N . LYS A 1 399 ? -13.041 -22.608 6.096 1.00 98.25 399 LYS A N 1
ATOM 3220 C CA . LYS A 1 399 ? -12.852 -23.127 7.446 1.00 98.25 399 LYS A CA 1
ATOM 3221 C C . LYS A 1 399 ? -11.484 -22.681 7.965 1.00 98.25 399 LYS A C 1
ATOM 3223 O O . LYS A 1 399 ? -10.495 -22.731 7.244 1.00 98.25 399 LYS A O 1
ATOM 3228 N N . ARG A 1 400 ? -11.410 -22.265 9.226 1.00 98.19 400 ARG A N 1
ATOM 3229 C CA . ARG A 1 400 ? -10.169 -21.809 9.854 1.00 98.19 400 ARG A CA 1
ATOM 3230 C C . ARG A 1 400 ? -9.187 -22.971 10.032 1.00 98.19 400 ARG A C 1
ATOM 3232 O O . ARG A 1 400 ? -9.507 -23.965 10.689 1.00 98.19 400 ARG A O 1
ATOM 3239 N N . LYS A 1 401 ? -7.948 -22.808 9.551 1.00 98.38 401 LYS A N 1
ATOM 3240 C CA . LYS A 1 401 ? -6.829 -23.740 9.784 1.00 98.38 401 LYS A CA 1
ATOM 3241 C C . LYS A 1 401 ? -5.548 -22.984 10.139 1.00 98.38 401 LYS A C 1
ATOM 3243 O O . LYS A 1 401 ? -5.221 -21.980 9.522 1.00 98.38 401 LYS A O 1
ATOM 3248 N N . ASP A 1 402 ? -4.766 -23.510 11.085 1.00 98.06 402 ASP A N 1
ATOM 3249 C CA . ASP A 1 402 ? -3.432 -22.969 11.418 1.00 98.06 402 ASP A CA 1
ATOM 3250 C C . ASP A 1 402 ? -2.433 -23.055 10.245 1.00 98.06 402 ASP A C 1
ATOM 3252 O O . ASP A 1 402 ? -1.433 -22.341 10.228 1.00 98.06 402 ASP A O 1
ATOM 3256 N N . THR A 1 403 ? -2.675 -23.956 9.287 1.00 97.69 403 THR A N 1
ATOM 3257 C CA . THR A 1 403 ? -1.885 -24.115 8.053 1.00 97.69 403 THR A CA 1
ATOM 3258 C C . THR A 1 403 ? -2.239 -23.093 6.973 1.00 97.69 403 THR A C 1
ATOM 3260 O O . THR A 1 403 ? -1.528 -23.003 5.980 1.00 97.69 403 THR A O 1
ATOM 3263 N N . GLU A 1 404 ? -3.314 -22.324 7.157 1.00 98.19 404 GLU A N 1
ATOM 3264 C CA . GLU A 1 404 ? -3.828 -21.337 6.200 1.00 98.19 404 GLU A CA 1
ATOM 3265 C C . GLU A 1 404 ? -3.876 -19.927 6.836 1.00 98.19 404 GLU A C 1
ATOM 3267 O O . GLU A 1 404 ? -4.924 -19.282 6.830 1.00 98.19 404 GLU A O 1
ATOM 3272 N N . PRO A 1 405 ? -2.779 -19.425 7.447 1.00 97.56 405 PRO A N 1
ATOM 3273 C CA . PRO A 1 405 ? -2.825 -18.181 8.218 1.00 97.56 405 PRO A CA 1
ATOM 3274 C C . PRO A 1 405 ? -2.858 -16.919 7.348 1.00 97.56 405 PRO A C 1
ATOM 3276 O O . PRO A 1 405 ? -3.170 -15.849 7.857 1.00 97.56 405 PRO A O 1
ATOM 3279 N N . LYS A 1 406 ? -2.484 -17.019 6.066 1.00 98.00 406 LYS A N 1
ATOM 3280 C CA . LYS A 1 406 ? -2.459 -15.899 5.121 1.00 98.00 406 LYS A CA 1
ATOM 3281 C C . LYS A 1 406 ? -3.023 -16.316 3.770 1.00 98.00 406 LYS A C 1
ATOM 3283 O O . LYS A 1 406 ? -2.783 -17.444 3.346 1.00 98.00 406 LYS A O 1
ATOM 3288 N N . SER A 1 407 ? -3.702 -15.406 3.070 1.00 98.50 407 SER A N 1
ATOM 3289 C CA . SER A 1 407 ? -4.189 -15.656 1.700 1.00 98.50 407 SER A CA 1
ATOM 3290 C C . SER A 1 407 ? -3.126 -15.449 0.615 1.00 98.50 407 SER A C 1
ATOM 3292 O O . SER A 1 407 ? -3.329 -15.858 -0.529 1.00 98.50 407 SER A O 1
ATOM 3294 N N . ALA A 1 408 ? -1.991 -14.842 0.967 1.00 98.50 408 ALA A N 1
ATOM 3295 C CA . ALA A 1 408 ? -0.886 -14.537 0.068 1.00 98.50 408 ALA A CA 1
ATOM 3296 C C . ALA A 1 408 ? 0.474 -14.728 0.757 1.00 98.50 408 ALA A C 1
ATOM 3298 O O . ALA A 1 408 ? 0.572 -14.958 1.967 1.00 98.50 408 ALA A O 1
ATOM 3299 N N . HIS A 1 409 ? 1.538 -14.624 -0.032 1.00 98.69 409 HIS A N 1
ATOM 3300 C CA . HIS A 1 409 ? 2.916 -14.616 0.439 1.00 98.69 409 HIS A CA 1
ATOM 3301 C C . HIS A 1 409 ? 3.715 -13.597 -0.379 1.00 98.69 409 HIS A C 1
ATOM 3303 O O . HIS A 1 409 ? 3.563 -13.565 -1.597 1.00 98.69 409 HIS A O 1
ATOM 3309 N N . ALA A 1 410 ? 4.626 -12.856 0.265 1.00 98.25 410 ALA A N 1
ATOM 3310 C CA . ALA A 1 410 ? 5.428 -11.792 -0.359 1.00 98.25 410 ALA A CA 1
ATOM 3311 C C . ALA A 1 410 ? 6.128 -12.217 -1.661 1.00 98.25 410 ALA A C 1
ATOM 3313 O O . ALA A 1 410 ? 6.301 -11.435 -2.579 1.00 98.25 410 ALA A O 1
ATOM 3314 N N . TYR A 1 411 ? 6.502 -13.492 -1.765 1.00 98.56 411 TYR A N 1
ATOM 3315 C CA . TYR A 1 411 ? 7.163 -14.065 -2.945 1.00 98.56 411 TYR A CA 1
ATOM 3316 C C . TYR A 1 411 ? 6.237 -14.856 -3.882 1.00 98.56 411 TYR A C 1
ATOM 3318 O O . TYR A 1 411 ? 6.710 -15.730 -4.607 1.00 98.56 411 TYR A O 1
ATOM 3326 N N . ASN A 1 412 ? 4.928 -14.599 -3.875 1.00 98.69 412 ASN A N 1
ATOM 3327 C CA . ASN A 1 412 ? 4.012 -15.186 -4.858 1.00 98.69 412 ASN A CA 1
ATOM 3328 C C . ASN A 1 412 ? 4.365 -14.765 -6.298 1.00 98.69 412 ASN A C 1
ATOM 3330 O O . ASN A 1 412 ? 4.275 -15.594 -7.201 1.00 98.69 412 ASN A O 1
ATOM 3334 N N . SER A 1 413 ? 4.844 -13.532 -6.504 1.00 98.31 413 SER A N 1
ATOM 3335 C CA . SER A 1 413 ? 5.303 -13.016 -7.808 1.00 98.31 413 SER A CA 1
ATOM 3336 C C . SER A 1 413 ? 6.513 -13.771 -8.377 1.00 98.31 413 SER A C 1
ATOM 3338 O O . SER A 1 413 ? 6.682 -13.872 -9.593 1.00 98.31 413 SER A O 1
ATOM 3340 N N . GLN A 1 414 ? 7.329 -14.372 -7.508 1.00 98.19 414 GLN A N 1
ATOM 3341 C CA . GLN A 1 414 ? 8.574 -15.050 -7.879 1.00 98.19 414 GLN A CA 1
ATOM 3342 C C . GLN A 1 414 ? 8.341 -16.416 -8.553 1.00 98.19 414 GLN A C 1
ATOM 3344 O O . GLN A 1 414 ? 9.220 -16.941 -9.239 1.00 98.19 414 GLN A O 1
ATOM 3349 N N . ASP A 1 415 ? 7.164 -17.018 -8.367 1.00 97.81 415 ASP A N 1
ATOM 3350 C CA . ASP A 1 415 ? 6.721 -18.217 -9.085 1.00 97.81 415 ASP A CA 1
ATOM 3351 C C . ASP A 1 415 ? 5.196 -18.184 -9.242 1.00 97.81 415 ASP A C 1
ATOM 3353 O O . ASP A 1 415 ? 4.464 -18.796 -8.466 1.00 97.81 415 ASP A O 1
ATOM 3357 N N . VAL A 1 416 ? 4.710 -17.462 -10.254 1.00 98.25 416 VAL A N 1
ATOM 3358 C CA . VAL A 1 416 ? 3.262 -17.262 -10.463 1.00 98.25 416 VAL A CA 1
ATOM 3359 C C . VAL A 1 416 ? 2.516 -18.558 -10.798 1.00 98.25 416 VAL A C 1
ATOM 3361 O O . VAL A 1 416 ? 1.306 -18.655 -10.588 1.00 98.25 416 VAL A O 1
ATOM 3364 N N . HIS A 1 417 ? 3.220 -19.582 -11.293 1.00 97.44 417 HIS A N 1
ATOM 3365 C CA . HIS A 1 417 ? 2.635 -20.883 -11.618 1.00 97.44 417 HIS A CA 1
ATOM 3366 C C . HIS A 1 417 ? 2.535 -21.801 -10.393 1.00 97.44 417 HIS A C 1
ATOM 3368 O O . HIS A 1 417 ? 1.557 -22.545 -10.280 1.00 97.44 417 HIS A O 1
ATOM 3374 N N . ASN A 1 418 ? 3.506 -21.747 -9.477 1.00 97.19 418 ASN A N 1
ATOM 3375 C CA . ASN A 1 418 ? 3.544 -22.539 -8.245 1.00 97.19 418 ASN A CA 1
ATOM 3376 C C . ASN A 1 418 ? 3.901 -21.672 -7.011 1.00 97.19 418 ASN A C 1
ATOM 3378 O O . ASN A 1 418 ? 4.923 -21.911 -6.345 1.00 97.19 418 ASN A O 1
ATOM 3382 N N . PRO A 1 419 ? 3.056 -20.678 -6.679 1.00 98.25 419 PRO A N 1
ATOM 3383 C CA . PRO A 1 419 ? 3.354 -19.706 -5.633 1.00 98.25 419 PRO A CA 1
ATOM 3384 C C . PRO A 1 419 ? 3.415 -20.367 -4.245 1.00 98.25 419 PRO A C 1
ATOM 3386 O O . PRO A 1 419 ? 2.769 -21.399 -4.031 1.00 98.25 419 PRO A O 1
ATOM 3389 N N . PRO A 1 420 ? 4.163 -19.801 -3.273 1.00 98.44 420 PRO A N 1
ATOM 3390 C CA . PRO A 1 420 ? 4.167 -20.273 -1.884 1.00 98.44 420 PRO A CA 1
ATOM 3391 C C . PRO A 1 420 ? 2.771 -20.455 -1.281 1.00 98.44 420 PRO A C 1
ATOM 3393 O O . PRO A 1 420 ? 2.519 -21.474 -0.631 1.00 98.44 420 PRO A O 1
ATOM 3396 N N . VAL A 1 421 ? 1.868 -19.504 -1.540 1.00 98.62 421 VAL A N 1
ATOM 3397 C CA . VAL A 1 421 ? 0.453 -19.586 -1.166 1.00 98.62 421 VAL A CA 1
ATOM 3398 C C . VAL A 1 421 ? -0.411 -19.429 -2.416 1.00 98.62 421 VAL A C 1
ATOM 3400 O O . VAL A 1 421 ? -0.451 -18.364 -3.025 1.00 98.62 421 VAL A O 1
ATOM 3403 N N . ASN A 1 422 ? -1.122 -20.494 -2.779 1.00 98.38 422 ASN A N 1
ATOM 3404 C CA . A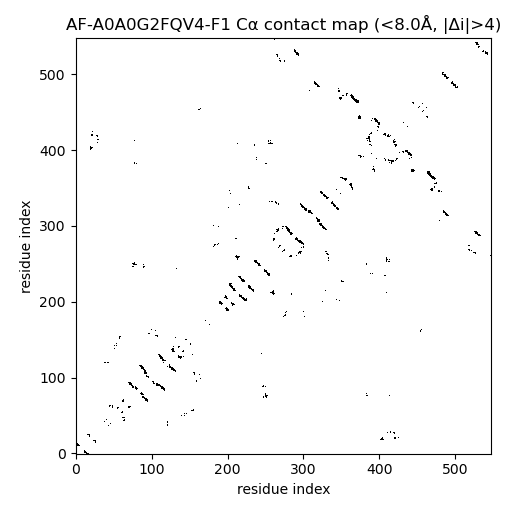SN A 1 422 ? -2.184 -20.506 -3.775 1.00 98.38 422 ASN A CA 1
ATOM 3405 C C . ASN A 1 422 ? -3.528 -20.572 -3.045 1.00 98.38 422 ASN A C 1
ATOM 3407 O O . ASN A 1 422 ? -3.923 -21.631 -2.557 1.00 98.38 422 ASN A O 1
ATOM 3411 N N . PHE A 1 423 ? -4.222 -19.439 -2.987 1.00 98.69 423 PHE A N 1
ATOM 3412 C CA . PHE A 1 423 ? -5.464 -19.297 -2.230 1.00 98.69 423 PHE A CA 1
ATOM 3413 C C . PHE A 1 423 ? -6.591 -20.236 -2.693 1.00 98.69 423 PHE A C 1
ATOM 3415 O O . PHE A 1 423 ? -7.420 -20.641 -1.885 1.00 98.69 423 PHE A O 1
ATOM 3422 N N . ASP A 1 424 ? -6.588 -20.658 -3.962 1.00 97.75 424 ASP A N 1
ATOM 3423 C CA . ASP A 1 424 ? -7.581 -21.605 -4.492 1.00 97.75 424 ASP A CA 1
ATOM 3424 C C . ASP A 1 424 ? -7.549 -22.960 -3.755 1.00 97.75 424 ASP A C 1
ATOM 3426 O O . ASP A 1 424 ? -8.566 -23.633 -3.612 1.00 97.75 424 ASP A O 1
ATOM 3430 N N . HIS A 1 425 ? -6.395 -23.341 -3.188 1.00 97.94 425 HIS A N 1
ATOM 3431 C CA . HIS A 1 425 ? -6.259 -24.586 -2.426 1.00 97.94 425 HIS A CA 1
ATOM 3432 C C . HIS A 1 425 ? -7.027 -24.580 -1.095 1.00 97.94 425 HIS A C 1
ATOM 3434 O O . HIS A 1 425 ? -7.172 -25.644 -0.497 1.00 97.94 425 HIS A O 1
ATOM 3440 N N . PHE A 1 426 ? -7.517 -23.426 -0.628 1.00 98.50 426 PHE A N 1
ATOM 3441 C CA . PHE A 1 426 ? -8.312 -23.347 0.602 1.00 98.50 426 PHE A CA 1
ATOM 3442 C C . PHE A 1 426 ? -9.763 -23.818 0.374 1.00 98.50 426 PHE A C 1
ATOM 3444 O O . PHE A 1 426 ? -10.490 -24.068 1.333 1.00 98.50 426 PHE A O 1
ATOM 3451 N N . PHE A 1 427 ? -10.202 -23.955 -0.886 1.00 98.31 427 PHE A N 1
ATOM 3452 C CA . PHE A 1 427 ? -11.566 -24.348 -1.259 1.00 98.31 427 PHE A CA 1
ATOM 3453 C C . PHE A 1 427 ? -11.640 -25.829 -1.656 1.00 98.31 427 PHE A C 1
ATOM 3455 O O . PHE A 1 427 ? -11.858 -26.192 -2.811 1.00 98.31 427 PHE A O 1
ATOM 3462 N N . ASP A 1 428 ? -11.493 -26.713 -0.673 1.00 97.19 428 ASP A N 1
ATOM 3463 C CA . ASP A 1 428 ? -11.422 -28.174 -0.836 1.00 97.19 428 ASP A CA 1
ATOM 3464 C C . ASP A 1 428 ? -12.751 -28.913 -0.545 1.00 97.19 428 ASP A C 1
ATOM 3466 O O . ASP A 1 428 ? -12.797 -30.145 -0.481 1.00 97.19 428 ASP A O 1
ATOM 3470 N N . GLY A 1 429 ? -13.859 -28.172 -0.428 1.00 97.62 429 GLY A N 1
ATOM 3471 C CA . GLY A 1 429 ? -15.207 -28.719 -0.223 1.00 97.62 429 GLY A CA 1
ATOM 3472 C C . GLY A 1 429 ? -15.559 -29.028 1.235 1.00 97.62 429 GLY A C 1
ATOM 3473 O O . GLY A 1 429 ? -16.499 -29.788 1.488 1.00 97.62 429 GLY A O 1
ATOM 3474 N N . GLU A 1 430 ? -14.822 -28.464 2.192 1.00 98.06 430 GLU A N 1
ATOM 3475 C CA . GLU A 1 430 ? -15.133 -28.560 3.618 1.00 98.06 430 GLU A CA 1
ATOM 3476 C C . GLU A 1 430 ? -16.505 -27.974 3.991 1.00 98.06 430 GLU A C 1
ATOM 3478 O O . GLU A 1 430 ? -17.014 -27.028 3.386 1.00 98.06 430 GLU A O 1
ATOM 3483 N N . SER A 1 431 ? -17.113 -28.545 5.035 1.00 97.00 431 SER A N 1
ATOM 3484 C CA . SER A 1 431 ? -18.325 -27.982 5.632 1.00 97.00 431 SER A CA 1
ATOM 3485 C C . SER A 1 431 ? -18.003 -26.676 6.353 1.00 97.00 431 SER A C 1
ATOM 3487 O O . SER A 1 431 ? -17.022 -26.603 7.091 1.00 97.00 431 SER A O 1
ATOM 3489 N N . LEU A 1 432 ? -18.883 -25.688 6.195 1.00 96.44 432 LEU A N 1
ATOM 3490 C CA . LEU A 1 432 ? -18.851 -24.417 6.925 1.00 96.44 432 LEU A CA 1
ATOM 3491 C C . LEU A 1 432 ? -19.970 -24.324 7.979 1.00 96.44 432 LEU A C 1
ATOM 3493 O O . LEU A 1 432 ? -20.088 -23.325 8.684 1.00 96.44 432 LEU A O 1
ATOM 3497 N N . GLU A 1 433 ? -20.832 -25.341 8.078 1.00 92.25 433 GLU A N 1
ATOM 3498 C CA . GLU A 1 433 ? -21.950 -25.340 9.022 1.00 92.25 433 GLU A CA 1
ATOM 3499 C C . GLU A 1 433 ? -21.434 -25.488 10.457 1.00 92.25 433 GLU A C 1
ATOM 3501 O O . GLU A 1 433 ? -20.995 -26.564 10.857 1.00 92.25 433 GLU A O 1
ATOM 3506 N N . GLN A 1 434 ? -21.527 -24.404 11.234 1.00 89.50 434 GLN A N 1
ATOM 3507 C CA . GLN A 1 434 ? -21.140 -24.358 12.649 1.00 89.50 434 GLN A CA 1
ATOM 3508 C C . GLN A 1 434 ? -19.674 -24.729 12.936 1.00 89.50 434 GLN A C 1
ATOM 3510 O O . GLN A 1 434 ? -19.363 -25.274 13.995 1.00 89.50 434 GLN A O 1
ATOM 3515 N N . GLU A 1 435 ? -18.780 -24.393 12.012 1.00 94.81 435 GLU A N 1
ATOM 3516 C CA . GLU A 1 435 ? -17.329 -24.518 12.173 1.00 94.81 435 GLU A CA 1
ATOM 3517 C C . GLU A 1 435 ? -16.692 -23.166 12.539 1.00 94.81 435 GLU A C 1
ATOM 3519 O O . GLU A 1 435 ? -17.357 -22.130 12.539 1.00 94.81 435 GLU A O 1
ATOM 3524 N N . ASP A 1 436 ? -15.398 -23.175 12.862 1.00 94.69 436 ASP A N 1
ATOM 3525 C CA . ASP A 1 436 ? -14.601 -21.947 12.945 1.00 94.69 436 ASP A CA 1
ATOM 3526 C C . ASP A 1 436 ? -14.322 -21.443 11.522 1.00 94.69 436 ASP A C 1
ATOM 3528 O O . ASP A 1 436 ? -13.809 -22.197 10.690 1.00 94.69 436 ASP A O 1
ATOM 3532 N N . LEU A 1 437 ? -14.709 -20.204 11.224 1.00 96.25 437 LEU A N 1
ATOM 3533 C CA . LEU A 1 437 ? -14.724 -19.650 9.871 1.00 96.25 437 LEU A CA 1
ATOM 3534 C C . LEU A 1 437 ? -13.791 -18.450 9.760 1.00 96.25 437 LEU A C 1
ATOM 3536 O O . LEU A 1 437 ? -13.723 -17.615 10.660 1.00 96.25 437 LEU A O 1
ATOM 3540 N N . VAL A 1 438 ? -13.160 -18.314 8.596 1.00 98.06 438 VAL A N 1
ATOM 3541 C CA . VAL A 1 438 ? -12.465 -17.092 8.186 1.00 98.06 438 VAL A CA 1
ATOM 3542 C C . VAL A 1 438 ? -13.227 -16.469 7.026 1.00 98.06 438 VAL A C 1
ATOM 3544 O O . VAL A 1 438 ? -13.543 -17.144 6.044 1.00 98.06 438 VAL A O 1
ATOM 3547 N N . VAL A 1 439 ? -13.527 -15.174 7.144 1.00 97.44 439 VAL A N 1
ATOM 3548 C CA . VAL A 1 439 ? -14.068 -14.377 6.041 1.00 97.44 439 VAL A CA 1
ATOM 3549 C C . VAL A 1 439 ? -12.939 -13.561 5.432 1.00 97.44 439 VAL A C 1
ATOM 3551 O O . VAL A 1 439 ? -12.401 -12.659 6.069 1.00 97.44 439 VAL A O 1
ATOM 3554 N N . TRP A 1 440 ? -12.632 -13.859 4.179 1.00 98.06 440 TRP A N 1
ATOM 3555 C CA . TRP A 1 440 ? -11.706 -13.116 3.340 1.00 98.06 440 TRP A CA 1
ATOM 3556 C C . TRP A 1 440 ? -12.526 -12.164 2.477 1.00 98.06 440 TRP A C 1
ATOM 3558 O O . TRP A 1 440 ? -13.448 -12.593 1.782 1.00 98.06 440 TRP A O 1
ATOM 3568 N N . PHE A 1 441 ? -12.235 -10.871 2.525 1.00 95.94 441 PHE A N 1
ATOM 3569 C CA . PHE A 1 441 ? -12.978 -9.879 1.756 1.00 95.94 441 PHE A CA 1
ATOM 3570 C C . PHE A 1 441 ? -12.024 -8.927 1.052 1.00 95.94 441 PHE A C 1
ATOM 3572 O O . PHE A 1 441 ? -10.983 -8.568 1.598 1.00 95.94 441 PHE A O 1
ATOM 3579 N N . ASN A 1 442 ? -12.414 -8.504 -0.147 1.00 96.44 442 ASN A N 1
ATOM 3580 C CA . ASN A 1 442 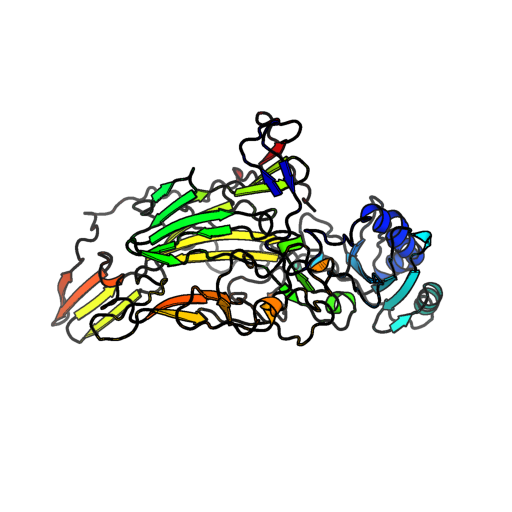? -11.652 -7.555 -0.940 1.00 96.44 442 ASN A CA 1
ATOM 3581 C C . ASN A 1 442 ? -12.254 -6.162 -0.816 1.00 96.44 442 ASN A C 1
ATOM 3583 O O . ASN A 1 442 ? -13.443 -5.957 -1.059 1.00 96.44 442 ASN A O 1
ATOM 3587 N N . LEU A 1 443 ? -11.403 -5.205 -0.458 1.00 92.06 443 LEU A N 1
ATOM 3588 C CA . LEU A 1 443 ? -11.624 -3.791 -0.728 1.00 92.06 443 LEU A CA 1
ATOM 3589 C C . LEU A 1 443 ? -10.944 -3.482 -2.060 1.00 92.06 443 LEU A C 1
ATOM 3591 O O . LEU A 1 443 ? -9.866 -4.006 -2.331 1.00 92.06 443 LEU A O 1
ATOM 3595 N N . GLY A 1 444 ? -11.553 -2.647 -2.892 1.00 90.69 444 GLY A N 1
ATOM 3596 C CA . GLY A 1 444 ? -10.999 -2.401 -4.216 1.00 90.69 444 GLY A CA 1
ATOM 3597 C C . GLY A 1 444 ? -11.742 -1.337 -4.996 1.00 90.69 444 GLY A C 1
ATOM 3598 O O . GLY A 1 444 ? -12.838 -0.909 -4.627 1.00 90.69 444 GLY A O 1
ATOM 3599 N N . MET A 1 445 ? -11.107 -0.901 -6.080 1.00 91.38 445 MET A N 1
ATOM 3600 C CA . MET A 1 445 ? -11.569 0.172 -6.952 1.00 91.38 445 MET A CA 1
ATOM 3601 C C . MET A 1 445 ? -11.212 -0.155 -8.402 1.00 91.38 445 MET A C 1
ATOM 3603 O O . MET A 1 445 ? -10.181 -0.765 -8.677 1.00 91.38 445 MET A O 1
ATOM 3607 N N . HIS A 1 446 ? -12.040 0.297 -9.342 1.00 97.00 446 HIS A N 1
ATOM 3608 C CA . HIS A 1 446 ? -11.657 0.380 -10.750 1.00 97.00 446 HIS A CA 1
ATOM 3609 C C . HIS A 1 446 ? -11.202 1.808 -11.030 1.00 97.00 446 HIS A C 1
ATOM 3611 O O . HIS A 1 446 ? -12.028 2.719 -11.102 1.00 97.00 446 HIS A O 1
ATOM 3617 N N . HIS A 1 447 ? -9.894 2.007 -11.160 1.00 96.56 447 HIS A N 1
ATOM 3618 C CA . HIS A 1 447 ? -9.314 3.329 -11.361 1.00 96.56 447 HIS A CA 1
ATOM 3619 C C . HIS A 1 447 ? -8.944 3.509 -12.830 1.00 96.56 447 HIS A C 1
ATOM 3621 O O . HIS A 1 447 ? -8.088 2.811 -13.362 1.00 96.56 447 HIS A O 1
ATOM 3627 N N . VAL A 1 448 ? -9.637 4.430 -13.497 1.00 98.19 448 VAL A N 1
ATOM 3628 C CA . VAL A 1 448 ? -9.274 4.924 -14.829 1.00 98.19 448 VAL A CA 1
ATOM 3629 C C . VAL A 1 448 ? -8.862 6.378 -14.625 1.00 98.19 448 VAL A C 1
ATOM 3631 O O . VAL A 1 448 ? -9.755 7.233 -14.597 1.00 98.19 448 VAL A O 1
ATOM 3634 N N . PRO A 1 449 ? -7.561 6.656 -14.403 1.00 97.06 449 PRO A N 1
ATOM 3635 C CA . PRO A 1 449 ? -7.105 7.998 -14.080 1.00 97.06 449 PRO A CA 1
ATOM 3636 C C . PRO A 1 449 ? -7.557 9.019 -15.126 1.00 97.06 449 PRO A C 1
ATOM 3638 O O . PRO A 1 449 ? -7.557 8.760 -16.333 1.00 97.06 449 PRO A O 1
ATOM 3641 N N . HIS A 1 450 ? -7.955 10.192 -14.658 1.00 97.19 450 HIS A N 1
ATOM 3642 C CA . HIS A 1 450 ? -8.287 11.344 -15.481 1.00 97.19 450 HIS A CA 1
ATOM 3643 C C . HIS A 1 450 ? -7.476 12.560 -15.026 1.00 97.19 450 HIS A C 1
ATOM 3645 O O . HIS A 1 450 ? -6.678 12.500 -14.101 1.00 97.19 450 HIS A O 1
ATOM 3651 N N . THR A 1 451 ? -7.684 13.721 -15.649 1.00 96.94 451 THR A N 1
ATOM 3652 C CA . THR A 1 451 ? -6.900 14.936 -15.346 1.00 96.94 451 THR A CA 1
ATOM 3653 C C . THR A 1 451 ? -7.015 15.439 -13.900 1.00 96.94 451 THR A C 1
ATOM 3655 O O . THR A 1 451 ? -6.320 16.379 -13.547 1.00 96.94 451 THR A O 1
ATOM 3658 N N . GLY A 1 452 ? -7.936 14.897 -13.098 1.00 95.12 452 GLY A N 1
ATOM 3659 C CA . GLY A 1 452 ? -8.086 15.235 -11.680 1.00 95.12 452 GLY A CA 1
ATOM 3660 C C . GLY A 1 452 ? -7.201 14.395 -10.761 1.00 95.12 452 GLY A C 1
ATOM 3661 O O . GLY A 1 452 ? -7.102 14.729 -9.590 1.00 95.12 452 GLY A O 1
ATOM 3662 N N . ASP A 1 453 ? -6.562 13.352 -11.294 1.00 97.06 453 ASP A N 1
ATOM 3663 C CA . ASP A 1 453 ? -5.531 12.569 -10.613 1.00 97.06 453 ASP A CA 1
ATOM 3664 C C . ASP A 1 453 ? -4.132 13.189 -10.782 1.00 97.06 453 ASP A C 1
ATOM 3666 O O . ASP A 1 453 ? -3.153 12.606 -10.334 1.00 97.06 453 ASP A O 1
ATOM 3670 N N . LEU A 1 454 ? -4.029 14.353 -11.440 1.00 96.62 454 LEU A N 1
ATOM 3671 C CA . LEU A 1 454 ? -2.794 15.126 -11.549 1.00 96.62 454 LEU A CA 1
ATOM 3672 C C . LEU A 1 454 ? -2.775 16.248 -10.497 1.00 96.62 454 LEU A C 1
ATOM 3674 O O . LEU A 1 454 ? -3.743 17.015 -10.426 1.00 96.62 454 LEU A O 1
ATOM 3678 N N . PRO A 1 455 ? -1.684 16.402 -9.726 1.00 96.19 455 PRO A N 1
ATOM 3679 C CA . PRO A 1 455 ? -0.485 15.551 -9.713 1.00 96.19 455 PRO A CA 1
ATOM 3680 C C . PRO A 1 455 ? -0.710 14.207 -8.997 1.00 96.19 455 PRO A C 1
ATOM 3682 O O . PRO A 1 455 ? -0.079 13.224 -9.366 1.00 96.19 455 PRO A O 1
ATOM 3685 N N . ASN A 1 456 ? -1.650 14.155 -8.042 1.00 97.00 456 ASN A N 1
ATOM 3686 C CA . ASN A 1 456 ? -1.952 12.965 -7.247 1.00 97.00 456 ASN A CA 1
ATOM 3687 C C . ASN A 1 456 ? -3.440 12.607 -7.301 1.00 97.00 456 ASN A C 1
ATOM 3689 O O . ASN A 1 456 ? -4.321 13.470 -7.372 1.00 97.00 456 ASN A O 1
ATOM 3693 N N . THR A 1 457 ? -3.722 11.314 -7.149 1.00 96.25 457 THR A N 1
ATOM 3694 C CA . THR A 1 457 ? -5.072 10.814 -6.861 1.00 96.25 457 THR A CA 1
ATOM 3695 C C . THR A 1 457 ? -5.549 11.313 -5.495 1.00 96.25 457 THR A C 1
ATOM 3697 O O . THR A 1 457 ? -4.775 11.393 -4.544 1.00 96.25 457 THR A O 1
ATOM 3700 N N . VAL A 1 458 ? -6.842 11.627 -5.365 1.00 92.75 458 VAL A N 1
ATOM 3701 C CA . VAL A 1 458 ? -7.414 12.175 -4.123 1.00 92.75 458 VAL A CA 1
ATOM 3702 C C . VAL A 1 458 ? -8.172 11.126 -3.299 1.00 92.75 458 VAL A C 1
ATOM 3704 O O . VAL A 1 458 ? -9.042 10.411 -3.806 1.00 92.75 458 VAL A O 1
ATOM 3707 N N . PHE A 1 459 ? -7.927 11.097 -1.983 1.00 85.38 459 PHE A N 1
ATOM 3708 C CA . PHE A 1 459 ? -8.598 10.184 -1.038 1.00 85.38 459 PHE A CA 1
ATOM 3709 C C . PHE A 1 459 ? -10.123 10.363 -0.951 1.00 85.38 459 PHE A C 1
ATOM 3711 O O . PHE A 1 459 ? -10.826 9.476 -0.471 1.00 85.38 459 PHE A O 1
ATOM 3718 N N . THR A 1 460 ? -10.665 11.504 -1.390 1.00 81.25 460 THR A N 1
ATOM 3719 C CA . THR A 1 460 ? -12.112 11.777 -1.346 1.00 81.25 460 THR A CA 1
ATOM 3720 C C . THR A 1 460 ? -12.917 10.872 -2.277 1.00 81.25 460 THR A C 1
ATOM 3722 O O . THR A 1 460 ? -14.087 10.608 -1.995 1.00 81.25 460 THR A O 1
ATOM 3725 N N . THR A 1 461 ? -12.312 10.397 -3.369 1.00 84.50 461 THR A N 1
ATOM 3726 C CA . THR A 1 461 ? -12.956 9.519 -4.361 1.00 84.50 461 THR A CA 1
ATOM 3727 C C . THR A 1 461 ? -12.298 8.150 -4.461 1.00 84.50 461 THR A C 1
ATOM 3729 O O . THR A 1 461 ? -12.996 7.179 -4.745 1.00 84.50 461 THR A O 1
ATOM 3732 N N . ALA A 1 462 ? -10.991 8.051 -4.204 1.00 85.56 462 ALA A N 1
ATOM 3733 C CA . ALA A 1 462 ? -10.285 6.779 -4.112 1.00 85.56 462 ALA A CA 1
ATOM 3734 C C . ALA A 1 462 ? -10.479 6.164 -2.716 1.00 85.56 462 ALA A C 1
ATOM 3736 O O . ALA A 1 462 ? -9.615 6.243 -1.844 1.00 85.56 462 ALA A O 1
ATOM 3737 N N . HIS A 1 463 ? -11.664 5.598 -2.484 1.00 76.06 463 HIS A N 1
ATOM 3738 C CA . HIS A 1 463 ? -12.054 5.057 -1.190 1.00 76.06 463 HIS A CA 1
ATOM 3739 C C . HIS A 1 463 ? -12.859 3.757 -1.332 1.00 76.06 463 HIS A C 1
ATOM 3741 O O . HIS A 1 463 ? -13.732 3.642 -2.189 1.00 76.06 463 HIS A O 1
ATOM 3747 N N . SER A 1 464 ? -12.589 2.784 -0.460 1.00 77.19 464 SER A N 1
ATOM 3748 C CA . SER A 1 464 ? -13.335 1.526 -0.339 1.00 77.19 464 SER A CA 1
ATOM 3749 C C . SER A 1 464 ? -13.358 1.093 1.128 1.00 77.19 464 SER A C 1
ATOM 3751 O O . SER A 1 464 ? -12.451 1.425 1.895 1.00 77.19 464 SER A O 1
ATOM 3753 N N . GLY A 1 465 ? -14.401 0.375 1.545 1.00 82.62 465 GLY A N 1
ATOM 3754 C CA . GLY A 1 465 ? -14.581 0.037 2.952 1.00 82.62 465 GLY A CA 1
ATOM 3755 C C . GLY A 1 465 ? -15.626 -1.039 3.199 1.00 82.62 465 GLY A C 1
ATOM 3756 O O . GLY A 1 465 ? -16.630 -1.147 2.491 1.00 82.62 465 GLY A O 1
ATOM 3757 N N . MET A 1 466 ? -15.395 -1.805 4.263 1.00 87.06 466 MET A N 1
ATOM 3758 C CA . MET A 1 466 ? -16.273 -2.854 4.772 1.00 87.06 466 MET A CA 1
ATOM 3759 C C . MET A 1 466 ? -16.721 -2.496 6.188 1.00 87.06 466 MET A C 1
ATOM 3761 O O . MET A 1 466 ? -15.920 -2.007 6.983 1.00 87.06 466 MET A O 1
ATOM 3765 N N . GLN A 1 467 ? -17.980 -2.772 6.523 1.00 84.62 467 GLN A N 1
ATOM 3766 C CA . GLN A 1 467 ? -18.502 -2.595 7.877 1.00 84.62 467 GLN A CA 1
ATOM 3767 C C . GLN A 1 467 ? -19.059 -3.910 8.427 1.00 84.62 467 GLN A C 1
ATOM 3769 O O . GLN A 1 467 ? -19.783 -4.636 7.740 1.00 84.62 467 GLN A O 1
ATOM 3774 N N . PHE A 1 468 ? -18.754 -4.183 9.698 1.00 87.19 468 PHE A N 1
ATOM 3775 C CA . PHE A 1 468 ? -19.275 -5.318 10.456 1.00 87.19 468 PHE A CA 1
ATOM 3776 C C . PHE A 1 468 ? -20.273 -4.801 11.494 1.00 87.19 468 PHE A C 1
ATOM 3778 O O . PHE A 1 468 ? -19.865 -4.252 12.511 1.00 87.19 468 PHE A O 1
ATOM 3785 N N . MET A 1 469 ? -21.575 -4.985 11.272 1.00 84.06 469 MET A N 1
ATOM 3786 C CA . MET A 1 469 ? -22.629 -4.439 12.148 1.00 84.06 469 MET A CA 1
ATOM 3787 C C . MET A 1 469 ? -23.384 -5.520 12.926 1.00 84.06 469 MET A C 1
ATOM 3789 O O . MET A 1 469 ? -23.666 -6.571 12.341 1.00 84.06 469 MET A O 1
ATOM 3793 N N . PRO A 1 470 ? -23.806 -5.283 14.186 1.00 82.56 470 PRO A N 1
ATOM 3794 C CA . PRO A 1 470 ? -24.514 -6.288 14.961 1.00 82.56 470 PRO A CA 1
ATOM 3795 C C . PRO A 1 470 ? -25.878 -6.536 14.324 1.00 82.56 470 PRO A C 1
ATOM 3797 O O . PRO A 1 470 ? -26.648 -5.611 14.067 1.00 82.56 470 PRO A O 1
ATOM 3800 N N . SER A 1 471 ? -26.203 -7.799 14.077 1.00 84.44 471 SER A N 1
ATOM 3801 C CA . SER A 1 471 ? -27.471 -8.236 13.502 1.00 84.44 471 SER A CA 1
ATOM 3802 C C . SER A 1 471 ? -28.110 -9.244 14.439 1.00 84.44 471 SER A C 1
ATOM 3804 O O . SER A 1 471 ? -27.616 -10.353 14.614 1.00 84.44 471 SER A O 1
ATOM 3806 N N . ASN A 1 472 ? -29.177 -8.825 15.123 1.00 81.94 472 ASN A N 1
ATOM 3807 C CA . ASN A 1 472 ? -29.837 -9.622 16.163 1.00 81.94 472 ASN A CA 1
ATOM 3808 C C . ASN A 1 472 ? -28.921 -10.049 17.325 1.00 81.94 472 ASN A C 1
ATOM 3810 O O . ASN A 1 472 ? -29.357 -10.821 18.177 1.00 81.94 472 ASN A O 1
ATOM 3814 N N . TYR A 1 473 ? -27.690 -9.530 17.399 1.00 80.69 473 TYR A N 1
ATOM 3815 C CA . TYR A 1 473 ? -26.719 -9.881 18.432 1.00 80.69 473 TYR A CA 1
ATOM 3816 C C . TYR A 1 473 ? -27.146 -9.393 19.815 1.00 80.69 473 TYR A C 1
ATOM 3818 O O . TYR A 1 473 ? -27.087 -10.131 20.796 1.00 80.69 473 TYR A O 1
ATOM 3826 N N . PHE A 1 474 ? -27.632 -8.154 19.872 1.00 84.00 474 PHE A N 1
ATOM 3827 C CA . PHE A 1 474 ? -28.177 -7.542 21.072 1.00 84.00 474 PHE A CA 1
ATOM 3828 C C . PHE A 1 474 ? -29.693 -7.390 20.978 1.00 84.00 474 PHE A C 1
ATOM 3830 O O . PHE A 1 474 ? -30.284 -7.390 19.900 1.00 84.00 474 PHE A O 1
ATOM 3837 N N . THR A 1 475 ? -30.335 -7.223 22.133 1.00 82.19 475 THR A N 1
ATOM 3838 C CA . THR A 1 475 ? -31.791 -7.048 22.226 1.00 82.19 475 THR A CA 1
ATOM 3839 C C . THR A 1 475 ? -32.256 -5.654 21.807 1.00 82.19 475 THR A C 1
ATOM 3841 O O . THR A 1 475 ? -33.408 -5.489 21.412 1.00 82.19 475 THR A O 1
ATOM 3844 N N . ILE A 1 476 ? -31.371 -4.660 21.898 1.00 85.56 476 ILE A N 1
ATOM 3845 C CA . ILE A 1 476 ? -31.581 -3.260 21.520 1.00 85.56 476 ILE A CA 1
ATOM 3846 C C . ILE A 1 476 ? -30.267 -2.660 21.005 1.00 85.56 476 ILE A C 1
ATOM 3848 O O . ILE A 1 476 ? -29.200 -3.230 21.219 1.00 85.56 476 ILE A O 1
ATOM 3852 N N . ASP A 1 477 ? -30.340 -1.492 20.371 1.00 86.50 477 ASP A N 1
ATOM 3853 C CA . ASP A 1 477 ? -29.164 -0.689 20.015 1.00 86.50 477 ASP A CA 1
ATOM 3854 C C . ASP A 1 477 ? -28.314 -0.357 21.258 1.00 86.50 477 ASP A C 1
ATOM 3856 O O . ASP A 1 477 ? -28.830 0.174 22.249 1.00 86.50 477 ASP A O 1
ATOM 3860 N N . GLN A 1 478 ? -27.015 -0.669 21.192 1.00 90.94 478 GLN A N 1
ATOM 3861 C CA . GLN A 1 478 ? -26.072 -0.464 22.291 1.00 90.94 478 GLN A CA 1
ATOM 3862 C C . GLN A 1 478 ? -25.638 0.994 22.446 1.00 90.94 478 GLN A C 1
ATOM 3864 O O . GLN A 1 478 ? -25.347 1.416 23.572 1.00 90.94 478 GLN A O 1
ATOM 3869 N N . SER A 1 479 ? -25.710 1.789 21.370 1.00 89.38 479 SER A N 1
ATOM 3870 C CA . SER A 1 479 ? -25.342 3.209 21.384 1.00 89.38 479 SER A CA 1
ATOM 3871 C C . SER A 1 479 ? -26.178 4.001 22.390 1.00 89.38 479 SER A C 1
ATOM 3873 O O . SER A 1 479 ? -25.712 4.981 22.966 1.00 89.38 479 SER A O 1
ATOM 3875 N N . ARG A 1 480 ? -27.394 3.525 22.696 1.00 91.12 480 ARG A N 1
ATOM 3876 C CA . ARG A 1 480 ? -28.318 4.117 23.674 1.00 91.12 480 ARG A CA 1
ATOM 3877 C C . ARG A 1 480 ? -27.790 4.157 25.106 1.00 91.12 480 ARG A C 1
ATOM 3879 O O . ARG A 1 480 ? -28.389 4.839 25.932 1.00 91.12 480 ARG A O 1
ATOM 3886 N N . SER A 1 481 ? -26.716 3.428 25.401 1.00 92.69 481 SER A N 1
ATOM 3887 C CA . SER A 1 481 ? -26.044 3.468 26.704 1.00 92.69 481 SER A CA 1
ATOM 3888 C C . SER A 1 481 ? -25.172 4.716 26.873 1.00 92.69 481 SER A C 1
ATOM 3890 O O . SER A 1 481 ? -24.788 5.041 27.995 1.00 92.69 481 SER A O 1
ATOM 3892 N N . THR A 1 482 ? -24.852 5.422 25.781 1.00 94.12 482 THR A N 1
ATOM 3893 C CA . THR A 1 482 ? -24.054 6.647 25.852 1.00 94.12 482 THR A CA 1
ATOM 3894 C C . THR A 1 482 ? -24.802 7.765 26.567 1.00 94.12 482 THR A C 1
ATOM 3896 O O . THR A 1 482 ? -25.981 8.019 26.318 1.00 94.12 482 THR A O 1
ATOM 3899 N N . VAL A 1 483 ? -24.083 8.504 27.409 1.00 95.75 483 VAL A N 1
ATOM 3900 C CA . VAL A 1 483 ? -24.591 9.750 27.998 1.00 95.75 483 VAL A CA 1
ATOM 3901 C C . VAL A 1 483 ? -24.549 10.912 27.003 1.00 95.75 483 VAL A C 1
ATOM 3903 O O . VAL A 1 483 ? -25.225 11.915 27.211 1.00 95.75 483 VAL A O 1
ATOM 3906 N N . ASN A 1 484 ? -23.791 10.799 25.902 1.00 95.06 484 ASN A N 1
ATOM 3907 C CA . ASN A 1 484 ? -23.612 11.854 24.895 1.00 95.06 484 ASN A CA 1
ATOM 3908 C C . ASN A 1 484 ? -24.829 11.981 23.953 1.00 95.06 484 ASN A C 1
ATOM 3910 O O . ASN A 1 484 ? -24.731 11.866 22.729 1.00 95.06 484 ASN A O 1
ATOM 3914 N N . MET A 1 485 ? -26.000 12.227 24.538 1.00 95.75 485 MET A N 1
ATOM 3915 C CA . MET A 1 485 ? -27.273 12.416 23.851 1.00 95.75 485 MET A CA 1
ATOM 3916 C C . MET A 1 485 ? -28.099 13.525 24.506 1.00 95.75 485 MET A C 1
ATOM 3918 O O . MET A 1 485 ? -27.862 13.909 25.647 1.00 95.75 485 MET A O 1
ATOM 3922 N N . VAL A 1 486 ? -29.079 14.053 23.781 1.00 97.00 486 VAL A N 1
ATOM 3923 C CA . VAL A 1 486 ? -29.976 15.105 24.266 1.00 97.00 486 VAL A CA 1
ATOM 3924 C C . VAL A 1 486 ? -31.418 14.783 23.910 1.00 97.00 486 VAL A C 1
ATOM 3926 O O . VAL A 1 486 ? -31.710 14.278 22.821 1.00 97.00 486 VAL A O 1
ATOM 3929 N N . ARG A 1 487 ? -32.337 15.115 24.818 1.00 97.50 487 ARG A N 1
ATOM 3930 C CA . ARG A 1 487 ? -33.771 15.186 24.539 1.00 97.50 487 ARG A CA 1
ATOM 3931 C C . ARG A 1 487 ? -34.291 16.571 24.897 1.00 97.50 487 ARG A C 1
ATOM 3933 O O . ARG A 1 487 ? -34.073 17.049 26.003 1.00 97.50 487 ARG A O 1
ATOM 3940 N N . ILE A 1 488 ? -34.999 17.186 23.958 1.00 98.00 488 ILE A N 1
ATOM 3941 C CA . ILE A 1 488 ? -35.626 18.498 24.105 1.00 98.00 488 ILE A CA 1
ATOM 3942 C C . ILE A 1 488 ? -37.132 18.305 23.971 1.00 98.00 488 ILE A C 1
ATOM 3944 O O . ILE A 1 488 ? -37.614 17.963 22.891 1.00 98.00 488 ILE A O 1
ATOM 3948 N N . ASP A 1 489 ? -37.871 18.531 25.050 1.00 97.94 489 ASP A N 1
ATOM 3949 C CA . ASP A 1 489 ? -39.332 18.597 25.032 1.00 97.94 489 ASP A CA 1
ATOM 3950 C C . ASP A 1 489 ? -39.758 20.057 24.850 1.00 97.94 489 ASP A C 1
ATOM 3952 O O . ASP A 1 489 ? -39.197 20.954 25.486 1.00 97.94 489 ASP A O 1
ATOM 3956 N N . TYR A 1 490 ? -40.743 20.313 23.989 1.00 96.75 490 TYR A N 1
ATOM 3957 C CA . TYR A 1 490 ? -41.188 21.668 23.668 1.00 96.75 490 TYR A CA 1
ATOM 3958 C C . TYR A 1 490 ? -42.693 21.742 23.419 1.00 96.75 490 TYR A C 1
ATOM 3960 O O . TYR A 1 490 ? -43.333 20.787 22.976 1.00 96.75 490 TYR A O 1
ATOM 3968 N N . LYS A 1 491 ? -43.267 22.912 23.708 1.00 95.75 491 LYS A N 1
ATOM 3969 C CA . LYS A 1 491 ? -44.685 23.211 23.506 1.00 95.75 491 LYS A CA 1
ATOM 3970 C C . LYS A 1 491 ? -44.907 24.722 23.423 1.00 95.75 491 LYS A C 1
ATOM 3972 O O . LYS A 1 491 ? -44.197 25.488 24.066 1.00 95.75 491 LYS A O 1
ATOM 3977 N N . ASP A 1 492 ? -45.898 25.152 22.640 1.00 93.81 492 ASP A N 1
ATOM 3978 C CA . ASP A 1 492 ? -46.337 26.556 22.558 1.00 93.81 492 ASP A CA 1
ATOM 3979 C C . ASP A 1 492 ? -45.184 27.538 22.240 1.00 93.81 492 ASP A C 1
ATOM 3981 O O . ASP A 1 492 ? -45.120 28.648 22.764 1.00 93.81 492 ASP A O 1
ATOM 3985 N N . GLY A 1 493 ? -44.241 27.102 21.394 1.00 92.19 493 GLY A N 1
ATOM 3986 C CA . GLY A 1 493 ? -43.069 27.886 20.986 1.00 92.19 493 GLY A CA 1
ATOM 3987 C C . GLY A 1 493 ? -41.917 27.929 21.997 1.00 92.19 493 GLY A C 1
ATOM 3988 O O . GLY A 1 493 ? -40.938 28.618 21.735 1.00 92.19 493 GLY A O 1
ATOM 3989 N N . ASN A 1 494 ? -42.001 27.200 23.116 1.00 95.31 494 ASN A N 1
ATOM 3990 C CA . ASN A 1 494 ? -40.979 27.189 24.164 1.00 95.31 494 ASN A CA 1
ATOM 3991 C C . ASN A 1 494 ? -40.487 25.772 24.487 1.00 95.31 494 ASN A C 1
ATOM 3993 O O . ASN A 1 494 ? -41.260 24.813 24.488 1.00 95.31 494 ASN A O 1
ATOM 3997 N N . THR A 1 495 ? -39.206 25.654 24.835 1.00 96.81 495 THR A N 1
ATOM 3998 C CA . THR A 1 495 ? -38.639 24.436 25.425 1.00 96.81 495 THR A CA 1
ATOM 3999 C C . THR A 1 495 ? -39.181 24.251 26.841 1.00 96.81 495 THR A C 1
ATOM 4001 O O . THR A 1 495 ? -39.023 25.131 27.685 1.00 96.81 495 THR A O 1
ATOM 4004 N N . SER A 1 496 ? -39.816 23.112 27.110 1.00 96.50 496 SER A N 1
ATOM 4005 C CA . SER A 1 496 ? -40.339 22.760 28.433 1.00 96.50 496 SER A CA 1
ATOM 4006 C C . SER A 1 496 ? -39.354 21.950 29.273 1.00 96.50 496 SER A C 1
ATOM 4008 O O . SER A 1 496 ? -39.393 22.046 30.496 1.00 96.50 496 SER A O 1
ATOM 4010 N N . ALA A 1 497 ? -38.489 21.150 28.642 1.00 96.75 497 ALA A N 1
ATOM 4011 C CA . ALA A 1 497 ? -37.442 20.396 29.329 1.00 96.75 497 ALA A CA 1
ATOM 4012 C C . ALA A 1 497 ? -36.265 20.099 28.391 1.00 96.75 497 ALA A C 1
ATOM 4014 O O . ALA A 1 497 ? -36.453 19.926 27.186 1.00 96.75 497 ALA A O 1
ATOM 4015 N N . VAL A 1 498 ? -35.064 20.014 28.966 1.00 96.44 498 VAL A N 1
ATOM 4016 C CA . VAL A 1 498 ? -33.857 19.513 28.300 1.00 96.44 498 VAL A CA 1
ATOM 4017 C C . VAL A 1 498 ? -33.243 18.451 29.200 1.00 96.44 498 VAL A C 1
ATOM 4019 O O . VAL A 1 498 ? -32.866 18.748 30.330 1.00 96.44 498 VAL A O 1
ATOM 4022 N N . GLU A 1 499 ? -33.156 17.226 28.698 1.00 96.38 499 GLU A N 1
ATOM 4023 C CA . GLU A 1 499 ? -32.502 16.109 29.371 1.00 96.38 499 GLU A CA 1
ATOM 4024 C C . GLU A 1 499 ? -31.155 15.838 28.697 1.00 96.38 499 GLU A C 1
ATOM 4026 O O . GLU A 1 499 ? -31.088 15.647 27.478 1.00 96.38 499 GLU A O 1
ATOM 4031 N N . LEU A 1 500 ? -30.090 15.849 29.501 1.00 94.19 500 LEU A N 1
ATOM 4032 C CA . LEU A 1 500 ? -28.699 15.697 29.062 1.00 94.19 500 LEU A CA 1
ATOM 4033 C C . LEU A 1 500 ? -28.066 14.393 29.556 1.00 94.19 500 LEU A C 1
ATOM 4035 O O . LEU A 1 500 ? -26.891 14.156 29.281 1.00 94.19 500 LEU A O 1
ATOM 4039 N N . PHE A 1 501 ? -28.831 13.559 30.271 1.00 94.88 501 PHE A N 1
ATOM 4040 C CA . PHE A 1 501 ? -28.463 12.187 30.629 1.00 94.88 501 PHE A CA 1
ATOM 4041 C C . PHE A 1 501 ? -27.132 12.075 31.388 1.00 94.88 501 PHE A C 1
ATOM 4043 O O . PHE A 1 501 ? -26.417 11.085 31.274 1.00 94.88 501 PHE A O 1
ATOM 4050 N N . GLY A 1 502 ? -26.796 13.098 32.179 1.00 89.81 502 GLY A N 1
ATOM 4051 C CA . GLY A 1 502 ? -25.588 13.119 33.004 1.00 89.81 502 GLY A CA 1
ATOM 4052 C C . GLY A 1 502 ? -24.283 13.359 32.241 1.00 89.81 502 GLY A C 1
ATOM 4053 O O . GLY A 1 502 ? -23.218 13.229 32.844 1.00 89.81 502 GLY A O 1
ATOM 4054 N N . GLN A 1 503 ? -24.327 13.724 30.951 1.00 89.81 503 GLN A N 1
ATOM 4055 C CA . GLN A 1 503 ? -23.113 14.165 30.261 1.00 89.81 503 GLN A CA 1
ATOM 4056 C C . GLN A 1 503 ? -22.526 15.399 30.947 1.00 89.81 503 GLN A C 1
ATOM 4058 O O . GLN A 1 503 ? -23.254 16.208 31.528 1.00 89.81 503 GLN A O 1
ATOM 4063 N N . LYS A 1 504 ? -21.201 15.551 30.870 1.00 80.19 504 LYS A N 1
ATOM 4064 C CA . LYS A 1 504 ? -20.510 16.677 31.495 1.00 80.19 504 LYS A CA 1
ATOM 4065 C C . LYS A 1 504 ? -21.022 17.991 30.904 1.00 80.19 504 LYS A C 1
ATOM 4067 O O . LYS A 1 504 ? -20.731 18.328 29.761 1.00 80.19 504 LYS A O 1
ATOM 4072 N N . THR A 1 505 ? -21.773 18.732 31.705 1.00 70.12 505 THR A N 1
ATOM 4073 C CA . THR A 1 505 ? -22.109 20.130 31.464 1.00 70.12 505 THR A CA 1
ATOM 4074 C C . THR A 1 505 ? -21.161 20.947 32.324 1.00 70.12 505 THR A C 1
ATOM 4076 O O . THR A 1 505 ? -21.404 21.107 33.521 1.00 70.12 505 THR A O 1
ATOM 4079 N N . GLU A 1 506 ? -20.028 21.377 31.772 1.00 60.81 506 GLU A N 1
ATOM 4080 C CA . GLU A 1 506 ? -19.184 22.343 32.485 1.00 60.81 506 GLU A CA 1
ATOM 4081 C C . GLU A 1 506 ? -20.043 23.568 32.852 1.00 60.81 506 GLU A C 1
ATOM 4083 O O . GLU A 1 506 ? -20.795 24.055 31.996 1.00 60.81 506 GLU A O 1
ATOM 4088 N N . PRO A 1 507 ? -19.994 24.067 34.099 1.00 56.34 507 PRO A N 1
ATOM 4089 C CA . PRO A 1 507 ? -20.582 25.356 34.406 1.00 56.34 507 PRO A CA 1
ATOM 4090 C C . PRO A 1 507 ? -19.683 26.428 33.775 1.00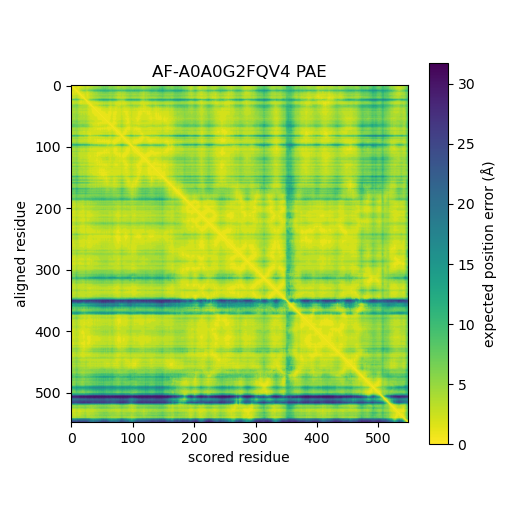 56.34 507 PRO A C 1
ATOM 4092 O O . PRO A 1 507 ? -18.544 26.580 34.185 1.00 56.34 507 PRO A O 1
ATOM 4095 N N . GLU A 1 508 ? -20.199 27.146 32.773 1.00 52.75 508 GLU A N 1
ATOM 4096 C CA . GLU A 1 508 ? -19.597 28.361 32.192 1.00 52.75 508 GLU A CA 1
ATOM 4097 C C . GLU A 1 508 ? -18.181 28.180 31.595 1.00 52.75 508 GLU A C 1
ATOM 4099 O O . GLU A 1 508 ? -17.176 28.382 32.259 1.00 52.75 508 GLU A O 1
ATOM 4104 N N . SER A 1 509 ? -18.113 27.869 30.291 1.00 62.88 509 SER A N 1
ATOM 4105 C CA . SER A 1 509 ? -16.911 27.944 29.430 1.00 62.88 509 SER A CA 1
ATOM 4106 C C . SER A 1 509 ? -15.637 27.272 29.971 1.00 62.88 509 SER A C 1
ATOM 4108 O O . SER A 1 509 ? -14.878 27.861 30.734 1.00 62.88 509 SER A O 1
ATOM 4110 N N . CYS A 1 510 ? -15.308 26.078 29.471 1.00 67.44 510 CYS A N 1
ATOM 4111 C CA . CYS A 1 510 ? -13.923 25.619 29.540 1.00 67.44 510 CYS A CA 1
ATOM 4112 C C . CYS A 1 510 ? -13.087 26.421 28.529 1.00 67.44 510 CYS A C 1
ATOM 4114 O O . CYS A 1 510 ? -13.312 26.337 27.319 1.00 67.44 510 CYS A O 1
ATOM 4116 N N . GLU A 1 511 ? -12.127 27.206 29.012 1.00 72.06 511 GLU A N 1
ATOM 4117 C CA . GLU A 1 511 ? -11.092 27.766 28.148 1.00 72.06 511 GLU A CA 1
ATOM 4118 C C . GLU A 1 511 ? -10.163 26.625 27.733 1.00 72.06 511 GLU A C 1
ATOM 4120 O O . GLU A 1 511 ? -9.382 26.101 28.528 1.00 72.06 511 GLU A O 1
ATOM 4125 N N . ILE A 1 512 ? -10.269 26.206 26.476 1.00 71.25 512 ILE A N 1
ATOM 4126 C CA . ILE A 1 512 ? -9.223 25.397 25.863 1.00 71.25 512 ILE A CA 1
ATOM 4127 C C . ILE A 1 512 ? -8.071 26.368 25.634 1.00 71.25 512 ILE A C 1
ATOM 4129 O O . ILE A 1 512 ? -8.248 27.362 24.927 1.00 71.25 512 ILE A O 1
ATOM 4133 N N . ASN A 1 513 ? -6.906 26.105 26.233 1.00 63.19 513 ASN A N 1
ATOM 4134 C CA . ASN A 1 513 ? -5.678 26.810 25.872 1.00 63.19 513 ASN A CA 1
ATOM 4135 C C . ASN A 1 513 ? -5.260 26.351 24.470 1.00 63.19 513 ASN A C 1
ATOM 4137 O O . ASN A 1 513 ? -4.379 25.513 24.295 1.00 63.19 513 ASN A O 1
ATOM 4141 N N . TYR A 1 514 ? -6.003 26.841 23.486 1.00 64.06 514 TYR A N 1
ATOM 4142 C CA . TYR A 1 514 ? -5.821 26.575 22.081 1.00 64.06 514 TYR A CA 1
ATOM 4143 C C . TYR A 1 514 ? -4.928 27.680 21.533 1.00 64.06 514 TYR A C 1
ATOM 4145 O O . TYR A 1 514 ? -5.390 28.703 21.028 1.00 64.06 514 TYR A O 1
ATOM 4153 N N . THR A 1 515 ? -3.620 27.476 21.643 1.00 59.12 515 THR A N 1
ATOM 4154 C CA . THR A 1 515 ? -2.750 27.972 20.578 1.00 59.12 515 THR A CA 1
ATOM 4155 C C . THR A 1 515 ? -3.167 27.189 19.333 1.00 59.12 515 THR A C 1
ATOM 4157 O O . THR A 1 515 ? -3.316 25.973 19.471 1.00 59.12 515 THR A O 1
ATOM 4160 N N . PRO A 1 516 ? -3.393 27.812 18.158 1.00 58.03 516 PRO A N 1
ATOM 4161 C CA . PRO A 1 516 ? -3.448 27.094 16.889 1.00 58.03 516 PRO A CA 1
ATOM 4162 C C . PRO A 1 516 ? -2.101 26.393 16.713 1.00 58.03 516 PRO A C 1
ATOM 4164 O O . PRO A 1 516 ? -1.150 26.942 16.172 1.00 58.03 516 PRO A O 1
ATOM 4167 N N . GLY A 1 517 ? -1.975 25.241 17.357 1.00 56.28 517 GLY A N 1
ATOM 4168 C CA . GLY A 1 517 ? -0.803 24.410 17.326 1.00 56.28 517 GLY A CA 1
ATOM 4169 C C . GLY A 1 517 ? -0.907 23.680 16.017 1.00 56.28 517 GLY A C 1
ATOM 4170 O O . GLY A 1 517 ? -1.480 22.595 15.965 1.00 56.28 517 GLY A O 1
ATOM 4171 N N . GLU A 1 518 ? -0.379 24.294 14.964 1.00 64.50 518 GLU A N 1
ATOM 4172 C CA . GLU A 1 518 ? 0.314 23.471 13.988 1.00 64.50 518 GLU A CA 1
ATOM 4173 C C . GLU A 1 518 ? 1.237 22.569 14.807 1.00 64.50 518 GLU A C 1
ATOM 4175 O O . GLU A 1 518 ? 1.934 23.039 15.718 1.00 64.50 518 GLU A O 1
ATOM 4180 N N . ALA A 1 519 ? 1.129 21.259 14.591 1.00 73.12 519 ALA A N 1
ATOM 4181 C CA . ALA A 1 519 ? 2.078 20.345 15.190 1.00 73.12 519 ALA A CA 1
ATOM 4182 C C . ALA A 1 519 ? 3.489 20.844 14.862 1.00 73.12 519 ALA A C 1
ATOM 4184 O O . ALA A 1 519 ? 3.694 21.461 13.816 1.00 73.12 519 ALA A O 1
ATOM 4185 N N . ASP A 1 520 ? 4.450 20.632 15.759 1.00 82.88 520 ASP A N 1
ATOM 4186 C CA . ASP A 1 520 ? 5.827 21.028 15.478 1.00 82.88 520 ASP A CA 1
ATOM 4187 C C . ASP A 1 520 ? 6.393 20.126 14.375 1.00 82.88 520 ASP A C 1
ATOM 4189 O O . ASP A 1 520 ? 7.012 19.100 14.647 1.00 82.88 520 ASP A O 1
ATOM 4193 N N . LEU A 1 521 ? 6.134 20.485 13.115 1.00 89.81 521 LEU A N 1
ATOM 4194 C CA . LEU A 1 521 ? 6.567 19.713 11.954 1.00 89.81 521 LEU A CA 1
ATOM 4195 C C . LEU A 1 521 ? 8.096 19.720 11.821 1.00 89.81 521 LEU A C 1
ATOM 4197 O O . LEU A 1 521 ? 8.657 18.826 11.198 1.00 89.81 521 LEU A O 1
ATOM 4201 N N . TRP A 1 522 ? 8.790 20.660 12.477 1.00 91.81 522 TRP A N 1
ATOM 4202 C CA . TRP A 1 522 ? 10.253 20.655 12.573 1.00 91.81 522 TRP A CA 1
ATOM 4203 C C . TRP A 1 522 ? 10.793 19.503 13.427 1.00 91.81 522 TRP A C 1
ATOM 4205 O O . TRP A 1 522 ? 11.991 19.226 13.378 1.00 91.81 522 TRP A O 1
ATOM 4215 N N . ALA A 1 523 ? 9.934 18.834 14.203 1.00 91.44 523 ALA A N 1
ATOM 4216 C CA . ALA A 1 523 ? 10.279 17.642 14.968 1.00 91.44 523 ALA A CA 1
ATOM 4217 C C . ALA A 1 523 ? 10.127 16.335 14.167 1.00 91.44 523 ALA A C 1
ATOM 4219 O O . ALA A 1 523 ? 10.365 15.266 14.728 1.00 91.44 523 ALA A O 1
ATOM 4220 N N . TYR A 1 524 ? 9.737 16.391 12.888 1.00 93.88 524 TYR A N 1
ATOM 4221 C CA . TYR A 1 524 ? 9.701 15.217 12.018 1.00 93.88 524 TYR A CA 1
ATOM 4222 C C . TYR A 1 524 ? 11.120 14.664 11.838 1.00 93.88 524 TYR A C 1
ATOM 4224 O O . TYR A 1 524 ? 12.020 15.373 11.387 1.00 93.88 524 TYR A O 1
ATOM 4232 N N . THR A 1 525 ? 11.335 13.405 12.218 1.00 92.06 525 THR A N 1
ATOM 4233 C CA . THR A 1 525 ? 12.663 12.769 12.182 1.00 92.06 525 THR A CA 1
ATOM 4234 C C . THR A 1 525 ? 12.787 11.710 11.099 1.00 92.06 525 THR A C 1
ATOM 4236 O O . THR A 1 525 ? 13.907 11.374 10.727 1.00 92.06 525 THR A O 1
ATOM 4239 N N . GLY A 1 526 ? 11.664 11.166 10.622 1.00 92.38 526 GLY A N 1
ATOM 4240 C CA . GLY A 1 526 ? 11.660 10.003 9.743 1.00 92.38 526 GLY A CA 1
ATOM 4241 C C . GLY A 1 526 ? 12.103 8.734 10.474 1.00 92.38 526 GLY A C 1
ATOM 4242 O O . GLY A 1 526 ? 11.770 8.523 11.645 1.00 92.38 526 GLY A O 1
ATOM 4243 N N . ASP A 1 527 ? 12.842 7.886 9.767 1.00 94.25 527 ASP A N 1
ATOM 4244 C CA . ASP A 1 527 ? 13.248 6.563 10.230 1.00 94.25 527 ASP A CA 1
ATOM 4245 C C . ASP A 1 527 ? 14.493 6.585 11.132 1.00 94.25 527 ASP A C 1
ATOM 4247 O O . ASP A 1 527 ? 15.531 7.167 10.804 1.00 94.25 527 ASP A O 1
ATOM 4251 N N . VAL A 1 528 ? 14.397 5.906 12.277 1.00 97.19 528 VAL A N 1
ATOM 4252 C CA . VAL A 1 528 ? 15.502 5.722 13.222 1.00 97.19 528 VAL A CA 1
ATOM 4253 C C . VAL A 1 528 ? 16.071 4.311 13.103 1.00 97.19 528 VAL A C 1
ATOM 4255 O O . VAL A 1 528 ? 15.468 3.330 13.554 1.00 97.19 528 VAL A O 1
ATOM 4258 N N . VAL A 1 529 ? 17.297 4.222 12.590 1.00 97.38 529 VAL A N 1
ATOM 4259 C CA . VAL A 1 529 ? 17.979 2.961 12.291 1.00 97.38 529 VAL A CA 1
ATOM 4260 C C . VAL A 1 529 ? 18.881 2.527 13.442 1.00 97.38 529 VAL A C 1
ATOM 4262 O O . VAL A 1 529 ? 19.680 3.295 13.983 1.00 97.38 529 VAL A O 1
ATOM 4265 N N . VAL A 1 530 ? 18.785 1.249 13.814 1.00 98.12 530 VAL A N 1
ATOM 4266 C CA . VAL A 1 530 ? 19.633 0.602 14.822 1.00 98.12 530 VAL A CA 1
ATOM 4267 C C . VAL A 1 530 ? 20.225 -0.687 14.269 1.00 98.12 530 VAL A C 1
ATOM 4269 O O . VAL A 1 530 ? 19.505 -1.655 14.014 1.00 98.12 530 VAL A O 1
ATOM 4272 N N . ARG A 1 531 ? 21.556 -0.766 14.202 1.00 97.75 531 ARG A N 1
ATOM 4273 C CA . ARG A 1 531 ? 22.260 -1.983 13.778 1.00 97.75 531 ARG A CA 1
ATOM 4274 C C . ARG A 1 531 ? 22.035 -3.146 14.750 1.00 97.75 531 ARG A C 1
ATOM 4276 O O . ARG A 1 531 ? 22.178 -3.005 15.968 1.00 97.75 531 ARG A O 1
ATOM 4283 N N . LYS A 1 532 ? 21.712 -4.325 14.211 1.00 97.62 532 LYS A N 1
ATOM 4284 C CA . LYS A 1 532 ? 21.481 -5.580 14.949 1.00 97.62 532 LYS A CA 1
ATOM 4285 C C . LYS A 1 532 ? 22.608 -6.592 14.817 1.00 97.62 532 LYS A C 1
ATOM 4287 O O . LYS A 1 532 ? 22.742 -7.431 15.708 1.00 97.62 532 LYS A O 1
ATOM 4292 N N . PHE A 1 533 ? 23.456 -6.489 13.795 1.00 96.50 533 PHE A N 1
ATOM 4293 C CA . PHE A 1 533 ? 24.661 -7.309 13.701 1.00 96.50 533 PHE A CA 1
ATOM 4294 C C . PHE A 1 533 ? 25.853 -6.547 13.078 1.00 96.50 533 PHE A C 1
ATOM 4296 O O . PHE A 1 533 ? 25.796 -6.199 11.904 1.00 96.50 533 PHE A O 1
ATOM 4303 N N . PRO A 1 534 ? 26.945 -6.289 13.834 1.00 96.69 534 PRO A N 1
ATOM 4304 C CA . PRO A 1 534 ? 27.032 -6.397 15.295 1.00 96.69 534 PRO A CA 1
ATOM 4305 C C . PRO A 1 534 ? 25.994 -5.492 15.982 1.00 96.69 534 PRO A C 1
ATOM 4307 O O . PRO A 1 534 ? 25.751 -4.377 15.531 1.00 96.69 534 PRO A O 1
ATOM 4310 N N . TYR A 1 535 ? 25.368 -5.982 17.056 1.00 98.00 535 TYR A N 1
ATOM 4311 C CA . TYR A 1 535 ? 24.304 -5.254 17.756 1.00 98.00 535 TYR A CA 1
ATOM 4312 C C . TYR A 1 535 ? 24.844 -3.989 18.430 1.00 98.00 535 TYR A C 1
ATOM 4314 O O . TYR A 1 535 ? 25.689 -4.082 19.322 1.00 98.00 535 TYR A O 1
ATOM 4322 N N . ASP A 1 536 ? 24.330 -2.827 18.024 1.00 97.69 536 ASP A N 1
ATOM 4323 C CA . ASP A 1 536 ? 24.774 -1.523 18.519 1.00 97.69 536 ASP A CA 1
ATOM 4324 C C . ASP A 1 536 ? 23.586 -0.583 18.815 1.00 97.69 536 ASP A C 1
ATOM 4326 O O . ASP A 1 536 ? 23.295 0.340 18.055 1.00 97.69 536 ASP A O 1
ATOM 4330 N N . PRO A 1 537 ? 22.850 -0.811 19.918 1.00 97.56 537 PRO A N 1
ATOM 4331 C CA . PRO A 1 537 ? 21.646 -0.044 20.240 1.00 97.56 537 PRO A CA 1
ATOM 4332 C C . PRO A 1 537 ? 21.905 1.387 20.721 1.00 97.56 537 PRO A C 1
ATOM 4334 O O . PRO A 1 537 ? 20.958 2.159 20.829 1.00 97.56 537 PRO A O 1
ATOM 4337 N N . ASN A 1 538 ? 23.150 1.733 21.058 1.00 98.06 538 ASN A N 1
ATOM 4338 C CA . ASN A 1 538 ? 23.484 3.035 21.641 1.00 98.06 538 ASN A CA 1
ATOM 4339 C C . ASN A 1 538 ? 23.927 4.066 20.594 1.00 98.06 538 ASN A C 1
ATOM 4341 O O . ASN A 1 538 ? 24.127 5.224 20.951 1.00 98.06 538 ASN A O 1
ATOM 4345 N N . ASN A 1 539 ? 24.080 3.655 19.333 1.00 97.00 539 ASN A N 1
ATOM 4346 C CA . ASN A 1 539 ? 24.476 4.519 18.225 1.00 97.00 539 ASN A CA 1
ATOM 4347 C C . ASN A 1 539 ? 23.423 4.459 17.101 1.00 97.00 539 ASN A C 1
ATOM 4349 O O . ASN A 1 539 ? 23.719 3.940 16.022 1.00 97.00 539 ASN A O 1
ATOM 4353 N N . PRO A 1 540 ? 22.181 4.926 17.349 1.00 96.81 540 PRO A N 1
ATOM 4354 C CA . PRO A 1 540 ? 21.194 5.054 16.286 1.00 96.81 540 PRO A CA 1
ATOM 4355 C C . PRO A 1 540 ? 21.652 6.089 15.254 1.00 96.81 540 PRO A C 1
ATOM 4357 O O . PRO A 1 540 ? 22.385 7.028 15.579 1.00 96.81 540 PRO A O 1
ATOM 4360 N N . TYR A 1 541 ? 21.202 5.920 14.019 1.00 96.06 541 TYR A N 1
ATOM 4361 C CA . TYR A 1 541 ? 21.473 6.833 12.915 1.00 96.06 541 TYR A CA 1
ATOM 4362 C C . TYR A 1 541 ? 20.255 6.903 11.985 1.00 96.06 541 TYR A C 1
ATOM 4364 O O . TYR A 1 541 ? 19.234 6.276 12.260 1.00 96.06 541 TYR A O 1
ATOM 4372 N N . PHE A 1 542 ? 20.351 7.699 10.926 1.00 94.06 542 PHE A N 1
ATOM 4373 C CA . PHE A 1 542 ? 19.270 7.925 9.969 1.00 94.06 542 PHE A CA 1
ATOM 4374 C C . PHE A 1 542 ? 19.751 7.490 8.584 1.00 94.06 542 PHE A C 1
ATOM 4376 O O . PHE A 1 542 ? 20.895 7.781 8.223 1.00 94.06 542 PHE A O 1
ATOM 4383 N N . GLU A 1 543 ? 18.894 6.802 7.834 1.00 78.00 543 GLU A N 1
ATOM 4384 C CA . GLU A 1 543 ? 19.088 6.501 6.414 1.00 78.00 543 GLU A CA 1
ATOM 4385 C C . GLU A 1 543 ? 17.992 7.231 5.635 1.00 78.00 543 GLU A C 1
ATOM 4387 O O . GLU A 1 543 ? 16.824 7.188 6.016 1.00 78.00 543 GLU A O 1
ATOM 4392 N N . THR A 1 544 ? 18.385 7.967 4.597 1.00 63.56 544 THR A N 1
ATOM 4393 C CA . THR A 1 544 ? 17.465 8.712 3.720 1.00 63.56 544 THR A CA 1
ATOM 4394 C C . THR A 1 544 ? 17.309 8.062 2.351 1.00 63.56 544 THR A C 1
ATOM 4396 O O . THR A 1 544 ? 16.441 8.471 1.589 1.00 63.56 544 THR A O 1
ATOM 4399 N N . ASP A 1 545 ? 18.150 7.078 2.034 1.00 57.00 545 ASP A N 1
ATOM 4400 C CA . ASP A 1 545 ? 18.110 6.368 0.760 1.00 57.00 545 ASP A CA 1
ATOM 4401 C C . ASP A 1 545 ? 17.008 5.301 0.811 1.00 57.00 545 ASP A C 1
ATOM 4403 O O . ASP A 1 545 ? 16.776 4.686 1.857 1.00 57.00 545 ASP A O 1
ATOM 4407 N N . SER A 1 546 ? 16.306 5.087 -0.307 1.00 51.31 546 SER A N 1
ATOM 4408 C CA . SER A 1 546 ? 15.203 4.129 -0.358 1.00 51.31 546 SER A CA 1
ATOM 4409 C C . SER A 1 546 ? 15.684 2.728 0.018 1.00 51.31 546 SER A C 1
ATOM 4411 O O . SER A 1 546 ? 16.646 2.208 -0.552 1.00 51.31 546 SER A O 1
ATOM 4413 N N . ILE A 1 547 ? 14.970 2.096 0.941 1.00 46.72 547 ILE A N 1
ATOM 4414 C CA . ILE A 1 547 ? 15.170 0.700 1.315 1.00 46.72 547 ILE A CA 1
ATOM 4415 C C . ILE A 1 547 ? 14.478 -0.130 0.228 1.00 46.72 547 ILE A C 1
ATOM 4417 O O . ILE A 1 547 ? 13.289 -0.423 0.352 1.00 46.72 547 ILE A O 1
ATOM 4421 N N . VAL A 1 548 ? 15.176 -0.401 -0.876 1.00 38.19 548 VAL A N 1
ATOM 4422 C CA . VAL A 1 548 ? 14.705 -1.287 -1.959 1.00 38.19 548 VAL A CA 1
ATOM 4423 C C . VAL A 1 548 ? 15.328 -2.661 -1.789 1.00 38.19 548 VAL A C 1
ATOM 4425 O O . VAL A 1 548 ? 16.573 -2.733 -1.657 1.00 38.19 548 VAL A O 1
#

Organism: NCBI:txid1214573

Radius of gyration: 27.91 Å; Cα contacts (8 Å, |Δi|>4): 1054; chains: 1; bounding box: 73×62×79 Å

Nearest PDB structures (foldseek):
  3pgb-assembly1_A  TM=9.794E-01  e=1.113E-77  Aspergillus nidulans
  1w7c-assembly1_A  TM=9.135E-01  e=3.136E-43  Komagataella pastoris
  1n9e-assembly2_C  TM=9.105E-01  e=4.608E-43  Komagataella pastoris
  3ala-assembly4_G  TM=8.638E-01  e=2.657E-29  Homo sapiens
  2c11-assembly2_D  TM=8.719E-01  e=2.050E-27  Homo sapiens

InterPro domains:
  IPR000269 Copper amine oxidase [PTHR10638] (105-353)
  IPR015328 Domain of unknown function DUF1965 [PF09248] (103-170)
  IPR015798 Copper amine oxidase, catalytic domain [PF01179] (195-353)
  IPR016182 Copper amine oxidase, N-terminal [SSF54416] (29-174)
  IPR036460 Copper amine oxidase, catalytic domain superfamily [G3DSA:2.70.98.20] (149-352)
  IPR036460 Copper amine oxidase, catalytic domain superfamily [G3DSA:2.70.98.20] (353-548)
  IPR036460 Copper amine oxidase, catalytic domain superfamily [SSF49998] (174-528)

Mean predicted aligned error: 5.42 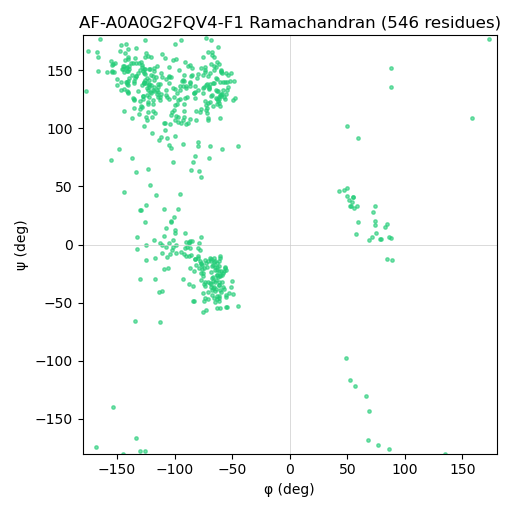Å

Solvent-accessible surface area (backbone atoms only — not comparable to full-atom values): 31922 Å² total; per-residue (Å²): 79,76,37,58,80,78,88,38,93,90,67,39,47,74,50,75,55,31,68,60,34,72,37,92,55,62,58,60,79,68,70,84,69,78,51,56,72,51,48,41,70,69,42,49,22,55,55,42,50,75,41,34,73,54,38,35,71,56,65,69,32,39,41,56,90,50,99,82,44,44,31,44,78,59,55,38,38,35,61,45,69,62,95,85,37,36,35,47,34,36,33,39,27,36,52,55,92,63,97,57,95,38,41,92,76,12,58,50,68,44,33,40,32,36,38,55,48,75,93,51,74,91,70,37,44,77,64,23,37,39,45,90,93,44,78,24,68,39,72,65,56,41,53,54,49,64,74,36,91,86,53,85,82,70,74,61,46,72,90,52,74,74,52,44,87,66,94,74,82,80,84,59,90,74,62,91,50,86,72,93,76,85,80,61,94,83,55,81,84,53,52,72,42,84,86,77,36,32,40,36,45,85,55,34,34,32,32,60,47,74,37,45,43,46,22,66,29,40,31,58,30,23,44,77,84,43,74,30,42,67,70,52,62,64,60,74,49,76,56,74,48,77,49,96,50,68,35,49,42,32,25,41,44,56,47,27,52,79,16,34,31,80,29,25,45,49,58,51,58,57,72,79,44,60,67,81,42,49,65,39,66,47,66,39,76,56,96,55,27,36,42,30,20,45,42,18,30,39,39,40,76,48,76,52,100,56,59,71,46,71,53,76,59,97,48,36,38,39,42,30,61,28,57,32,39,37,42,36,40,42,24,45,57,83,96,41,79,48,77,49,73,52,75,44,47,60,57,52,43,49,41,61,50,101,46,59,33,101,86,71,44,63,20,22,47,45,79,42,70,67,52,46,62,34,46,55,84,70,74,87,40,83,68,41,68,38,30,55,54,66,42,68,44,50,69,48,76,37,64,63,48,87,46,59,77,54,63,42,45,50,60,9,63,48,32,26,86,71,13,48,21,38,38,64,72,67,71,78,80,74,77,68,84,92,54,63,70,42,78,49,69,41,68,32,77,89,84,78,86,54,84,75,35,55,53,53,74,53,70,91,74,68,58,50,34,75,40,45,36,62,35,54,51,57,97,61,76,48,42,74,74,54,37,64,35,43,36,41,33,39,56,97,93,39,77,77,45,78,46,44,71,83,43,92,71,76,83,76,76,84,82,72,89,69,67,91,65,72,51,72,67,88,69,68,74,53,45,45,33,27,43,56,67,77,68,36,83,89,64,62,48,74,71,90,70,84,93,122